Protein AF-F4PX56-F1 (afdb_monomer)

Mean predicted aligned error: 18.47 Å

Radius of gyration: 27.77 Å; Cα contacts (8 Å, |Δi|>4): 1561; chains: 1; bounding box: 70×79×74 Å

Foldseek 3Di:
DDDDDDDDPPPPPDDDDDDDPWPKDKAAAPDHQWTWIWTQDPVQQKIKIWIAGQVPRDIQIDIERVDDQQKHWDAWAYADPLRWTWTWIAHPQRWIWIWTADSVPRDTPDDTQTADDPPDPWDFDPLAWHQQPPQRKIWGWTDDPDAIWIWICRRVVSYIDIHGDPDPDADDDKGWEDLSPFKIKIKHQHDPFQAWMWIKIAGNVVRDIDDIDIAPADHTQWDWGWYHALSWIKIWTARNVQQQKIWIWTAPPVVSYTHTLDIDGGQVDGPDPQWYGYHQWIWHWGQDPVPRWIWIWIAGNVVSGTPDTDTSDPPVPPDGPNRNDDDDPPQFPFDKAWDEAAPAQWTKTWTQGPNQRKIWIWIAGQFALEIDIAIQRLPVQPPFKHWDAWAHADPVRWTWTWIAGPQRWIKTFTAHSNNHTDDIFDTAHDPDNDDPQPFQAWHAQPVQRKIWGWDDDLVQAIWIWICRSVVSYIDIHHDDDDHQWDGWGWEDLSPFKIKTWTARPPFLAWIKIKIQGNVVRDIDDIDTAPDDGRADDWGWYHAQSWIKIWGHRDQAKIWIWTADPVVSYTDTLDIDGGLVHGPLPQWDGHHQKIWGWGQDPVPRWIWIWIAGNVNSDTPDIHTNDDDDPPNDRHYYDD

Structure (mmCIF, N/CA/C/O backbone):
data_AF-F4PX56-F1
#
_entry.id   AF-F4PX56-F1
#
loop_
_atom_site.group_PDB
_atom_site.id
_atom_site.type_symbol
_atom_site.label_atom_id
_atom_site.label_alt_id
_atom_site.label_comp_id
_atom_site.label_asym_id
_atom_site.label_entity_id
_atom_site.label_seq_id
_atom_site.pdbx_PDB_ins_code
_atom_site.Cartn_x
_atom_site.Cartn_y
_atom_site.Cartn_z
_atom_site.occupancy
_atom_site.B_iso_or_equiv
_atom_site.auth_seq_id
_atom_site.auth_comp_id
_atom_site.auth_asym_id
_atom_site.auth_atom_id
_atom_site.pdbx_PDB_model_num
ATOM 1 N N . MET A 1 1 ? -40.987 -1.396 46.496 1.00 33.75 1 MET A N 1
ATOM 2 C CA . MET A 1 1 ? -39.538 -1.549 46.729 1.00 33.75 1 MET A CA 1
ATOM 3 C C . MET A 1 1 ? -38.883 -1.548 45.350 1.00 33.75 1 MET A C 1
ATOM 5 O O . MET A 1 1 ? -39.029 -2.518 44.626 1.00 33.75 1 MET A O 1
ATOM 9 N N . LYS A 1 2 ? -38.368 -0.391 44.907 1.00 24.73 2 LYS A N 1
ATOM 10 C CA . LYS A 1 2 ? -37.783 -0.190 43.569 1.00 24.73 2 LYS A CA 1
ATOM 11 C C . LYS A 1 2 ? -36.278 -0.430 43.679 1.00 24.73 2 LYS A C 1
ATOM 13 O O . LYS A 1 2 ? -35.623 0.295 44.420 1.00 24.73 2 LYS A O 1
ATOM 18 N N . MET A 1 3 ? -35.756 -1.436 42.985 1.00 21.64 3 MET A N 1
ATOM 19 C CA . MET A 1 3 ? -34.318 -1.685 42.895 1.00 21.64 3 MET A CA 1
ATOM 20 C C . MET A 1 3 ? -33.812 -1.155 41.552 1.00 21.64 3 MET A C 1
ATOM 22 O O . MET A 1 3 ? -34.193 -1.648 40.496 1.00 21.64 3 MET A O 1
ATOM 26 N N . ASN A 1 4 ? -32.997 -0.102 41.631 1.00 21.39 4 ASN A N 1
ATOM 27 C CA . ASN A 1 4 ? -32.210 0.449 40.536 1.00 21.39 4 ASN A CA 1
ATOM 28 C C . ASN A 1 4 ? -31.014 -0.473 40.277 1.00 21.39 4 ASN A C 1
ATOM 30 O O . ASN A 1 4 ? -30.170 -0.615 41.160 1.00 21.39 4 ASN A O 1
ATOM 34 N N . PHE A 1 5 ? -30.888 -1.009 39.066 1.00 23.48 5 PHE A N 1
ATOM 35 C CA . PHE A 1 5 ? -29.590 -1.422 38.539 1.00 23.48 5 PHE A CA 1
ATOM 36 C C . PHE A 1 5 ? -29.094 -0.321 37.602 1.00 23.48 5 PHE A C 1
ATOM 38 O O . PHE A 1 5 ? -29.618 -0.134 36.508 1.00 23.48 5 PHE A O 1
ATOM 45 N N . LYS A 1 6 ? -28.096 0.442 38.063 1.00 23.42 6 LYS A N 1
ATOM 46 C CA . LYS A 1 6 ? -27.238 1.242 37.187 1.00 23.42 6 LYS A CA 1
ATOM 47 C C . LYS A 1 6 ? -26.296 0.268 36.481 1.00 23.42 6 LYS A C 1
ATOM 49 O O . LYS A 1 6 ? -25.348 -0.209 37.099 1.00 23.42 6 LYS A O 1
ATOM 54 N N . LEU A 1 7 ? -26.577 -0.041 35.220 1.00 24.05 7 LEU A N 1
ATOM 55 C CA . LEU A 1 7 ? -25.584 -0.606 34.310 1.00 24.05 7 LEU A CA 1
ATOM 56 C C . LEU A 1 7 ? -24.625 0.518 33.897 1.00 24.05 7 LEU A C 1
ATOM 58 O O . LEU A 1 7 ? -25.050 1.616 33.544 1.00 24.05 7 LEU A O 1
ATOM 62 N N . SER A 1 8 ? -23.332 0.245 34.048 1.00 23.58 8 SER A N 1
ATOM 63 C CA . SER A 1 8 ? -22.226 1.140 33.705 1.00 23.58 8 SER A CA 1
ATOM 64 C C . SER A 1 8 ? -22.193 1.398 32.188 1.00 23.58 8 SER A C 1
ATOM 66 O O . SER A 1 8 ? -22.284 0.431 31.432 1.00 23.58 8 SER A O 1
ATOM 68 N N . PRO A 1 9 ? -22.017 2.647 31.718 1.00 24.69 9 PRO A N 1
ATOM 69 C CA . PRO A 1 9 ? -21.961 2.981 30.290 1.00 24.69 9 PRO A CA 1
ATOM 70 C C . PRO A 1 9 ? -20.674 2.521 29.572 1.00 24.69 9 PRO A C 1
ATOM 72 O O . PRO A 1 9 ? -20.513 2.782 28.389 1.00 24.69 9 PRO A O 1
ATOM 75 N N . TYR A 1 10 ? -19.777 1.796 30.246 1.00 24.84 10 TYR A N 1
ATOM 76 C CA . TYR A 1 10 ? -18.500 1.334 29.682 1.00 24.84 10 TYR A CA 1
ATOM 77 C C . TYR A 1 10 ? -18.553 -0.045 28.995 1.00 24.84 10 TYR A C 1
ATOM 79 O O . TYR A 1 10 ? -17.519 -0.553 28.579 1.00 24.84 10 TYR A O 1
ATOM 87 N N . LEU A 1 11 ? -19.731 -0.670 28.870 1.00 23.48 11 LEU A N 1
ATOM 88 C CA . LEU A 1 11 ? -19.865 -2.051 28.373 1.00 23.48 11 LEU A CA 1
ATOM 89 C C . LEU A 1 11 ? -20.521 -2.176 26.982 1.00 23.48 11 LEU A C 1
ATOM 91 O O . LEU A 1 11 ? -20.965 -3.259 26.617 1.00 23.48 11 LEU A O 1
ATOM 95 N N . LEU A 1 12 ? -20.589 -1.089 26.204 1.00 22.88 12 LEU A N 1
ATOM 96 C CA . LEU A 1 12 ? -21.160 -1.098 24.845 1.00 22.88 12 LEU A CA 1
ATOM 97 C C . LEU A 1 12 ? -20.230 -0.510 23.765 1.00 22.88 12 LEU A C 1
ATOM 99 O O . LEU A 1 12 ? -20.689 -0.133 22.692 1.00 22.88 12 LEU A O 1
ATOM 103 N N . PHE A 1 13 ? -18.930 -0.433 24.047 1.00 22.17 13 PHE A N 1
ATOM 104 C CA . PHE A 1 13 ? -17.905 0.100 23.144 1.00 22.17 13 PHE A CA 1
ATOM 105 C C . PHE A 1 13 ? -16.798 -0.934 22.942 1.00 22.17 13 PHE A C 1
ATOM 107 O O . PHE A 1 13 ? -15.685 -0.746 23.415 1.00 22.17 13 PHE A O 1
ATOM 114 N N . LEU A 1 14 ? -17.109 -2.076 22.320 1.00 22.27 14 LEU A N 1
ATOM 115 C CA . LEU A 1 14 ? -16.059 -3.006 21.889 1.00 22.27 14 LEU A CA 1
ATOM 116 C C . LEU A 1 14 ? -16.540 -4.042 20.860 1.00 22.27 14 LEU A C 1
ATOM 118 O O . LEU A 1 14 ? -16.348 -5.233 21.057 1.00 22.27 14 LEU A O 1
ATOM 122 N N . VAL A 1 15 ? -17.190 -3.612 19.775 1.00 21.23 15 VAL A N 1
ATOM 123 C CA . VAL A 1 15 ? -17.375 -4.425 18.555 1.00 21.23 15 VAL A CA 1
ATOM 124 C C . VAL A 1 15 ? -17.485 -3.469 17.356 1.00 21.23 15 VAL A C 1
ATOM 126 O O . VAL A 1 15 ? -18.233 -2.500 17.453 1.00 21.23 15 VAL A O 1
ATOM 129 N N . ALA A 1 16 ? -16.788 -3.795 16.259 1.00 21.03 16 ALA A N 1
ATOM 130 C CA . ALA A 1 16 ? -16.672 -3.104 14.957 1.00 21.03 16 ALA A CA 1
ATOM 131 C C . ALA A 1 16 ? -15.399 -2.249 14.779 1.00 21.03 16 ALA A C 1
ATOM 133 O O . ALA A 1 16 ? -15.387 -1.048 15.030 1.00 21.03 16 ALA A O 1
ATOM 134 N N . ALA A 1 17 ? -14.332 -2.928 14.358 1.00 20.11 17 ALA A N 1
ATOM 135 C CA . ALA A 1 17 ? -13.223 -2.369 13.593 1.00 20.11 17 ALA A CA 1
ATOM 136 C C . ALA A 1 17 ? -12.824 -3.457 12.584 1.00 20.11 17 ALA A C 1
ATOM 138 O O . ALA A 1 17 ? -11.996 -4.319 12.881 1.00 20.11 17 ALA A O 1
ATOM 139 N N . VAL A 1 18 ? -13.509 -3.499 11.442 1.00 21.05 18 VAL A N 1
ATOM 140 C CA . VAL A 1 18 ? -13.198 -4.398 10.324 1.00 21.05 18 VAL A CA 1
ATOM 141 C C . VAL A 1 18 ? -12.832 -3.554 9.116 1.00 21.05 18 VAL A C 1
ATOM 143 O O . VAL A 1 18 ? -13.557 -2.651 8.722 1.00 21.05 18 VAL A O 1
ATOM 146 N N . CYS A 1 19 ? -11.681 -3.887 8.539 1.00 21.66 19 CYS A N 1
ATOM 147 C CA . CYS A 1 19 ? -11.170 -3.463 7.243 1.00 21.66 19 CYS A CA 1
ATOM 148 C C . CYS A 1 19 ? -12.250 -2.991 6.272 1.00 21.66 19 CYS A C 1
ATOM 150 O O . CYS A 1 19 ? -13.162 -3.741 5.920 1.00 21.66 19 CYS A O 1
ATOM 152 N N . SER A 1 20 ? -12.070 -1.793 5.741 1.00 24.11 20 SER A N 1
ATOM 153 C CA . SER A 1 20 ? -12.895 -1.318 4.658 1.00 24.11 20 SER A CA 1
ATOM 154 C C . SER A 1 20 ? -11.961 -0.878 3.523 1.00 24.11 20 SER A C 1
ATOM 156 O O . SER A 1 20 ? -11.189 0.068 3.627 1.00 24.11 20 SER A O 1
ATOM 158 N N . ILE A 1 21 ? -11.995 -1.648 2.428 1.00 28.72 21 ILE A N 1
ATOM 159 C CA . ILE A 1 21 ? -11.292 -1.421 1.148 1.00 28.72 21 ILE A CA 1
ATOM 160 C C . ILE A 1 21 ? -12.017 -0.305 0.366 1.00 28.72 21 ILE A C 1
ATOM 162 O O . ILE A 1 21 ? -12.100 -0.315 -0.860 1.00 28.72 21 ILE A O 1
ATOM 166 N N . TYR A 1 22 ? -12.604 0.644 1.092 1.00 31.56 22 TYR A N 1
ATOM 167 C CA . TYR A 1 22 ? -13.436 1.695 0.546 1.00 31.56 22 TYR A CA 1
ATOM 168 C C . TYR A 1 22 ? -12.598 2.958 0.479 1.00 31.56 22 TYR A C 1
ATOM 170 O O . TYR A 1 22 ? -12.306 3.588 1.495 1.00 31.56 22 TYR A O 1
ATOM 178 N N . SER A 1 23 ? -12.243 3.368 -0.735 1.00 33.47 23 SER A N 1
ATOM 179 C CA . SER A 1 23 ? -11.870 4.760 -0.969 1.00 33.47 23 SER A CA 1
ATOM 180 C C . SER A 1 23 ? -13.141 5.581 -0.757 1.00 33.47 23 SER A C 1
ATOM 182 O O . SER A 1 23 ? -14.001 5.633 -1.634 1.00 33.47 23 SER A O 1
ATOM 184 N N . SER A 1 24 ? -13.313 6.114 0.449 1.00 34.06 24 SER A N 1
ATOM 185 C CA . SER A 1 24 ? -14.488 6.893 0.834 1.00 34.06 24 SER A CA 1
ATOM 186 C C . SER A 1 24 ? -14.110 8.352 0.731 1.00 34.06 24 SER A C 1
ATOM 188 O O . SER A 1 24 ? -13.527 8.881 1.664 1.00 34.06 24 SER A O 1
ATOM 190 N N . MET A 1 25 ? -14.372 9.003 -0.398 1.00 41.38 25 MET A N 1
ATOM 191 C CA . MET A 1 25 ? -14.089 10.428 -0.538 1.00 41.38 25 MET A CA 1
ATOM 192 C C . MET A 1 25 ? -15.371 11.241 -0.433 1.00 41.38 25 MET A C 1
ATOM 194 O O . MET A 1 25 ? -16.383 11.001 -1.088 1.00 41.38 25 MET A O 1
ATOM 198 N N . VAL A 1 26 ? -15.321 12.201 0.476 1.00 40.31 26 VAL A N 1
ATOM 199 C CA . VAL A 1 26 ? -16.431 13.057 0.872 1.00 40.31 26 VAL A CA 1
ATOM 200 C C . VAL A 1 26 ? -16.239 14.396 0.177 1.00 40.31 26 VAL A C 1
ATOM 202 O O . VAL A 1 26 ? -15.107 14.865 0.136 1.00 40.31 26 VAL A O 1
ATOM 205 N N . VAL A 1 27 ? -17.296 15.005 -0.368 1.00 41.50 27 VAL A N 1
ATOM 206 C CA . VAL A 1 27 ? -17.290 16.379 -0.899 1.00 41.50 27 VAL A CA 1
ATOM 207 C C . VAL A 1 27 ? -18.649 17.050 -0.693 1.00 41.50 27 VAL A C 1
ATOM 209 O O . VAL A 1 27 ? -19.688 16.517 -1.056 1.00 41.50 27 VAL A O 1
ATOM 212 N N . THR A 1 28 ? -18.685 18.243 -0.108 1.00 39.41 28 THR A N 1
ATOM 213 C CA . THR A 1 28 ? -19.922 19.035 0.014 1.00 39.41 28 THR A CA 1
ATOM 214 C C . THR A 1 28 ? -20.326 19.670 -1.334 1.00 39.41 28 THR A C 1
ATOM 216 O O . THR A 1 28 ? -19.533 19.720 -2.269 1.00 39.41 28 THR A O 1
ATOM 219 N N . ALA A 1 29 ? -21.554 20.182 -1.473 1.00 37.97 29 ALA A N 1
ATOM 220 C CA . ALA A 1 29 ? -21.889 21.100 -2.571 1.00 37.97 29 ALA A CA 1
ATOM 221 C C . ALA A 1 29 ? -22.669 22.333 -2.087 1.00 37.97 29 ALA A C 1
ATOM 223 O O . ALA A 1 29 ? -23.052 22.424 -0.922 1.00 37.97 29 ALA A O 1
ATOM 224 N N . THR A 1 30 ? -22.850 23.281 -3.010 1.00 40.03 30 THR A N 1
ATOM 225 C CA . THR A 1 30 ? -23.343 24.670 -2.888 1.00 40.03 30 THR A CA 1
ATOM 226 C C . THR A 1 30 ? -24.613 24.866 -2.026 1.00 40.03 30 THR A C 1
ATOM 228 O O . THR A 1 30 ? -25.429 23.953 -1.921 1.00 40.03 30 THR A O 1
ATOM 231 N N . PRO A 1 31 ? -24.862 26.098 -1.522 1.00 50.78 31 PRO A N 1
ATOM 232 C CA . PRO A 1 31 ? -24.922 26.478 -0.094 1.00 50.78 31 PRO A CA 1
ATOM 233 C C . PRO A 1 31 ? -25.873 25.623 0.766 1.00 50.78 31 PRO A C 1
ATOM 235 O O . PRO A 1 31 ? -26.941 25.210 0.308 1.00 50.78 31 PRO A O 1
ATOM 238 N N . PRO A 1 32 ? -25.530 25.426 2.053 1.00 53.91 32 PRO A N 1
ATOM 239 C CA . PRO A 1 32 ? -25.259 24.134 2.668 1.00 53.91 32 PRO A CA 1
ATOM 240 C C . PRO A 1 32 ? -26.551 23.354 2.902 1.00 53.91 32 PRO A C 1
ATOM 242 O O . PRO A 1 32 ? -26.995 23.156 4.028 1.00 53.91 32 PRO A O 1
ATOM 245 N N . SER A 1 33 ? -27.175 22.913 1.817 1.00 56.38 33 SER A N 1
ATOM 246 C CA . SER A 1 33 ? -28.335 22.043 1.911 1.00 56.38 33 SER A CA 1
ATOM 247 C C . SER A 1 33 ? -27.888 20.593 1.992 1.00 56.38 33 SER A C 1
ATOM 249 O O . SER A 1 33 ? -28.569 19.816 2.645 1.00 56.38 33 SER A O 1
ATOM 251 N N . ASN A 1 34 ? -26.763 20.207 1.360 1.00 62.72 34 ASN A N 1
ATOM 252 C CA . ASN A 1 34 ? -26.342 18.806 1.292 1.00 62.72 34 ASN A CA 1
ATOM 253 C C . ASN A 1 34 ? -24.807 18.578 1.294 1.00 62.72 34 ASN A C 1
ATOM 255 O O . ASN A 1 34 ? -24.043 19.345 0.712 1.00 62.72 34 ASN A O 1
ATOM 259 N N . LEU A 1 35 ? -24.379 17.474 1.909 1.00 63.00 35 LEU A N 1
ATOM 260 C CA . LEU A 1 35 ? -23.070 16.826 1.818 1.00 63.00 35 LEU A CA 1
ATOM 261 C C . LEU A 1 35 ? -23.156 15.676 0.813 1.00 63.00 35 LEU A C 1
ATOM 263 O O . LEU A 1 35 ? -24.107 14.902 0.867 1.00 63.00 35 LEU A O 1
ATOM 267 N N . TYR A 1 36 ? -22.170 15.527 -0.063 1.00 65.94 36 TYR A N 1
ATOM 268 C CA . TYR A 1 36 ? -22.080 14.401 -0.985 1.00 65.94 36 TYR A CA 1
ATOM 269 C C . TYR A 1 36 ? -20.883 13.531 -0.606 1.00 65.94 36 TYR A C 1
ATOM 271 O O . TYR A 1 36 ? -19.886 13.980 -0.047 1.00 65.94 36 TYR A O 1
ATOM 279 N N . MET A 1 37 ? -20.993 12.239 -0.842 1.00 63.91 37 MET A N 1
ATOM 280 C CA . MET A 1 37 ? -19.951 11.272 -0.548 1.00 63.91 37 MET A CA 1
ATOM 281 C C . MET A 1 37 ? -19.959 10.234 -1.646 1.00 63.91 37 MET A C 1
ATOM 283 O O . MET A 1 37 ? -21.020 9.908 -2.180 1.00 63.91 37 MET A O 1
ATOM 287 N N . TYR A 1 38 ? -18.799 9.671 -1.937 1.00 62.34 38 TYR A N 1
ATOM 288 C CA . TYR A 1 38 ? -18.737 8.420 -2.660 1.00 62.34 38 TYR A CA 1
ATOM 289 C C . TYR A 1 38 ? -17.829 7.427 -1.948 1.00 62.34 38 TYR A C 1
ATOM 291 O O . TYR A 1 38 ? -16.874 7.808 -1.275 1.00 62.34 38 TYR A O 1
ATOM 299 N N . SER A 1 39 ? -18.152 6.151 -2.095 1.00 60.75 39 SER A N 1
ATOM 300 C CA . SER A 1 39 ? -17.350 5.021 -1.665 1.00 60.75 39 SER A CA 1
ATOM 301 C C . SER A 1 39 ? -17.115 4.107 -2.857 1.00 60.75 39 SER A C 1
ATOM 303 O O . SER A 1 39 ? -17.986 3.926 -3.703 1.00 60.75 39 SER A O 1
ATOM 305 N N . VAL A 1 40 ? -15.918 3.546 -2.951 1.00 56.22 40 VAL A N 1
ATOM 306 C CA . VAL A 1 40 ? -15.533 2.630 -4.027 1.00 56.22 40 VAL A CA 1
ATOM 307 C C . VAL A 1 40 ? -15.345 1.249 -3.418 1.00 56.22 40 VAL A C 1
ATOM 309 O O . VAL A 1 40 ? -14.375 1.029 -2.704 1.00 56.22 40 VAL A O 1
ATOM 312 N N . ASP A 1 41 ? -16.262 0.326 -3.688 1.00 59.09 41 ASP A N 1
ATOM 313 C CA . ASP A 1 41 ? -16.134 -1.085 -3.334 1.00 59.09 41 ASP A CA 1
ATOM 314 C C . ASP A 1 41 ? -15.437 -1.831 -4.474 1.00 59.09 41 ASP A C 1
ATOM 316 O O . ASP A 1 41 ? -16.051 -2.210 -5.476 1.00 59.09 41 ASP A O 1
ATOM 320 N N . ARG A 1 42 ? -14.127 -2.033 -4.323 1.00 52.28 42 ARG A N 1
ATOM 321 C CA . ARG A 1 42 ? -13.304 -2.730 -5.320 1.00 52.28 42 ARG A CA 1
ATOM 322 C C . ARG A 1 42 ? -13.596 -4.230 -5.414 1.00 52.28 42 ARG A C 1
ATOM 324 O O . ARG A 1 42 ? -13.250 -4.828 -6.426 1.00 52.28 42 ARG A O 1
ATOM 331 N N . LEU A 1 43 ? -14.215 -4.838 -4.398 1.00 49.50 43 LEU A N 1
ATOM 332 C CA . LEU A 1 43 ? -14.556 -6.264 -4.404 1.00 49.50 43 LEU A CA 1
ATOM 333 C C . LEU A 1 43 ? -15.839 -6.521 -5.188 1.00 49.50 43 LEU A C 1
ATOM 335 O O . LEU A 1 43 ? -15.915 -7.476 -5.956 1.00 49.50 43 LEU A O 1
ATOM 339 N N . LEU A 1 44 ? -16.841 -5.666 -4.989 1.00 51.94 44 LEU A N 1
ATOM 340 C CA . LEU A 1 44 ? -18.121 -5.767 -5.687 1.00 51.94 44 LEU A CA 1
ATOM 341 C C . LEU A 1 44 ? -18.156 -4.989 -6.992 1.00 51.94 44 LEU A C 1
ATOM 343 O O . LEU A 1 44 ? -19.139 -5.102 -7.722 1.00 51.94 44 LEU A O 1
ATOM 347 N N . ILE A 1 45 ? -17.102 -4.223 -7.293 1.00 61.34 45 ILE A N 1
ATOM 348 C CA . ILE A 1 45 ? -17.055 -3.360 -8.467 1.00 61.34 45 ILE A CA 1
ATOM 349 C C . ILE A 1 45 ? -18.245 -2.395 -8.369 1.00 61.34 45 ILE A C 1
ATOM 351 O O . ILE A 1 45 ? -19.057 -2.269 -9.279 1.00 61.34 45 ILE A O 1
ATOM 355 N N . LEU A 1 46 ? -18.415 -1.748 -7.216 1.00 63.34 46 LEU A N 1
ATOM 356 C CA . LEU A 1 46 ? -19.504 -0.803 -6.990 1.00 63.34 46 LEU A CA 1
ATOM 357 C C . LEU A 1 46 ? -18.969 0.550 -6.533 1.00 63.34 46 LEU A C 1
ATOM 359 O O . LEU A 1 46 ? -17.993 0.638 -5.798 1.00 63.34 46 LEU A O 1
ATOM 363 N N . VAL A 1 47 ? -19.634 1.618 -6.947 1.00 64.31 47 VAL A N 1
ATOM 364 C CA . VAL A 1 47 ? -19.433 2.971 -6.440 1.00 64.31 47 VAL A CA 1
ATOM 365 C C . VAL A 1 47 ? -20.695 3.355 -5.682 1.00 64.31 47 VAL A C 1
ATOM 367 O O . VAL A 1 47 ? -21.743 3.578 -6.287 1.00 64.31 47 VAL A O 1
ATOM 370 N N . GLY A 1 48 ? -20.622 3.399 -4.356 1.00 67.94 48 GLY A N 1
ATOM 371 C CA . GLY A 1 48 ? -21.678 3.957 -3.525 1.00 67.94 48 GLY A CA 1
ATOM 372 C C . GLY A 1 48 ? -21.635 5.475 -3.607 1.00 67.94 48 GLY A C 1
ATOM 373 O O . GLY A 1 48 ? -20.589 6.067 -3.396 1.00 67.94 48 GLY A O 1
ATOM 374 N N . LEU A 1 49 ? -22.751 6.123 -3.903 1.00 68.25 49 LEU A N 1
ATOM 375 C CA . LEU A 1 49 ? -22.900 7.574 -3.883 1.00 68.25 49 LEU A CA 1
ATOM 376 C C . LEU A 1 49 ? -23.902 7.930 -2.792 1.00 68.25 49 LEU A C 1
ATOM 378 O O . LEU A 1 49 ? -24.980 7.351 -2.736 1.00 68.25 49 LEU A O 1
ATOM 382 N N . THR A 1 50 ? -23.574 8.876 -1.923 1.00 64.38 50 THR A N 1
ATOM 383 C CA . THR A 1 50 ? -24.438 9.300 -0.820 1.00 64.38 50 THR A CA 1
ATOM 384 C C . THR A 1 50 ? -24.596 10.811 -0.818 1.00 64.38 50 THR A C 1
ATOM 386 O O . THR A 1 50 ? -23.634 11.545 -0.993 1.00 64.38 50 THR A O 1
ATOM 389 N N . LYS A 1 51 ? -25.821 11.276 -0.607 1.00 67.25 51 LYS A N 1
ATOM 390 C CA . LYS A 1 51 ? -26.209 12.668 -0.409 1.00 67.25 51 LYS A CA 1
ATOM 391 C C . LYS A 1 51 ? -26.849 12.782 0.970 1.00 67.25 51 LYS A C 1
ATOM 393 O O . LYS A 1 51 ? -27.871 12.151 1.215 1.00 67.25 51 LYS A O 1
ATOM 398 N N . ILE A 1 52 ? -26.290 13.595 1.852 1.00 60.94 52 ILE A N 1
ATOM 399 C CA . ILE A 1 52 ? -26.833 13.891 3.179 1.00 60.94 52 ILE A CA 1
ATOM 400 C C . ILE A 1 52 ? -27.334 15.322 3.181 1.00 60.94 52 ILE A C 1
ATOM 402 O O . ILE A 1 52 ? -26.555 16.238 2.965 1.00 60.94 52 ILE A O 1
ATOM 406 N N . ASN A 1 53 ? -28.605 15.549 3.464 1.00 64.25 53 ASN A N 1
ATOM 407 C CA . ASN A 1 53 ? -29.125 16.886 3.662 1.00 64.25 53 ASN A CA 1
ATOM 408 C C . ASN A 1 53 ? -28.659 17.438 5.020 1.00 64.25 53 ASN A C 1
ATOM 410 O O . ASN A 1 53 ? -28.952 16.851 6.055 1.00 64.25 53 ASN A O 1
ATOM 414 N N . LEU A 1 54 ? -27.933 18.554 5.027 1.00 56.47 54 LEU A N 1
ATOM 415 C CA . LEU A 1 54 ? -27.317 19.127 6.229 1.00 56.47 54 LEU A CA 1
ATOM 416 C C . LEU A 1 54 ? -28.332 19.795 7.168 1.00 56.47 54 LEU A C 1
ATOM 418 O O . LEU A 1 54 ? -28.087 19.863 8.369 1.00 56.47 54 LEU A O 1
ATOM 422 N N . GLU A 1 55 ? -29.469 20.265 6.645 1.00 58.91 55 GLU A N 1
ATOM 423 C CA . GLU A 1 55 ? -30.533 20.886 7.448 1.00 58.91 55 GLU A CA 1
ATOM 424 C C . GLU A 1 55 ? -31.391 19.836 8.169 1.00 58.91 55 GLU A C 1
ATOM 426 O O . GLU A 1 55 ? -31.741 19.994 9.337 1.00 58.91 55 GLU A O 1
ATOM 431 N N . THR A 1 56 ? -31.730 18.749 7.475 1.00 57.94 56 THR A N 1
ATOM 432 C CA . THR A 1 56 ? -32.674 17.724 7.956 1.00 57.94 56 THR A CA 1
ATOM 433 C C . THR A 1 56 ? -32.003 16.434 8.422 1.00 57.94 56 THR A C 1
ATOM 435 O O . THR A 1 56 ? -32.660 15.598 9.038 1.00 57.94 56 THR A O 1
ATOM 438 N N . GLY A 1 57 ? -30.724 16.234 8.100 1.00 50.81 57 GLY A N 1
ATOM 439 C CA . GLY A 1 57 ? -30.006 14.974 8.302 1.00 50.81 57 GLY A CA 1
ATOM 440 C C . GLY A 1 57 ? -30.429 13.845 7.352 1.00 50.81 57 GLY A C 1
ATOM 441 O O . GLY A 1 57 ? -29.967 12.719 7.516 1.00 50.81 57 GLY A O 1
ATOM 442 N N . ALA A 1 58 ? -31.317 14.098 6.380 1.00 57.09 58 ALA A N 1
ATOM 443 C CA . ALA A 1 58 ? -31.837 13.063 5.487 1.00 57.09 58 ALA A CA 1
ATOM 444 C C . ALA A 1 58 ? -30.746 12.499 4.564 1.00 57.09 58 ALA A C 1
ATOM 446 O O . ALA A 1 58 ? -30.075 13.255 3.866 1.00 57.09 58 ALA A O 1
ATOM 447 N N . VAL A 1 59 ? -30.605 11.174 4.514 1.00 58.31 59 VAL A N 1
ATOM 448 C CA . VAL A 1 59 ? -29.585 10.478 3.718 1.00 58.31 59 VAL A CA 1
ATOM 449 C C . VAL A 1 59 ? -30.240 9.799 2.518 1.00 58.31 59 VAL A C 1
ATOM 451 O O . VAL A 1 59 ? -31.154 8.996 2.683 1.00 58.31 59 VAL A O 1
ATOM 454 N N . ASN A 1 60 ? -29.753 10.095 1.317 1.00 63.97 60 ASN A N 1
ATOM 455 C CA . ASN A 1 60 ? -30.094 9.400 0.081 1.00 63.97 60 ASN A CA 1
ATOM 456 C C . ASN A 1 60 ? -28.832 8.742 -0.471 1.00 63.97 60 ASN A C 1
ATOM 458 O O . ASN A 1 60 ? -27.861 9.441 -0.752 1.00 63.97 60 ASN A O 1
ATOM 462 N N . SER A 1 61 ? -28.855 7.428 -0.669 1.00 64.12 61 SER A N 1
ATOM 463 C CA . SER A 1 61 ? -27.725 6.687 -1.231 1.00 64.12 61 SER A CA 1
ATOM 464 C C . SER A 1 61 ? -28.144 5.926 -2.485 1.00 64.12 61 SER A C 1
ATOM 466 O O . SER A 1 61 ? -29.262 5.423 -2.570 1.00 64.12 61 SER A O 1
ATOM 468 N N . THR A 1 62 ? -27.238 5.831 -3.451 1.00 63.72 62 THR A N 1
ATOM 469 C CA . THR A 1 62 ? -27.356 4.983 -4.640 1.00 63.72 62 THR A CA 1
ATOM 470 C C . THR A 1 62 ? -26.045 4.230 -4.863 1.00 63.72 62 THR A C 1
ATOM 472 O O . THR A 1 62 ? -25.026 4.563 -4.261 1.00 63.72 62 THR A O 1
ATOM 475 N N . THR A 1 63 ? -26.057 3.199 -5.699 1.00 66.69 63 THR A N 1
ATOM 476 C CA . THR A 1 63 ? -24.863 2.413 -6.044 1.00 66.69 63 THR A CA 1
ATOM 477 C C . THR A 1 63 ? -24.768 2.275 -7.553 1.00 66.69 63 THR A C 1
ATOM 479 O O . THR A 1 63 ? -25.785 2.068 -8.212 1.00 66.69 63 THR A O 1
ATOM 482 N N . LEU A 1 64 ? -23.556 2.381 -8.087 1.00 62.47 64 LEU A N 1
ATOM 483 C CA . LEU A 1 64 ? -23.253 2.207 -9.504 1.00 62.47 64 LEU A CA 1
ATOM 484 C C . LEU A 1 64 ? -22.329 1.011 -9.688 1.00 62.47 64 LEU A C 1
ATOM 486 O O . LEU A 1 64 ? -21.417 0.866 -8.883 1.00 62.47 64 LEU A O 1
ATOM 490 N N . PRO A 1 65 ? -22.457 0.214 -10.753 1.00 58.19 65 PRO A N 1
ATOM 491 C CA . PRO A 1 65 ? -21.364 -0.647 -11.178 1.00 58.19 65 PRO A CA 1
ATOM 492 C C . PRO A 1 65 ? -20.142 0.204 -11.555 1.00 58.19 65 PRO A C 1
ATOM 494 O O . PRO A 1 65 ? -20.234 1.130 -12.355 1.00 58.19 65 PRO A O 1
ATOM 497 N N . MET A 1 66 ? -18.992 -0.113 -10.965 1.00 54.38 66 MET A N 1
ATOM 498 C CA . MET A 1 66 ? -17.688 0.490 -11.251 1.00 54.38 66 MET A CA 1
ATOM 499 C C . MET A 1 66 ? -17.185 0.105 -12.651 1.00 54.38 66 MET A C 1
ATOM 501 O O . MET A 1 66 ? -16.395 0.851 -13.216 1.00 54.38 66 MET A O 1
ATOM 505 N N . PHE A 1 67 ? -17.687 -0.995 -13.234 1.00 52.25 67 PHE A N 1
ATOM 506 C CA . PHE A 1 67 ? -17.387 -1.420 -14.603 1.00 52.25 67 PHE A CA 1
ATOM 507 C C . PHE A 1 67 ? -18.640 -1.412 -15.482 1.00 52.25 67 PHE A C 1
ATOM 509 O O . PHE A 1 67 ? -19.497 -2.293 -15.410 1.00 52.25 67 PHE A O 1
ATOM 516 N N . GLN A 1 68 ? -18.690 -0.434 -16.377 1.00 52.53 68 GLN A N 1
ATOM 517 C CA . GLN A 1 68 ? -19.178 -0.640 -17.734 1.00 52.53 68 GLN A CA 1
ATOM 518 C C . GLN A 1 68 ? -18.004 -0.274 -18.657 1.00 52.53 68 GLN A C 1
ATOM 520 O O . GLN A 1 68 ? -17.407 0.785 -18.485 1.00 52.53 68 GLN A O 1
ATOM 525 N N . ASP A 1 69 ? -17.635 -1.171 -19.573 1.00 53.94 69 ASP A N 1
ATOM 526 C CA . ASP A 1 69 ? -16.755 -0.884 -20.720 1.00 53.94 69 ASP A CA 1
ATOM 527 C C . ASP A 1 69 ? -15.289 -0.457 -20.433 1.00 53.94 69 ASP A C 1
ATOM 529 O O . ASP A 1 69 ? -14.787 0.483 -21.047 1.00 53.94 69 ASP A O 1
ATOM 533 N N . ASP A 1 70 ? -14.564 -1.148 -19.540 1.00 61.41 70 ASP A N 1
ATOM 534 C CA . ASP A 1 70 ? -13.128 -0.896 -19.259 1.00 61.41 70 ASP A CA 1
ATOM 535 C C . ASP A 1 70 ? -12.800 0.533 -18.768 1.00 61.41 70 ASP A C 1
ATOM 537 O O . ASP A 1 70 ? -11.760 1.119 -19.090 1.00 61.41 70 ASP A O 1
ATOM 541 N N . ILE A 1 71 ? -13.711 1.108 -17.980 1.00 67.25 71 ILE A N 1
ATOM 542 C CA . ILE A 1 71 ? -13.586 2.436 -17.374 1.00 67.25 71 ILE A CA 1
ATOM 543 C C . ILE A 1 71 ? -13.224 2.286 -15.890 1.00 67.25 71 ILE A C 1
ATOM 545 O O . ILE A 1 71 ? -13.913 1.601 -15.141 1.00 67.25 71 ILE A O 1
ATOM 549 N N . TRP A 1 72 ? -12.140 2.922 -15.450 1.00 70.19 72 TRP A N 1
ATOM 550 C CA . TRP A 1 72 ? -11.644 2.889 -14.072 1.00 70.19 72 TRP A CA 1
ATOM 551 C C . TRP A 1 72 ? -11.915 4.225 -13.393 1.00 70.19 72 TRP A C 1
ATOM 553 O O . TRP A 1 72 ? -11.382 5.252 -13.811 1.00 70.19 72 TRP A O 1
ATOM 563 N N . LEU A 1 73 ? -12.728 4.232 -12.336 1.00 71.56 73 LEU A N 1
ATOM 564 C CA . LEU A 1 73 ? -12.976 5.444 -11.560 1.00 71.56 73 LEU A CA 1
ATOM 565 C C . LEU A 1 73 ? -11.689 5.906 -10.861 1.00 71.56 73 LEU A C 1
ATOM 567 O O . LEU A 1 73 ? -11.046 5.131 -10.160 1.00 71.56 73 LEU A O 1
ATOM 571 N N . GLN A 1 74 ? -11.350 7.181 -11.030 1.00 71.50 74 GLN A N 1
ATOM 572 C CA . GLN A 1 74 ? -10.135 7.782 -10.484 1.00 71.50 74 GLN A CA 1
ATOM 573 C C . GLN A 1 74 ? -10.453 8.691 -9.302 1.00 71.50 74 GLN A C 1
ATOM 575 O O . GLN A 1 74 ? -9.854 8.560 -8.239 1.00 71.50 74 GLN A O 1
ATOM 580 N N . ARG A 1 75 ? -11.404 9.619 -9.472 1.00 71.25 75 ARG A N 1
ATOM 581 C CA . ARG A 1 75 ? -11.656 10.663 -8.471 1.00 71.25 75 ARG A CA 1
ATOM 582 C C . ARG A 1 75 ? -13.041 11.278 -8.603 1.00 71.25 75 ARG A C 1
ATOM 584 O O . ARG A 1 75 ? -13.544 11.429 -9.706 1.00 71.25 75 ARG A O 1
ATOM 591 N N . PHE A 1 76 ? -13.641 11.722 -7.507 1.00 72.06 76 PHE A N 1
ATOM 592 C CA . PHE A 1 76 ? -14.806 12.610 -7.562 1.00 72.06 76 PHE A CA 1
ATOM 593 C C . PHE A 1 76 ? -14.395 14.072 -7.724 1.00 72.06 76 PHE A C 1
ATOM 595 O O . PHE A 1 76 ? -13.456 14.545 -7.089 1.00 72.06 76 PHE A O 1
ATOM 602 N N . LEU A 1 77 ? -15.128 14.790 -8.567 1.00 71.19 77 LEU A N 1
ATOM 603 C CA . LEU A 1 77 ? -14.788 16.140 -9.013 1.00 71.19 77 LEU A CA 1
ATOM 604 C C . LEU A 1 77 ? -15.715 17.222 -8.479 1.00 71.19 77 LEU A C 1
ATOM 606 O O . LEU A 1 77 ? -15.368 18.396 -8.530 1.00 71.19 77 LEU A O 1
ATOM 610 N N . GLY A 1 78 ? -16.898 16.846 -8.005 1.00 71.50 78 GLY A N 1
ATOM 611 C CA . GLY A 1 78 ? -17.935 17.783 -7.597 1.00 71.50 78 GLY A CA 1
ATOM 612 C C . GLY A 1 78 ? -19.317 17.295 -7.998 1.00 71.50 78 GLY A C 1
ATOM 613 O O . GLY A 1 78 ? -19.487 16.190 -8.517 1.00 71.50 78 GLY A O 1
ATOM 614 N N . VAL A 1 79 ? -20.313 18.146 -7.790 1.00 73.44 79 VAL A N 1
ATOM 615 C CA . VAL A 1 79 ? -21.638 17.977 -8.391 1.00 73.44 79 VAL A CA 1
ATOM 616 C C . VAL A 1 79 ? -21.947 19.155 -9.303 1.00 73.44 79 VAL A C 1
ATOM 618 O O . VAL A 1 79 ? -21.381 20.235 -9.140 1.00 73.44 79 VAL A O 1
ATOM 621 N N . ASP A 1 80 ? -22.830 18.955 -10.275 1.00 74.44 80 ASP A N 1
ATOM 622 C CA . ASP A 1 80 ? -23.364 20.069 -11.057 1.00 74.44 80 ASP A CA 1
ATOM 623 C C . ASP A 1 80 ? -24.553 20.757 -10.367 1.00 74.44 80 ASP A C 1
ATOM 625 O O . ASP A 1 80 ? -25.006 20.363 -9.294 1.00 74.44 80 ASP A O 1
ATOM 629 N N . ALA A 1 81 ? -25.086 21.794 -11.016 1.00 75.44 81 ALA A N 1
ATOM 630 C CA . ALA A 1 81 ? -26.227 22.565 -10.524 1.00 75.44 81 ALA A CA 1
ATOM 631 C C . ALA A 1 81 ? -27.525 21.747 -10.335 1.00 75.44 81 ALA A C 1
ATOM 633 O O . ALA A 1 81 ? -28.473 22.256 -9.743 1.00 75.44 81 ALA A O 1
ATOM 634 N N . ASN A 1 82 ? -27.588 20.510 -10.841 1.00 79.75 82 ASN A N 1
ATOM 635 C CA . ASN A 1 82 ? -28.721 19.597 -10.680 1.00 79.75 82 ASN A CA 1
ATOM 636 C C . ASN A 1 82 ? -28.435 18.487 -9.650 1.00 79.75 82 ASN A C 1
ATOM 638 O O . ASN A 1 82 ? -29.165 17.497 -9.606 1.00 79.75 82 ASN A O 1
ATOM 642 N N . ASP A 1 83 ? -27.385 18.636 -8.836 1.00 74.00 83 ASP A N 1
ATOM 643 C CA . ASP A 1 83 ? -26.892 17.641 -7.879 1.00 74.00 83 ASP A CA 1
ATOM 644 C C . ASP A 1 83 ? -26.371 16.340 -8.521 1.00 74.00 83 ASP A C 1
ATOM 646 O O . ASP A 1 83 ? -26.270 15.318 -7.839 1.00 74.00 83 ASP A O 1
ATOM 650 N N . ASN A 1 84 ? -26.025 16.336 -9.814 1.00 79.25 84 ASN A N 1
ATOM 651 C CA . ASN A 1 84 ? -25.435 15.147 -10.432 1.00 79.25 84 ASN A CA 1
ATOM 652 C C . ASN A 1 84 ? -23.956 15.025 -10.075 1.00 79.25 84 ASN A C 1
ATOM 654 O O . ASN A 1 84 ? -23.216 16.001 -10.173 1.00 79.25 84 ASN A O 1
ATOM 658 N N . PHE A 1 85 ? -23.510 13.816 -9.747 1.00 77.25 85 PHE A N 1
ATOM 659 C CA . PHE A 1 85 ? -22.120 13.515 -9.420 1.00 77.25 85 PHE A CA 1
ATOM 660 C C . PHE A 1 85 ? -21.236 13.657 -10.661 1.00 77.25 85 PHE A C 1
ATOM 662 O O . PHE A 1 85 ? -21.551 13.101 -11.713 1.00 77.25 85 PHE A O 1
ATOM 669 N N . LYS A 1 86 ? -20.117 14.372 -10.533 1.00 78.94 86 LYS A N 1
ATOM 670 C CA . LYS A 1 86 ? -19.050 14.456 -11.535 1.00 78.94 86 LYS A CA 1
ATOM 671 C C . LYS A 1 86 ? -17.881 13.605 -11.070 1.00 78.94 86 LYS A C 1
ATOM 673 O O . LYS A 1 86 ? -17.342 13.812 -9.986 1.00 78.94 86 LYS A O 1
ATOM 678 N N . LEU A 1 87 ? -17.496 12.645 -11.894 1.00 79.56 87 LEU A N 1
ATOM 679 C CA . LEU A 1 87 ? -16.500 11.635 -11.571 1.00 79.56 87 LEU A CA 1
ATOM 680 C C . LEU A 1 87 ? -15.441 11.598 -12.674 1.00 79.56 87 LEU A C 1
ATOM 682 O O . LEU A 1 87 ? -15.777 11.437 -13.841 1.00 79.56 87 LEU A O 1
ATOM 686 N N . LEU A 1 88 ? -14.170 11.726 -12.319 1.00 78.44 88 LEU A N 1
ATOM 687 C CA . LEU A 1 88 ? -13.053 11.427 -13.201 1.00 78.44 88 LEU A CA 1
ATOM 688 C C . LEU A 1 88 ? -12.925 9.920 -13.351 1.00 78.44 88 LEU A C 1
ATOM 690 O O . LEU A 1 88 ? -12.819 9.203 -12.354 1.00 78.44 88 LEU A O 1
ATOM 694 N N . ALA A 1 89 ? -12.839 9.456 -14.585 1.00 80.56 89 ALA A N 1
ATOM 695 C CA . ALA A 1 89 ? -12.540 8.077 -14.893 1.00 80.56 89 ALA A CA 1
ATOM 696 C C . ALA A 1 89 ? -11.469 7.973 -15.976 1.00 80.56 89 ALA A C 1
ATOM 698 O O . ALA A 1 89 ? -11.312 8.869 -16.801 1.00 80.56 89 ALA A O 1
ATOM 699 N N . MET A 1 90 ? -10.740 6.869 -15.968 1.00 80.31 90 MET A N 1
ATOM 700 C CA . MET A 1 90 ? -9.707 6.534 -16.934 1.00 80.31 90 MET A CA 1
ATOM 701 C C . MET A 1 90 ? -10.199 5.387 -17.815 1.00 80.31 90 MET A C 1
ATOM 703 O O . MET A 1 90 ? -10.815 4.460 -17.306 1.00 80.31 90 MET A O 1
ATOM 707 N N . ASN A 1 91 ? -9.963 5.432 -19.122 1.00 80.38 91 ASN A N 1
ATOM 708 C CA . ASN A 1 91 ? -10.254 4.299 -20.006 1.00 80.38 91 ASN A CA 1
ATOM 709 C C . ASN A 1 91 ? -9.067 3.316 -20.080 1.00 80.38 91 ASN A C 1
ATOM 711 O O . ASN A 1 91 ? -7.968 3.622 -19.619 1.00 80.38 91 ASN A O 1
ATOM 715 N N . HIS A 1 92 ? -9.254 2.165 -20.732 1.00 77.25 92 HIS A N 1
ATOM 716 C CA . HIS A 1 92 ? -8.189 1.174 -20.969 1.00 77.25 92 HIS A CA 1
ATOM 717 C C . HIS A 1 92 ? -6.939 1.729 -21.679 1.00 77.25 92 HIS A C 1
ATOM 719 O O . HIS A 1 92 ? -5.860 1.156 -21.574 1.00 77.25 92 HIS A O 1
ATOM 725 N N . SER A 1 93 ? -7.075 2.831 -22.424 1.00 76.19 93 SER A N 1
ATOM 726 C CA . SER A 1 93 ? -5.962 3.494 -23.111 1.00 76.19 93 SER A CA 1
ATOM 727 C C . SER A 1 93 ? -5.211 4.483 -22.207 1.00 76.19 93 SER A C 1
ATOM 729 O O . SER A 1 93 ? -4.286 5.139 -22.673 1.00 76.19 93 SER A O 1
ATOM 731 N N . GLY A 1 94 ? -5.602 4.631 -20.935 1.00 74.50 94 GLY A N 1
ATOM 732 C CA . GLY A 1 94 ? -4.998 5.571 -19.986 1.00 74.50 94 GLY A CA 1
ATOM 733 C C . GLY A 1 94 ? -5.426 7.034 -20.171 1.00 74.50 94 GLY A C 1
ATOM 734 O O . GLY A 1 94 ? -4.806 7.934 -19.607 1.00 74.50 94 GLY A O 1
ATOM 735 N N . GLY A 1 95 ? -6.453 7.303 -20.982 1.00 81.44 95 GLY A N 1
ATOM 736 C CA . GLY A 1 95 ? -7.042 8.635 -21.130 1.00 81.44 95 GLY A CA 1
ATOM 737 C C . GLY A 1 95 ? -8.057 8.925 -20.026 1.00 81.44 95 GLY A C 1
ATOM 738 O O . GLY A 1 95 ? -8.814 8.036 -19.644 1.00 81.44 95 GLY A O 1
ATOM 739 N N . PHE A 1 96 ? -8.110 10.166 -19.544 1.00 84.56 96 PHE A N 1
ATOM 740 C CA . PHE A 1 96 ? -9.046 10.627 -18.518 1.00 84.56 96 PHE A CA 1
ATOM 741 C C . PHE A 1 96 ? -10.279 11.288 -19.126 1.00 84.56 96 PHE A C 1
ATOM 743 O O . PHE A 1 96 ? -10.171 12.027 -20.097 1.00 84.56 96 PHE A O 1
ATOM 750 N N . GLY A 1 97 ? -11.444 11.061 -18.526 1.00 85.44 97 GLY A N 1
ATOM 751 C CA . GLY A 1 97 ? -12.721 11.658 -18.905 1.00 85.44 97 GLY A CA 1
ATOM 752 C C . GLY A 1 97 ? -13.623 11.881 -17.696 1.00 85.44 97 GLY A C 1
ATOM 753 O O . GLY A 1 97 ? -13.380 11.335 -16.621 1.00 85.44 97 GLY A O 1
ATOM 754 N N . VAL A 1 98 ? -14.669 12.695 -17.859 1.00 86.19 98 VAL A N 1
ATOM 755 C CA . VAL A 1 98 ? -15.615 13.022 -16.777 1.00 86.19 98 VAL A CA 1
ATOM 756 C C . VAL A 1 98 ? -16.970 12.374 -17.020 1.00 86.19 98 VAL A C 1
ATOM 758 O O . VAL A 1 98 ? -17.673 12.705 -17.974 1.00 86.19 98 VAL A O 1
ATOM 761 N N . LEU A 1 99 ? -17.346 11.474 -16.116 1.00 83.50 99 LEU A N 1
ATOM 762 C CA . LEU A 1 99 ? -18.663 10.857 -16.025 1.00 83.50 99 LEU A CA 1
ATOM 763 C C . LEU A 1 99 ? -19.603 11.776 -15.237 1.00 83.50 99 LEU A C 1
ATOM 765 O O . LEU A 1 99 ? -19.231 12.291 -14.179 1.00 83.50 99 LEU A O 1
ATOM 769 N N . THR A 1 100 ? -20.835 11.948 -15.720 1.00 84.38 100 THR A N 1
ATOM 770 C CA . THR A 1 100 ? -21.908 12.600 -14.954 1.00 84.38 100 THR A CA 1
ATOM 771 C C . THR A 1 100 ? -22.964 11.582 -14.580 1.00 84.38 100 THR A C 1
ATOM 773 O O . THR A 1 100 ? -23.547 10.957 -15.462 1.00 84.38 100 THR A O 1
ATOM 776 N N . VAL A 1 101 ? -23.260 11.454 -13.292 1.00 78.06 101 VAL A N 1
ATOM 777 C CA . VAL A 1 101 ? -24.200 10.451 -12.790 1.00 78.06 101 VAL A CA 1
ATOM 778 C C . VAL A 1 101 ? -25.326 11.111 -12.010 1.00 78.06 101 VAL A C 1
ATOM 780 O O . VAL A 1 101 ? -25.078 11.895 -11.093 1.00 78.06 101 VAL A O 1
ATOM 783 N N . SER A 1 102 ? -26.571 10.763 -12.335 1.00 77.75 102 SER A N 1
ATOM 784 C CA . SER A 1 102 ? -27.721 11.193 -11.538 1.00 77.75 102 SER A CA 1
ATOM 785 C C . SER A 1 102 ? -27.805 10.379 -10.244 1.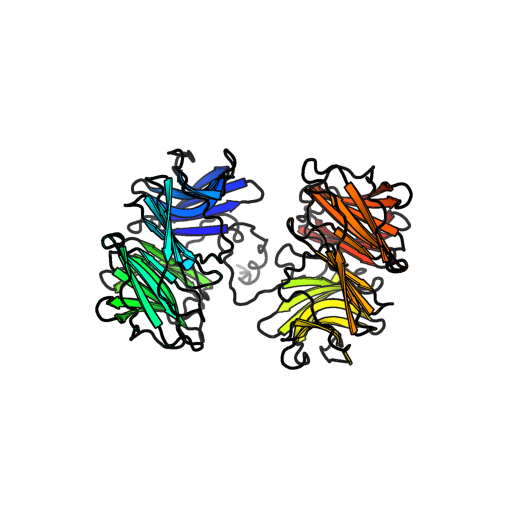00 77.75 102 SER A C 1
ATOM 787 O O . SER A 1 102 ? -27.915 9.153 -10.302 1.00 77.75 102 SER A O 1
ATOM 789 N N . PRO A 1 103 ? -27.832 11.015 -9.061 1.00 66.88 103 PRO A N 1
ATOM 790 C CA . PRO A 1 103 ? -27.973 10.280 -7.809 1.00 66.88 103 PRO A CA 1
ATOM 791 C C . PRO A 1 103 ? -29.363 9.671 -7.607 1.00 66.88 103 PRO A C 1
ATOM 793 O O . PRO A 1 103 ? -29.506 8.750 -6.812 1.00 66.88 103 PRO A O 1
ATOM 796 N N . GLN A 1 104 ? -30.395 10.179 -8.291 1.00 68.38 104 GLN A N 1
ATOM 797 C CA . GLN A 1 104 ? -31.768 9.683 -8.163 1.00 68.38 104 GLN A CA 1
ATOM 798 C C . GLN A 1 104 ? -32.001 8.402 -8.967 1.00 68.38 104 GLN A C 1
ATOM 800 O O . GLN A 1 104 ? -32.745 7.533 -8.525 1.00 68.38 104 GLN A O 1
ATOM 805 N N . SER A 1 105 ? -31.400 8.308 -10.155 1.00 68.69 105 SER A N 1
ATOM 806 C CA . SER A 1 105 ? -31.563 7.160 -11.057 1.00 68.69 105 SER A CA 1
ATOM 807 C C . SER A 1 105 ? -30.389 6.183 -10.999 1.00 68.69 105 SER A C 1
ATOM 809 O O . SER A 1 105 ? -30.561 5.014 -11.320 1.00 68.69 105 SER A O 1
ATOM 811 N N . GLY A 1 106 ? -29.203 6.646 -10.588 1.00 67.69 106 GLY A N 1
ATOM 812 C CA . GLY A 1 106 ? -27.961 5.891 -10.738 1.00 67.69 106 GLY A CA 1
ATOM 813 C C . GLY A 1 106 ? -27.517 5.749 -12.199 1.00 67.69 106 GLY A C 1
ATOM 814 O O . GLY A 1 106 ? -26.641 4.945 -12.493 1.00 67.69 106 GLY A O 1
ATOM 815 N N . GLU A 1 107 ? -28.115 6.492 -13.134 1.00 74.81 107 GLU A N 1
ATOM 816 C CA . GLU A 1 107 ? -27.779 6.395 -14.554 1.00 74.81 107 GLU A CA 1
ATOM 817 C C . GLU A 1 107 ? -26.686 7.395 -14.946 1.00 74.81 107 GLU A C 1
ATOM 819 O O . GLU A 1 107 ? -26.637 8.537 -14.467 1.00 74.81 107 GLU A O 1
ATOM 824 N N . LEU A 1 108 ? -25.818 6.956 -15.862 1.00 76.75 108 LEU A N 1
ATOM 825 C CA . LEU A 1 108 ? -24.867 7.817 -16.550 1.00 76.75 108 LEU A CA 1
ATOM 826 C C . LEU A 1 108 ? -25.638 8.755 -17.488 1.00 76.75 108 LEU A C 1
ATOM 828 O O . LEU A 1 108 ? -26.312 8.311 -18.415 1.00 76.75 108 LEU A O 1
ATOM 832 N N . LEU A 1 109 ? -25.524 10.061 -17.261 1.00 80.75 109 LEU A N 1
ATOM 833 C CA . LEU A 1 109 ? -26.245 11.073 -18.035 1.00 80.75 109 LEU A CA 1
ATOM 834 C C . LEU A 1 109 ? -25.568 11.397 -19.369 1.00 80.75 109 LEU A C 1
ATOM 836 O O . LEU A 1 109 ? -26.215 11.913 -20.281 1.00 80.75 109 LEU A O 1
ATOM 840 N N . ASN A 1 110 ? -24.266 11.135 -19.482 1.00 73.31 110 ASN A N 1
ATOM 841 C CA . ASN A 1 110 ? -23.487 11.403 -20.682 1.00 73.31 110 ASN A CA 1
ATOM 842 C C . ASN A 1 110 ? -22.331 10.413 -20.855 1.00 73.31 110 ASN A C 1
ATOM 844 O O . ASN A 1 110 ? -21.638 10.071 -19.901 1.00 73.31 110 ASN A O 1
ATOM 848 N N . THR A 1 111 ? -22.066 10.019 -22.100 1.00 76.00 111 THR A N 1
ATOM 849 C CA . THR A 1 111 ? -20.812 9.342 -22.445 1.00 76.00 111 THR A CA 1
ATOM 850 C C . THR A 1 111 ? -19.649 10.327 -22.254 1.00 76.00 111 THR A C 1
ATOM 852 O O . THR A 1 111 ? -19.732 11.450 -22.763 1.00 76.00 111 THR A O 1
ATOM 855 N N . PRO A 1 112 ? -18.586 9.959 -21.522 1.00 79.12 112 PRO A N 1
ATOM 856 C CA . PRO A 1 112 ? -17.435 10.832 -21.311 1.00 79.12 112 PRO A CA 1
ATOM 857 C C . PRO A 1 112 ? -16.624 11.018 -22.601 1.00 79.12 112 PRO A C 1
ATOM 859 O O . PRO A 1 112 ? -16.392 10.068 -23.349 1.00 79.12 112 PRO A O 1
ATOM 862 N N . SER A 1 113 ? -16.132 12.237 -22.824 1.00 84.19 113 SER A N 1
ATOM 863 C CA . SER A 1 113 ? -14.997 12.481 -23.721 1.00 84.19 113 SER A CA 1
ATOM 864 C C . SER A 1 113 ? -13.702 12.232 -22.954 1.00 84.19 113 SER A C 1
ATOM 866 O O . SER A 1 113 ? -13.591 12.648 -21.798 1.00 84.19 113 SER A O 1
ATOM 868 N N . TYR A 1 114 ? -12.729 11.580 -23.591 1.00 85.69 114 TYR A N 1
ATOM 869 C CA . TYR A 1 114 ? -11.441 11.260 -22.979 1.00 85.69 114 TYR A CA 1
ATOM 870 C C . TYR A 1 114 ? -10.312 12.100 -23.581 1.00 85.69 114 TYR A C 1
ATOM 872 O O . TYR A 1 114 ? -10.227 12.240 -24.798 1.00 85.69 114 TYR A O 1
ATOM 880 N N . ALA A 1 115 ? -9.411 12.595 -22.736 1.00 84.81 115 ALA A N 1
ATOM 881 C CA . ALA A 1 115 ? -8.134 13.185 -23.122 1.00 84.81 115 ALA A CA 1
ATOM 882 C C . ALA A 1 115 ? -6.984 12.378 -22.501 1.00 84.81 115 ALA A C 1
ATOM 884 O O . ALA A 1 115 ? -7.036 12.009 -21.330 1.00 84.81 115 ALA A O 1
ATOM 885 N N . GLY A 1 116 ? -5.931 12.104 -23.266 1.00 73.94 116 GLY A N 1
ATOM 886 C CA . GLY A 1 116 ? -4.778 11.304 -22.832 1.00 73.94 116 GLY A CA 1
ATOM 887 C C . GLY A 1 116 ? -4.572 10.045 -23.685 1.00 73.94 116 GLY A C 1
ATOM 888 O O . GLY A 1 116 ? -5.252 9.896 -24.702 1.00 73.94 116 GLY A O 1
ATOM 889 N N . PRO A 1 117 ? -3.636 9.154 -23.303 1.00 71.12 117 PRO A N 1
ATOM 890 C CA . PRO A 1 117 ? -2.791 9.220 -22.106 1.00 71.12 117 PRO A CA 1
ATOM 891 C C . PRO A 1 117 ? -1.639 10.224 -22.241 1.00 71.12 117 PRO A C 1
ATOM 893 O O . PRO A 1 117 ? -1.129 10.473 -23.333 1.00 71.12 117 PRO A O 1
ATOM 896 N N . ILE A 1 118 ? -1.158 10.740 -21.108 1.00 66.19 118 ILE A N 1
ATOM 897 C CA . ILE A 1 118 ? 0.163 11.374 -21.032 1.00 66.19 118 ILE A CA 1
ATOM 898 C C . ILE A 1 118 ? 1.153 10.281 -20.607 1.00 66.19 118 ILE A C 1
ATOM 900 O O . ILE A 1 118 ? 1.274 9.955 -19.431 1.00 66.19 118 ILE A O 1
ATOM 904 N N . SER A 1 119 ? 1.820 9.664 -21.587 1.00 50.19 119 SER A N 1
ATOM 905 C CA . SER A 1 119 ? 2.773 8.555 -21.393 1.00 50.19 119 SER A CA 1
ATOM 906 C C . SER A 1 119 ? 3.973 8.982 -20.548 1.00 50.19 119 SER A C 1
ATOM 908 O O . SER A 1 119 ? 4.956 9.456 -21.118 1.00 50.19 119 SER A O 1
ATOM 910 N N . THR A 1 120 ? 3.933 8.837 -19.220 1.00 51.25 120 THR A N 1
ATOM 911 C CA . THR A 1 120 ? 5.017 9.347 -18.364 1.00 51.25 120 THR A CA 1
ATOM 912 C C . THR A 1 120 ? 5.139 8.649 -17.006 1.00 51.25 120 THR A C 1
ATOM 914 O O . THR A 1 120 ? 4.150 8.260 -16.395 1.00 51.25 120 THR A O 1
ATOM 917 N N . THR A 1 121 ? 6.384 8.526 -16.535 1.00 50.53 121 THR A N 1
ATOM 918 C CA . THR A 1 121 ? 6.810 8.049 -15.207 1.00 50.53 121 THR A CA 1
ATOM 919 C C . THR A 1 121 ? 6.814 9.201 -14.193 1.00 50.53 121 THR A C 1
ATOM 921 O O . THR A 1 121 ? 7.861 9.547 -13.641 1.00 50.53 121 THR A O 1
ATOM 924 N N . TYR A 1 122 ? 5.685 9.889 -14.040 1.00 54.06 122 TYR A N 1
ATOM 925 C CA . TYR A 1 122 ? 5.574 10.997 -13.093 1.00 54.06 122 TYR A CA 1
ATOM 926 C C . TYR A 1 122 ? 5.056 10.539 -11.734 1.00 54.06 122 TYR A C 1
ATOM 928 O O . TYR A 1 122 ? 4.229 9.631 -11.659 1.00 54.06 122 TYR A O 1
ATOM 936 N N . GLU A 1 123 ? 5.500 11.214 -10.676 1.00 48.75 123 GLU A N 1
ATOM 937 C CA . GLU A 1 123 ? 4.819 11.164 -9.386 1.00 48.75 123 GLU A CA 1
ATOM 938 C C . GLU A 1 123 ? 3.586 12.073 -9.439 1.00 48.75 123 GLU A C 1
ATOM 940 O O . GLU A 1 123 ? 3.646 13.225 -9.884 1.00 48.75 123 GLU A O 1
ATOM 945 N N . TRP A 1 124 ? 2.446 11.514 -9.035 1.00 51.66 124 TRP A N 1
ATOM 946 C CA . TRP A 1 124 ? 1.147 12.179 -9.053 1.00 51.66 124 TRP A CA 1
ATOM 947 C C . TRP A 1 124 ? 0.869 12.750 -7.671 1.00 51.66 124 TRP A C 1
ATOM 949 O O . TRP A 1 124 ? 1.000 12.040 -6.675 1.00 51.66 124 TRP A O 1
ATOM 959 N N . TYR A 1 125 ? 0.432 14.007 -7.611 1.00 61.03 125 TYR A N 1
ATOM 960 C CA . TYR A 1 125 ? 0.107 14.653 -6.343 1.00 61.03 125 TYR A CA 1
ATOM 961 C C . TYR A 1 125 ? -1.358 15.055 -6.295 1.00 61.03 125 TYR A C 1
ATOM 963 O O . TYR A 1 125 ? -1.783 16.023 -6.937 1.00 61.03 125 TYR A O 1
ATOM 971 N N . ASP A 1 126 ? -2.122 14.327 -5.481 1.00 57.72 126 ASP A N 1
ATOM 972 C CA . ASP A 1 126 ? -3.571 14.483 -5.337 1.00 57.72 126 ASP A CA 1
ATOM 973 C C . ASP A 1 126 ? -4.005 15.893 -4.909 1.00 57.72 126 ASP A C 1
ATOM 975 O O . ASP A 1 126 ? -5.143 16.300 -5.157 1.00 57.72 126 ASP A O 1
ATOM 979 N N . THR A 1 127 ? -3.112 16.663 -4.300 1.00 61.19 127 THR A N 1
ATOM 980 C CA . THR A 1 127 ? -3.364 18.020 -3.796 1.00 61.19 127 THR A CA 1
ATOM 981 C C . THR A 1 127 ? -3.306 19.092 -4.884 1.00 61.19 127 THR A C 1
ATOM 983 O O . THR A 1 127 ? -3.791 20.199 -4.674 1.00 61.19 127 THR A O 1
ATOM 986 N N . SER A 1 128 ? -2.741 18.779 -6.053 1.00 66.00 128 SER A N 1
ATOM 987 C CA . SER A 1 128 ? -2.649 19.700 -7.196 1.00 66.00 128 SER A CA 1
ATOM 988 C C . SER A 1 128 ? -3.757 19.491 -8.235 1.00 66.00 128 SER A C 1
ATOM 990 O O . SER A 1 128 ? -3.919 20.284 -9.165 1.00 66.00 128 SER A O 1
ATOM 992 N N . TYR A 1 129 ? -4.540 18.426 -8.078 1.00 73.50 129 TYR A N 1
ATOM 993 C CA . TYR A 1 129 ? -5.600 18.072 -9.003 1.00 73.50 129 TYR A CA 1
ATOM 994 C C . TYR A 1 129 ? -6.759 19.075 -8.920 1.00 73.50 129 TYR A C 1
ATOM 996 O O . TYR A 1 129 ? -7.347 19.268 -7.854 1.00 73.50 129 TYR A O 1
ATOM 1004 N N . GLN A 1 130 ? -7.146 19.661 -10.051 1.00 77.56 130 GLN A N 1
ATOM 1005 C CA . GLN A 1 130 ? -8.278 20.586 -10.138 1.00 77.56 130 GLN A CA 1
ATOM 1006 C C . GLN A 1 130 ? -9.117 20.311 -11.381 1.00 77.56 130 GLN A C 1
ATOM 1008 O O . GLN A 1 130 ? -8.577 20.111 -12.467 1.00 77.56 130 GLN A O 1
ATOM 1013 N N . TYR A 1 131 ? -10.440 20.341 -11.230 1.00 79.56 131 TYR A N 1
ATOM 1014 C CA . TYR A 1 131 ? -11.373 20.286 -12.351 1.00 79.56 131 TYR A CA 1
ATOM 1015 C C . TYR A 1 131 ? -11.974 21.668 -12.599 1.00 79.56 131 TYR A C 1
ATOM 1017 O O . TYR A 1 131 ? -12.678 22.216 -11.751 1.00 79.56 131 TYR A O 1
ATOM 1025 N N . ASP A 1 132 ? -11.720 22.216 -13.781 1.00 80.81 132 ASP A N 1
ATOM 1026 C CA . ASP A 1 132 ? -12.375 23.419 -14.265 1.00 80.81 132 ASP A CA 1
ATOM 1027 C C . ASP A 1 132 ? -13.605 23.038 -15.086 1.00 80.81 132 ASP A C 1
ATOM 1029 O O . ASP A 1 132 ? -13.525 22.678 -16.264 1.00 80.81 132 ASP A O 1
ATOM 1033 N N . SER A 1 133 ? -14.767 23.150 -14.448 1.00 75.19 133 SER A N 1
ATOM 1034 C CA . SER A 1 133 ? -16.054 22.912 -15.103 1.00 75.19 133 SER A CA 1
ATOM 1035 C C . SER A 1 133 ? -16.367 23.901 -16.233 1.00 75.19 133 SER A C 1
ATOM 1037 O O . SER A 1 133 ? -17.122 23.548 -17.137 1.00 75.19 133 SER A O 1
ATOM 1039 N N . GLY A 1 134 ? -15.793 25.110 -16.215 1.00 78.31 134 GLY A N 1
ATOM 1040 C CA . GLY A 1 134 ? -16.007 26.134 -17.236 1.00 78.31 134 GLY A CA 1
ATOM 1041 C C . GLY A 1 134 ? -15.311 25.802 -18.554 1.00 78.31 134 GLY A C 1
ATOM 1042 O O . GLY A 1 134 ? -15.893 25.998 -19.621 1.00 78.31 134 GLY A O 1
ATOM 1043 N N . ARG A 1 135 ? -14.095 25.249 -18.489 1.00 79.56 135 ARG A N 1
ATOM 1044 C CA . ARG A 1 135 ? -13.351 24.763 -19.666 1.00 79.56 135 ARG A CA 1
ATOM 1045 C C . ARG A 1 135 ? -13.532 23.276 -19.943 1.00 79.56 135 ARG A C 1
ATOM 1047 O O . ARG A 1 135 ? -13.080 22.801 -20.980 1.00 79.56 135 ARG A O 1
ATOM 1054 N N . ASN A 1 136 ? -14.190 22.553 -19.037 1.00 85.06 136 ASN A N 1
ATOM 1055 C CA . ASN A 1 136 ? -14.235 21.094 -19.032 1.00 85.06 136 ASN A CA 1
ATOM 1056 C C . ASN A 1 136 ? -12.814 20.509 -19.132 1.00 85.06 136 ASN A C 1
ATOM 1058 O O . ASN A 1 136 ? -12.503 19.716 -20.021 1.00 85.06 136 ASN A O 1
ATOM 1062 N N . ALA A 1 137 ? -11.934 20.972 -18.245 1.00 86.56 137 ALA A N 1
ATOM 1063 C CA . ALA A 1 137 ? -10.524 20.614 -18.239 1.00 86.56 137 ALA A CA 1
ATOM 1064 C C . ALA A 1 137 ? -10.078 20.159 -16.851 1.00 86.56 137 ALA A C 1
ATOM 1066 O O . ALA A 1 137 ? -10.587 20.616 -15.827 1.00 86.56 137 ALA A O 1
ATOM 1067 N N . VAL A 1 138 ? -9.114 19.247 -16.828 1.00 85.31 138 VAL A N 1
ATOM 1068 C CA . VAL A 1 138 ? -8.472 18.765 -15.608 1.00 85.31 138 VAL A CA 1
ATOM 1069 C C . VAL A 1 138 ? -7.020 19.211 -15.597 1.00 85.31 138 VAL A C 1
ATOM 1071 O O . VAL A 1 138 ? -6.305 19.039 -16.582 1.00 85.31 138 VAL A O 1
ATOM 1074 N N . TYR A 1 139 ? -6.587 19.748 -14.465 1.00 85.31 139 TYR A N 1
ATOM 1075 C CA . TYR A 1 139 ? -5.249 20.275 -14.245 1.00 85.31 139 TYR A CA 1
ATOM 1076 C C . TYR A 1 139 ? -4.540 19.485 -13.152 1.00 85.31 139 TYR A C 1
ATOM 1078 O O . TYR A 1 139 ? -5.145 19.181 -12.125 1.00 85.31 139 TYR A O 1
ATOM 1086 N N . LEU A 1 140 ? -3.263 19.177 -13.362 1.00 79.94 140 LEU A N 1
ATOM 1087 C CA . LEU A 1 140 ? -2.443 18.444 -12.401 1.00 79.94 140 LEU A CA 1
ATOM 1088 C C . LEU A 1 140 ? -0.993 18.922 -12.458 1.00 79.94 140 LEU A C 1
ATOM 1090 O O . LEU A 1 140 ? -0.424 19.005 -13.545 1.00 79.94 140 LEU A O 1
ATOM 1094 N N . ILE A 1 141 ? -0.373 19.178 -11.306 1.00 79.12 141 ILE A N 1
ATOM 1095 C CA . ILE A 1 141 ? 1.079 19.364 -11.246 1.00 79.12 141 ILE A CA 1
ATOM 1096 C C . ILE A 1 141 ? 1.734 18.004 -11.053 1.00 79.12 141 ILE A C 1
ATOM 1098 O O . ILE A 1 141 ? 1.356 17.229 -10.176 1.00 79.12 141 ILE A O 1
ATOM 1102 N N . VAL A 1 142 ? 2.750 17.742 -11.860 1.00 74.69 142 VAL A N 1
ATOM 1103 C CA . VAL A 1 142 ? 3.555 16.530 -11.786 1.00 74.69 142 VAL A CA 1
ATOM 1104 C C . VAL A 1 142 ? 5.032 16.863 -11.689 1.00 74.69 142 VAL A C 1
ATOM 1106 O O . VAL A 1 142 ? 5.500 17.896 -12.188 1.00 74.69 142 VAL A O 1
ATOM 1109 N N . THR A 1 143 ? 5.778 15.953 -11.079 1.00 68.56 143 THR A N 1
ATOM 1110 C CA . THR A 1 143 ? 7.237 16.002 -11.012 1.00 68.56 143 THR A CA 1
ATOM 1111 C C . THR A 1 143 ? 7.796 14.718 -11.621 1.00 68.56 143 THR A C 1
ATOM 1113 O O . THR A 1 143 ? 7.186 13.649 -11.589 1.00 68.56 143 THR A O 1
ATOM 1116 N N . GLY A 1 144 ? 8.941 14.843 -12.281 1.00 63.94 144 GLY A N 1
ATOM 1117 C CA . GLY A 1 144 ? 9.666 13.733 -12.893 1.00 63.94 144 GLY A CA 1
ATOM 1118 C C . GLY A 1 144 ? 11.145 14.074 -12.954 1.00 63.94 144 GLY A C 1
ATOM 1119 O O . GLY A 1 144 ? 11.582 15.003 -12.283 1.00 63.94 144 GLY A O 1
ATOM 1120 N N . ALA A 1 145 ? 11.917 13.379 -13.792 1.00 54.31 145 ALA A N 1
ATOM 1121 C CA . ALA A 1 145 ? 13.312 13.736 -14.053 1.00 54.31 145 ALA A CA 1
ATOM 1122 C C . ALA A 1 145 ? 13.405 15.135 -14.712 1.00 54.31 145 ALA A C 1
ATOM 1124 O O . ALA A 1 145 ? 13.382 15.264 -15.938 1.00 54.31 145 ALA A O 1
ATOM 1125 N N . GLY A 1 146 ? 13.439 16.191 -13.894 1.00 66.06 146 GLY A N 1
ATOM 1126 C CA . GLY A 1 146 ? 13.491 17.597 -14.297 1.00 66.06 146 GLY A CA 1
ATOM 1127 C C . GLY A 1 146 ? 12.531 18.503 -13.513 1.00 66.06 146 GLY A C 1
ATOM 1128 O O . GLY A 1 146 ? 11.989 18.133 -12.476 1.00 66.06 146 GLY A O 1
ATOM 1129 N N . ALA A 1 147 ? 12.317 19.719 -14.020 1.00 70.94 147 ALA A N 1
ATOM 1130 C CA . ALA A 1 147 ? 11.482 20.725 -13.363 1.00 70.94 147 ALA A CA 1
ATOM 1131 C C . ALA A 1 147 ? 9.970 20.389 -13.408 1.00 70.94 147 ALA A C 1
ATOM 1133 O O . ALA A 1 147 ? 9.525 19.766 -14.383 1.00 70.94 147 ALA A O 1
ATOM 1134 N N . PRO A 1 148 ? 9.175 20.853 -12.414 1.00 78.81 148 PRO A N 1
ATOM 1135 C CA . PRO A 1 148 ? 7.728 20.636 -12.342 1.00 78.81 148 PRO A CA 1
ATOM 1136 C C . PRO A 1 148 ? 6.987 20.990 -13.632 1.00 78.81 148 PRO A C 1
ATOM 1138 O O . PRO A 1 148 ? 7.359 21.920 -14.357 1.00 78.81 148 PRO A O 1
ATOM 1141 N N . ARG A 1 149 ? 5.910 20.257 -13.911 1.00 84.50 149 ARG A N 1
ATOM 1142 C CA . ARG A 1 149 ? 5.060 20.469 -15.087 1.00 84.50 149 ARG A CA 1
ATOM 1143 C C . ARG A 1 149 ? 3.604 20.552 -14.674 1.00 84.50 149 ARG A C 1
ATOM 1145 O O . ARG A 1 149 ? 3.176 19.819 -13.793 1.00 84.50 149 ARG A O 1
ATOM 1152 N N . LEU A 1 150 ? 2.848 21.405 -15.352 1.00 87.31 150 LEU A N 1
ATOM 1153 C CA . LEU A 1 150 ? 1.393 21.410 -15.297 1.00 87.31 150 LEU A CA 1
ATOM 1154 C C . LEU A 1 150 ? 0.870 20.603 -16.489 1.00 87.31 150 LEU A C 1
ATOM 1156 O O . LEU A 1 150 ? 1.119 20.953 -17.645 1.00 87.31 150 LEU A O 1
ATOM 1160 N N . LEU A 1 151 ? 0.178 19.508 -16.200 1.00 87.44 151 LEU A N 1
ATOM 1161 C CA . LEU A 1 151 ? -0.576 18.729 -17.170 1.00 87.44 151 LEU A CA 1
ATOM 1162 C C . LEU A 1 151 ? -1.990 19.296 -17.255 1.00 87.44 151 LEU A C 1
ATOM 1164 O O . LEU A 1 151 ? -2.653 19.484 -16.236 1.00 87.44 151 LEU A O 1
ATOM 1168 N N . GLU A 1 152 ? -2.448 19.545 -18.473 1.00 89.00 152 GLU A N 1
ATOM 1169 C CA . GLU A 1 152 ? -3.825 19.915 -18.772 1.00 89.00 152 GLU A CA 1
ATOM 1170 C C . GLU A 1 152 ? -4.447 18.819 -19.635 1.00 89.00 152 GLU A C 1
ATOM 1172 O O . GLU A 1 152 ? -3.974 18.539 -20.734 1.00 89.00 152 GLU A O 1
ATOM 1177 N N . TYR A 1 153 ? -5.532 18.230 -19.148 1.00 88.31 153 TYR A N 1
ATOM 1178 C CA . TYR A 1 153 ? -6.412 17.342 -19.895 1.00 88.31 153 TYR A CA 1
ATOM 1179 C C . TYR A 1 153 ? -7.655 18.142 -20.283 1.00 88.31 153 TYR A C 1
ATOM 1181 O O . TYR A 1 153 ? -8.605 18.247 -19.507 1.00 88.31 153 TYR A O 1
ATOM 1189 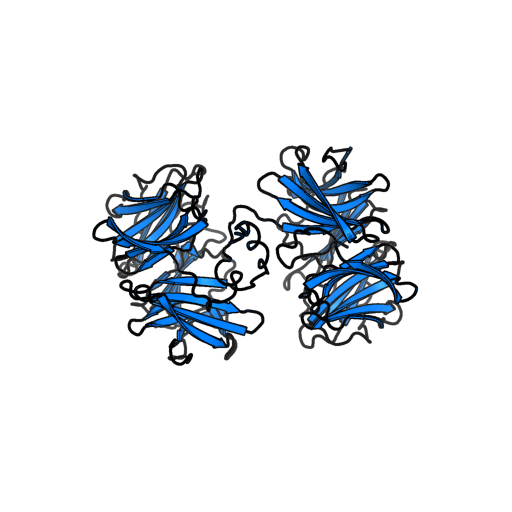N N . ASN A 1 154 ? -7.642 18.745 -21.469 1.00 88.81 154 ASN A N 1
ATOM 1190 C CA . ASN A 1 154 ? -8.793 19.457 -22.009 1.00 88.81 154 ASN A CA 1
ATOM 1191 C C . ASN A 1 154 ? -9.756 18.436 -22.631 1.00 88.81 154 ASN A C 1
ATOM 1193 O O . ASN A 1 154 ? -9.511 17.893 -23.711 1.00 88.81 154 ASN A O 1
ATOM 1197 N N . LEU A 1 155 ? -10.860 18.179 -21.931 1.00 87.25 155 LEU A N 1
ATOM 1198 C CA . LEU A 1 155 ? -11.843 17.162 -22.299 1.00 87.25 155 LEU A CA 1
ATOM 1199 C C . LEU A 1 155 ? -12.841 17.672 -23.340 1.00 87.25 155 LEU A C 1
ATOM 1201 O O . LEU A 1 155 ? -13.442 16.862 -24.045 1.00 87.25 155 LEU A O 1
ATOM 1205 N N . ALA A 1 156 ? -13.021 18.993 -23.454 1.00 85.75 156 ALA A N 1
ATOM 1206 C CA . ALA A 1 156 ? -13.840 19.591 -24.505 1.00 85.75 156 ALA A CA 1
ATOM 1207 C C . ALA A 1 156 ? -13.249 19.302 -25.893 1.00 85.75 156 ALA A C 1
ATOM 1209 O O . ALA A 1 156 ? -13.980 18.903 -26.799 1.00 85.75 156 ALA A O 1
ATOM 1210 N N . ASP A 1 157 ? -11.925 19.409 -26.016 1.00 86.81 157 ASP A N 1
ATOM 1211 C CA . ASP A 1 157 ? -11.201 19.194 -27.274 1.00 86.81 157 ASP A CA 1
ATOM 1212 C C . ASP A 1 157 ? -10.518 17.818 -27.357 1.00 86.81 157 ASP A C 1
ATOM 1214 O O . ASP A 1 157 ? -9.866 17.506 -28.353 1.00 86.81 157 ASP A O 1
ATOM 1218 N N . SER A 1 158 ? -10.663 16.979 -26.321 1.00 86.94 158 SER A N 1
ATOM 1219 C CA . SER A 1 158 ? -9.993 15.670 -26.200 1.00 86.94 158 SER A CA 1
ATOM 1220 C C . SER A 1 158 ? -8.470 15.761 -26.392 1.00 86.94 158 SER A C 1
ATOM 1222 O O . SER A 1 158 ? -7.847 14.910 -27.027 1.00 86.94 158 SER A O 1
ATOM 1224 N N . SER A 1 159 ? -7.861 16.823 -25.860 1.00 88.06 159 SER A N 1
ATOM 1225 C CA . SER A 1 159 ? -6.445 17.149 -26.046 1.00 88.06 159 SER A CA 1
ATOM 1226 C C . SER A 1 159 ? -5.707 17.232 -24.717 1.00 88.06 159 SER A C 1
ATOM 1228 O O . SER A 1 159 ? -6.291 17.578 -23.689 1.00 88.06 159 SER A O 1
ATOM 1230 N N . THR A 1 160 ? -4.409 16.948 -24.745 1.00 87.25 160 THR A N 1
ATOM 1231 C CA . THR A 1 160 ? -3.537 17.072 -23.577 1.00 87.25 160 THR A CA 1
ATOM 1232 C C . THR A 1 160 ? -2.407 18.048 -23.837 1.00 87.25 160 THR A C 1
ATOM 1234 O O . THR A 1 160 ? -1.695 17.900 -24.832 1.00 87.25 160 THR A O 1
ATOM 1237 N N . ASN A 1 161 ? -2.193 18.980 -22.913 1.00 87.25 161 ASN A N 1
ATOM 1238 C CA . ASN A 1 161 ? -1.086 19.925 -22.954 1.00 87.25 161 ASN A CA 1
ATOM 1239 C C . ASN A 1 161 ? -0.135 19.697 -21.779 1.00 87.25 161 ASN A C 1
ATOM 1241 O O . ASN A 1 161 ? -0.544 19.341 -20.674 1.00 87.25 161 ASN A O 1
ATOM 1245 N N . ILE A 1 162 ? 1.152 19.930 -22.032 1.00 88.00 162 ILE A N 1
ATOM 1246 C CA . ILE A 1 162 ? 2.205 19.893 -21.020 1.00 88.00 162 ILE A CA 1
ATOM 1247 C C . ILE A 1 162 ? 2.822 21.283 -20.959 1.00 88.00 162 ILE A C 1
ATOM 1249 O O . ILE A 1 162 ? 3.444 21.739 -21.920 1.00 88.00 162 ILE A O 1
ATOM 1253 N N . VAL A 1 163 ? 2.672 21.942 -19.818 1.00 87.75 163 VAL A N 1
ATOM 1254 C CA . VAL A 1 163 ? 3.253 23.255 -19.554 1.00 87.75 163 VAL A CA 1
ATOM 1255 C C . VAL A 1 163 ? 4.456 23.073 -18.638 1.00 87.75 163 VAL A C 1
ATOM 1257 O O . VAL A 1 163 ? 4.334 22.600 -17.509 1.00 87.75 163 VAL A O 1
ATOM 1260 N N . GLN A 1 164 ? 5.640 23.447 -19.123 1.00 86.44 164 GLN A N 1
ATOM 1261 C CA . GLN A 1 164 ? 6.849 23.447 -18.304 1.00 86.44 164 GLN A CA 1
ATOM 1262 C C . GLN A 1 164 ? 6.805 24.631 -17.334 1.00 86.44 164 GLN A C 1
ATOM 1264 O O . GLN A 1 164 ? 6.694 25.777 -17.771 1.00 86.44 164 GLN A O 1
ATOM 1269 N N . LEU A 1 165 ? 6.923 24.359 -16.034 1.00 84.75 165 LEU A N 1
ATOM 1270 C CA . LEU A 1 165 ? 6.981 25.397 -15.011 1.00 84.75 165 LEU A CA 1
ATOM 1271 C C . LEU A 1 165 ? 8.444 25.729 -14.701 1.00 84.75 165 LEU A C 1
ATOM 1273 O O . LEU A 1 165 ? 9.311 24.854 -14.642 1.00 84.75 165 LEU A O 1
ATOM 1277 N N . SER A 1 166 ? 8.721 27.013 -14.508 1.00 82.38 166 SER A N 1
ATOM 1278 C CA . SER A 1 166 ? 10.003 27.533 -14.041 1.00 82.38 166 SER A CA 1
ATOM 1279 C C . SER A 1 166 ? 9.972 27.652 -12.518 1.00 82.38 166 SER A C 1
ATOM 1281 O O . SER A 1 166 ? 9.568 28.666 -11.953 1.00 82.38 166 SER A O 1
ATOM 1283 N N . MET A 1 167 ? 10.368 26.574 -11.848 1.00 73.75 167 MET A N 1
ATOM 1284 C CA . MET A 1 167 ? 10.499 26.462 -10.391 1.00 73.75 167 MET A CA 1
ATOM 1285 C C . MET A 1 167 ? 11.831 25.792 -10.053 1.00 73.75 167 MET A C 1
ATOM 1287 O O . MET A 1 167 ? 12.354 25.030 -10.867 1.00 73.75 167 MET A O 1
ATOM 1291 N N . SER A 1 168 ? 12.396 26.082 -8.878 1.00 66.69 168 SER A N 1
ATOM 1292 C CA . SER A 1 168 ? 13.605 25.398 -8.407 1.00 66.69 168 SER A CA 1
ATOM 1293 C C . SER A 1 168 ? 13.347 23.901 -8.216 1.00 66.69 168 SER A C 1
ATOM 1295 O O . SER A 1 168 ? 12.270 23.523 -7.753 1.00 66.69 168 SER A O 1
ATOM 1297 N N . GLU A 1 169 ? 14.339 23.069 -8.549 1.00 59.59 169 GLU A N 1
ATOM 1298 C CA . GLU A 1 169 ? 14.326 21.635 -8.233 1.00 59.59 169 GLU A CA 1
ATOM 1299 C C . GLU A 1 169 ? 14.123 21.436 -6.718 1.00 59.59 169 GLU A C 1
ATOM 1301 O O . GLU A 1 169 ? 14.583 22.237 -5.902 1.00 59.59 169 GLU A O 1
ATOM 1306 N N . LEU A 1 170 ? 13.293 20.452 -6.381 1.00 58.97 170 LEU A N 1
ATOM 1307 C CA . LEU A 1 170 ? 12.362 20.474 -5.250 1.00 58.97 170 LEU A CA 1
ATOM 1308 C C . LEU A 1 170 ? 12.962 19.963 -3.932 1.00 58.97 170 LEU A C 1
ATOM 1310 O O . LEU A 1 170 ? 13.802 19.069 -3.944 1.00 58.97 170 LEU A O 1
ATOM 1314 N N . TYR A 1 171 ? 12.424 20.463 -2.813 1.00 55.69 171 TYR A N 1
ATOM 1315 C CA . TYR A 1 171 ? 12.509 19.832 -1.484 1.00 55.69 171 TYR A CA 1
ATOM 1316 C C . TYR A 1 171 ? 11.155 19.253 -1.029 1.00 55.69 171 TYR A C 1
ATOM 1318 O O . TYR A 1 171 ? 11.136 18.228 -0.359 1.00 55.69 171 TYR A O 1
ATOM 1326 N N . ASN A 1 172 ? 10.030 19.864 -1.431 1.00 64.19 172 ASN A N 1
ATOM 1327 C CA . ASN A 1 172 ? 8.667 19.455 -1.077 1.00 64.19 172 ASN A CA 1
ATOM 1328 C C . ASN A 1 172 ? 7.727 19.488 -2.297 1.00 64.19 172 ASN A C 1
ATOM 1330 O O . ASN A 1 172 ? 8.027 20.102 -3.323 1.00 64.19 172 ASN A O 1
ATOM 1334 N N . ILE A 1 173 ? 6.585 18.810 -2.177 1.00 64.50 173 ILE A N 1
ATOM 1335 C CA . ILE A 1 173 ? 5.588 18.641 -3.241 1.00 64.50 173 ILE A CA 1
ATOM 1336 C C . ILE A 1 173 ? 4.834 19.965 -3.489 1.00 64.50 173 ILE A C 1
ATOM 1338 O O . ILE A 1 173 ? 4.241 20.502 -2.550 1.00 64.50 173 ILE A O 1
ATOM 1342 N N . PRO A 1 174 ? 4.794 20.505 -4.725 1.00 69.38 174 PRO A N 1
ATOM 1343 C CA . PRO A 1 174 ? 4.041 21.722 -5.012 1.00 69.38 174 PRO A CA 1
ATOM 1344 C C . PRO A 1 174 ? 2.525 21.466 -4.989 1.00 69.38 174 PRO A C 1
ATOM 1346 O O . PRO A 1 174 ? 2.035 20.524 -5.612 1.00 69.38 174 PRO A O 1
ATOM 1349 N N . SER A 1 175 ? 1.770 22.346 -4.326 1.00 78.88 175 SER A N 1
ATOM 1350 C CA . SER A 1 175 ? 0.299 22.361 -4.378 1.00 78.88 175 SER A CA 1
ATOM 1351 C C . SER A 1 175 ? -0.196 23.423 -5.361 1.00 78.88 175 SER A C 1
ATOM 1353 O O . SER A 1 175 ? 0.503 24.404 -5.630 1.00 78.88 175 SER A O 1
ATOM 1355 N N . GLY A 1 176 ? -1.392 23.238 -5.926 1.00 84.81 176 GLY A N 1
ATOM 1356 C CA . GLY A 1 176 ? -1.916 24.147 -6.944 1.00 84.81 176 GLY A CA 1
ATOM 1357 C C . GLY A 1 176 ? -3.435 24.236 -6.994 1.00 84.81 176 GLY A C 1
ATOM 1358 O O . GLY A 1 176 ? -4.145 23.303 -6.622 1.00 84.81 176 GLY A O 1
ATOM 1359 N N . CYS A 1 177 ? -3.932 25.385 -7.455 1.00 86.06 177 CYS A N 1
ATOM 1360 C CA . CYS A 1 177 ? -5.358 25.652 -7.592 1.00 86.06 177 CYS A CA 1
ATOM 1361 C C . CYS A 1 177 ? -5.677 26.515 -8.819 1.00 86.06 177 CYS A C 1
ATOM 1363 O O . CYS A 1 177 ? -4.891 27.376 -9.211 1.00 86.06 177 CYS A O 1
ATOM 1365 N N . PHE A 1 178 ? -6.849 26.301 -9.419 1.00 85.88 178 PHE A N 1
ATOM 1366 C CA . PHE A 1 178 ? -7.349 27.104 -10.536 1.00 85.88 178 PHE A CA 1
ATOM 1367 C C . PHE A 1 178 ? -8.347 28.153 -10.041 1.00 85.88 178 PHE A C 1
ATOM 1369 O O . PHE A 1 178 ? -9.287 27.815 -9.326 1.00 85.88 178 PHE A O 1
ATOM 1376 N N . ASP A 1 179 ? -8.178 29.419 -10.429 1.00 83.69 179 ASP A N 1
ATOM 1377 C CA . ASP A 1 179 ? -8.998 30.535 -9.924 1.00 83.69 179 ASP A CA 1
ATOM 1378 C C . ASP A 1 179 ? -10.443 30.576 -10.447 1.00 83.69 179 ASP A C 1
ATOM 1380 O O . ASP A 1 179 ? -11.231 31.434 -10.035 1.00 83.69 179 ASP A O 1
ATOM 1384 N N . GLY A 1 180 ? -10.804 29.651 -11.339 1.00 76.69 180 GLY A N 1
ATOM 1385 C CA . GLY A 1 180 ? -12.104 29.626 -12.005 1.00 76.69 180 GLY A CA 1
ATOM 1386 C C . GLY A 1 180 ? -12.214 30.632 -13.153 1.00 76.69 180 GLY A C 1
ATOM 1387 O O . GLY A 1 180 ? -13.321 30.885 -13.629 1.00 76.69 180 GLY A O 1
ATOM 1388 N N . VAL A 1 181 ? -11.102 31.252 -13.564 1.00 82.19 181 VAL A N 1
ATOM 1389 C CA . VAL A 1 181 ? -11.047 32.245 -14.639 1.00 82.19 181 VAL A CA 1
ATOM 1390 C C . VAL A 1 181 ? -9.976 31.856 -15.653 1.00 82.19 181 VAL A C 1
ATOM 1392 O O . VAL A 1 181 ? -10.287 31.218 -16.655 1.00 82.19 181 VAL A O 1
ATOM 1395 N N . ASP A 1 182 ? -8.723 32.239 -15.409 1.00 87.00 182 ASP A N 1
ATOM 1396 C CA . ASP A 1 182 ? -7.647 32.151 -16.397 1.00 87.00 182 ASP A CA 1
ATOM 1397 C C . ASP A 1 182 ? -6.285 31.805 -15.804 1.00 87.00 182 ASP A C 1
ATOM 1399 O O . ASP A 1 182 ? -5.330 31.669 -16.573 1.00 87.00 182 ASP A O 1
ATOM 1403 N N . ASN A 1 183 ? -6.168 31.644 -14.484 1.00 89.94 183 ASN A N 1
ATOM 1404 C CA . ASN A 1 183 ? -4.879 31.421 -13.845 1.00 89.94 183 ASN A CA 1
ATOM 1405 C C . ASN A 1 183 ? -4.890 30.151 -13.003 1.00 89.94 183 ASN A C 1
ATOM 1407 O O . ASN A 1 183 ? -5.764 29.926 -12.165 1.00 89.94 183 ASN A O 1
ATOM 1411 N N . TYR A 1 184 ? -3.860 29.339 -13.210 1.00 90.50 184 TYR A N 1
ATOM 1412 C CA . TYR A 1 184 ? -3.516 28.242 -12.325 1.00 90.50 184 TYR A CA 1
ATOM 1413 C C . TYR A 1 184 ? -2.382 28.695 -11.409 1.00 90.50 184 TYR A C 1
ATOM 1415 O O . TYR A 1 184 ? -1.273 28.968 -11.869 1.00 90.50 184 TYR A O 1
ATOM 1423 N N . TYR A 1 185 ? -2.667 28.811 -10.120 1.00 91.44 185 TYR A N 1
ATOM 1424 C CA . TYR A 1 185 ? -1.694 29.164 -9.097 1.00 91.44 185 TYR A CA 1
ATOM 1425 C C . TYR A 1 185 ? -1.026 27.908 -8.565 1.00 91.44 185 TYR A C 1
ATOM 1427 O O . TYR A 1 185 ? -1.664 26.868 -8.425 1.00 91.44 185 TYR A O 1
ATOM 1435 N N . PHE A 1 186 ? 0.251 28.017 -8.231 1.00 89.50 186 PHE A N 1
ATOM 1436 C CA . PHE A 1 186 ? 0.992 26.938 -7.604 1.00 89.50 186 PHE A CA 1
ATOM 1437 C C . PHE A 1 186 ? 2.000 27.492 -6.611 1.00 89.50 186 PHE A C 1
ATOM 1439 O O . PHE A 1 186 ? 2.583 28.562 -6.807 1.00 89.50 186 PHE A O 1
ATOM 1446 N N . MET A 1 187 ? 2.177 26.761 -5.520 1.00 88.56 187 MET A N 1
ATOM 1447 C CA . MET A 1 187 ? 2.999 27.176 -4.399 1.00 88.56 187 MET A CA 1
ATOM 1448 C C . MET A 1 187 ? 3.928 26.045 -3.974 1.00 88.56 187 MET A C 1
ATOM 1450 O O . MET A 1 187 ? 3.539 24.879 -3.967 1.00 88.56 187 MET A O 1
ATOM 1454 N N . ASN A 1 188 ? 5.157 26.409 -3.617 1.00 86.62 188 ASN A N 1
ATOM 1455 C CA . ASN A 1 188 ? 6.176 25.493 -3.127 1.00 86.62 188 ASN A CA 1
ATOM 1456 C C . ASN A 1 188 ? 6.708 25.931 -1.766 1.00 86.62 188 ASN A C 1
ATOM 1458 O O . ASN A 1 188 ? 6.806 27.127 -1.488 1.00 86.62 188 ASN A O 1
ATOM 1462 N N . ILE A 1 189 ? 7.118 24.952 -0.971 1.00 87.31 189 ILE A N 1
ATOM 1463 C CA . ILE A 1 189 ? 7.896 25.140 0.248 1.00 87.31 189 ILE A CA 1
ATOM 1464 C C . ILE A 1 189 ? 9.368 25.005 -0.150 1.00 87.31 189 ILE A C 1
ATOM 1466 O O . ILE A 1 189 ? 9.780 23.979 -0.688 1.00 87.31 189 ILE A O 1
ATOM 1470 N N . ILE A 1 190 ? 10.154 26.061 0.053 1.00 87.19 190 ILE A N 1
ATOM 1471 C CA . ILE A 1 190 ? 11.519 26.174 -0.492 1.00 87.19 190 ILE A CA 1
ATOM 1472 C C . ILE A 1 190 ? 12.617 25.945 0.556 1.00 87.19 190 ILE A C 1
ATOM 1474 O O . ILE A 1 190 ? 13.782 26.248 0.298 1.00 87.19 190 ILE A O 1
ATOM 1478 N N . ASP A 1 191 ? 12.258 25.443 1.735 1.00 85.38 191 ASP A N 1
ATOM 1479 C CA . ASP A 1 191 ? 13.181 25.124 2.821 1.00 85.38 191 ASP A CA 1
ATOM 1480 C C . ASP A 1 191 ? 12.743 23.889 3.630 1.00 85.38 191 ASP A C 1
ATOM 1482 O O . ASP A 1 191 ? 11.559 23.570 3.721 1.00 85.38 191 ASP A O 1
ATOM 1486 N N . ASP A 1 192 ? 13.706 23.237 4.285 1.00 82.31 192 ASP A N 1
ATOM 1487 C CA . ASP A 1 192 ? 13.478 22.019 5.086 1.00 82.31 192 ASP A CA 1
ATOM 1488 C C . ASP A 1 192 ? 12.682 22.273 6.378 1.00 82.31 192 ASP A C 1
ATOM 1490 O O . ASP A 1 192 ? 12.158 21.346 6.991 1.00 82.31 192 ASP A O 1
ATOM 1494 N N . ASN A 1 193 ? 12.590 23.533 6.815 1.00 84.00 193 ASN A N 1
ATOM 1495 C CA . ASN A 1 193 ? 11.906 23.911 8.054 1.00 84.00 193 ASN A CA 1
ATOM 1496 C C . ASN A 1 193 ? 10.459 24.369 7.826 1.00 84.00 193 ASN A C 1
ATOM 1498 O O . ASN A 1 193 ? 9.839 24.899 8.752 1.00 84.00 193 ASN A O 1
ATOM 1502 N N . PHE A 1 194 ? 9.915 24.200 6.613 1.00 87.62 194 PHE A N 1
ATOM 1503 C CA . PHE A 1 194 ? 8.531 24.561 6.297 1.00 87.62 194 PHE A CA 1
ATOM 1504 C C . PHE A 1 194 ? 8.218 26.023 6.667 1.00 87.62 194 PHE A C 1
ATOM 1506 O O . PHE A 1 194 ? 7.224 26.323 7.335 1.00 87.62 194 PHE A O 1
ATOM 1513 N N . SER A 1 195 ? 9.124 26.944 6.327 1.00 90.69 195 SER A N 1
ATOM 1514 C CA . SER A 1 195 ? 9.082 28.342 6.772 1.00 90.69 195 SER A CA 1
ATOM 1515 C C . SER A 1 195 ? 9.199 29.373 5.650 1.00 90.69 195 SER A C 1
ATOM 1517 O O . SER A 1 195 ? 8.863 30.542 5.855 1.00 90.69 195 SER A O 1
ATOM 1519 N N . ALA A 1 196 ? 9.623 28.953 4.460 1.00 91.25 196 ALA A N 1
ATOM 1520 C CA . ALA A 1 196 ? 9.735 29.785 3.278 1.00 91.25 196 ALA A CA 1
ATOM 1521 C C . ALA A 1 196 ? 8.863 29.222 2.151 1.00 91.25 196 ALA A C 1
ATOM 1523 O O . ALA A 1 196 ? 8.979 28.061 1.764 1.00 91.25 196 ALA A O 1
ATOM 1524 N N . PHE A 1 197 ? 8.010 30.080 1.592 1.00 92.19 197 PHE A N 1
ATOM 1525 C CA . PHE A 1 197 ? 7.012 29.699 0.596 1.00 92.19 197 PHE A CA 1
ATOM 1526 C C . PHE A 1 197 ? 7.190 30.539 -0.664 1.00 92.19 197 PHE A C 1
ATOM 1528 O O . PHE A 1 197 ? 7.394 31.753 -0.585 1.00 92.19 197 PHE A O 1
ATOM 1535 N N . GLN A 1 198 ? 7.089 29.913 -1.830 1.00 92.12 198 GLN A N 1
ATOM 1536 C CA . GLN A 1 198 ? 7.203 30.568 -3.126 1.00 9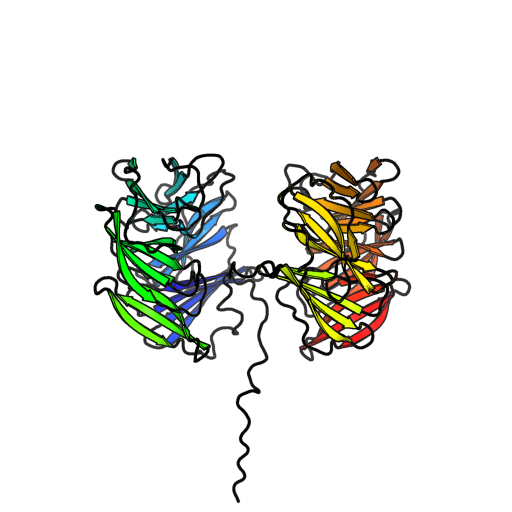2.12 198 GLN A CA 1
ATOM 1537 C C . GLN A 1 198 ? 5.938 30.322 -3.944 1.00 92.12 198 GLN A C 1
ATOM 1539 O O . GLN A 1 198 ? 5.581 29.175 -4.190 1.00 92.12 198 GLN A O 1
ATOM 1544 N N . LEU A 1 199 ? 5.278 31.395 -4.375 1.00 92.81 199 LEU A N 1
ATOM 1545 C CA . LEU A 1 199 ? 4.092 31.364 -5.227 1.00 92.81 199 LEU A CA 1
ATOM 1546 C C . LEU A 1 199 ? 4.466 31.745 -6.658 1.00 92.81 199 LEU A C 1
ATOM 1548 O O . LEU A 1 199 ? 5.271 32.652 -6.891 1.00 92.81 199 LEU A O 1
ATOM 1552 N N . SER A 1 200 ? 3.815 31.103 -7.617 1.00 92.62 200 SER A N 1
ATOM 1553 C CA . SER A 1 200 ? 3.731 31.575 -8.992 1.00 92.62 200 SER A CA 1
ATOM 1554 C C . SER A 1 200 ? 2.374 31.191 -9.588 1.00 92.62 200 SER A C 1
ATOM 1556 O O . SER A 1 200 ? 1.530 30.573 -8.936 1.00 92.62 200 SER A O 1
ATOM 1558 N N . SER A 1 201 ? 2.117 31.648 -10.805 1.00 93.12 201 SER A N 1
ATOM 1559 C CA . SER A 1 201 ? 0.873 31.409 -11.523 1.00 93.12 201 SER A CA 1
ATOM 1560 C C . SER A 1 201 ? 1.155 31.222 -13.001 1.00 93.12 201 SER A C 1
ATOM 1562 O O . SER A 1 201 ? 2.052 31.858 -13.552 1.00 93.12 201 SER A O 1
ATOM 1564 N N . TYR A 1 202 ? 0.390 30.356 -13.649 1.00 92.75 202 TYR A N 1
ATOM 1565 C CA . TYR A 1 202 ? 0.362 30.219 -15.093 1.00 92.75 202 TYR A CA 1
ATOM 1566 C C . TYR A 1 202 ? -0.958 30.771 -15.619 1.00 92.75 202 TYR A C 1
ATOM 1568 O O . TYR A 1 202 ? -2.025 30.293 -15.234 1.00 92.75 202 TYR A O 1
ATOM 1576 N N . SER A 1 203 ? -0.886 31.776 -16.490 1.00 92.44 203 SER A N 1
ATOM 1577 C CA . SER A 1 203 ? -2.065 32.327 -17.148 1.00 92.44 203 SER A CA 1
ATOM 1578 C C . SER A 1 203 ? -2.301 31.605 -18.464 1.00 92.44 203 SER A C 1
ATOM 1580 O O . SER A 1 203 ? -1.473 31.660 -19.372 1.00 92.44 203 SER A O 1
ATOM 1582 N N . PHE A 1 204 ? -3.460 30.977 -18.605 1.00 87.00 204 PHE A N 1
ATOM 1583 C CA . PHE A 1 204 ? -3.856 30.327 -19.853 1.00 87.00 204 PHE A CA 1
ATOM 1584 C C . PHE A 1 204 ? -4.222 31.338 -20.944 1.00 87.00 204 PHE A C 1
ATOM 1586 O O . PHE A 1 204 ? -4.071 31.045 -22.127 1.00 87.00 204 PHE A O 1
ATOM 1593 N N . ALA A 1 205 ? -4.660 32.541 -20.557 1.00 88.88 205 ALA A N 1
ATOM 1594 C CA . ALA A 1 205 ? -4.991 33.606 -21.499 1.00 88.88 205 ALA A CA 1
ATOM 1595 C C . ALA A 1 205 ? -3.743 34.171 -22.196 1.00 88.88 205 ALA A C 1
ATOM 1597 O O . ALA A 1 205 ? -3.757 34.397 -23.405 1.00 88.88 205 ALA A O 1
ATOM 1598 N N . SER A 1 206 ? -2.654 34.396 -21.450 1.00 92.38 206 SER A N 1
ATOM 1599 C CA . SER A 1 206 ? -1.387 34.886 -22.017 1.00 92.38 206 SER A CA 1
ATOM 1600 C C . SER A 1 206 ? -0.399 33.773 -22.369 1.00 92.38 206 SER A C 1
ATOM 1602 O O . SER A 1 206 ? 0.590 34.044 -23.050 1.00 92.38 206 SER A O 1
ATOM 1604 N N . GLN A 1 207 ? -0.656 32.544 -21.911 1.00 90.75 207 GLN A N 1
ATOM 1605 C CA . GLN A 1 207 ? 0.250 31.392 -21.971 1.00 90.75 207 GLN A CA 1
ATOM 1606 C C . GLN A 1 207 ? 1.614 31.665 -21.321 1.00 90.75 207 GLN A C 1
ATOM 1608 O O . GLN A 1 207 ? 2.641 31.130 -21.740 1.00 90.75 207 GLN A O 1
ATOM 1613 N N . GLN A 1 208 ? 1.636 32.519 -20.297 1.00 93.06 208 GLN A N 1
ATOM 1614 C CA . GLN A 1 208 ? 2.850 32.912 -19.590 1.00 93.06 208 GLN A CA 1
ATOM 1615 C C . GLN A 1 208 ? 2.749 32.591 -18.105 1.00 93.06 208 GLN A C 1
ATOM 1617 O O . GLN A 1 208 ? 1.710 32.779 -17.471 1.00 93.06 208 GLN A O 1
ATOM 1622 N N . GLN A 1 209 ? 3.876 32.151 -17.551 1.00 92.88 209 GLN A N 1
ATOM 1623 C CA . GLN A 1 209 ? 4.061 32.041 -16.115 1.00 92.88 209 GLN A CA 1
ATOM 1624 C C . GLN A 1 209 ? 4.478 33.399 -15.536 1.00 92.88 209 GLN A C 1
ATOM 1626 O O . GLN A 1 209 ? 5.309 34.104 -16.113 1.00 92.88 209 GLN A O 1
ATOM 1631 N N . SER A 1 210 ? 3.925 33.760 -14.382 1.00 92.88 210 SER A N 1
ATOM 1632 C CA . SER A 1 210 ? 4.387 34.900 -13.598 1.00 92.88 210 SER A CA 1
ATOM 1633 C C . SER A 1 210 ? 5.755 34.628 -12.967 1.00 92.88 210 SER A C 1
ATOM 1635 O O . SER A 1 210 ? 6.160 33.485 -12.759 1.00 92.88 210 SER A O 1
ATOM 1637 N N . ASN A 1 211 ? 6.456 35.689 -12.567 1.00 91.62 211 ASN A N 1
ATOM 1638 C CA . ASN A 1 211 ? 7.661 35.531 -11.756 1.00 91.62 211 ASN A CA 1
ATOM 1639 C C . ASN A 1 211 ? 7.347 34.780 -10.455 1.00 91.62 211 ASN A C 1
ATOM 1641 O O . ASN A 1 211 ? 6.255 34.910 -9.898 1.00 91.62 211 ASN A O 1
ATOM 1645 N N . ASN A 1 212 ? 8.334 34.040 -9.963 1.00 90.88 212 ASN A N 1
ATOM 1646 C CA . ASN A 1 212 ? 8.276 33.426 -8.646 1.00 90.88 212 ASN A CA 1
ATOM 1647 C C . ASN A 1 212 ? 8.425 34.507 -7.569 1.00 90.88 212 ASN A C 1
ATOM 1649 O O . ASN A 1 212 ? 9.367 35.302 -7.610 1.00 90.88 212 ASN A O 1
ATOM 1653 N N . VAL A 1 213 ? 7.503 34.533 -6.611 1.00 93.00 213 VAL A N 1
ATOM 1654 C CA . VAL A 1 213 ? 7.474 35.517 -5.522 1.00 93.00 213 VAL A CA 1
ATOM 1655 C C . VAL A 1 213 ? 7.440 34.813 -4.171 1.00 93.00 213 VAL A C 1
ATOM 1657 O O . VAL A 1 213 ? 6.760 33.803 -4.008 1.00 93.00 213 VAL A O 1
ATOM 1660 N N . ASN A 1 214 ? 8.181 35.335 -3.194 1.00 94.12 214 ASN A N 1
ATOM 1661 C CA . ASN A 1 214 ? 8.164 34.788 -1.839 1.00 94.12 214 ASN A CA 1
ATOM 1662 C C . ASN A 1 214 ? 6.888 35.231 -1.126 1.00 94.12 214 ASN A C 1
ATOM 1664 O O . ASN A 1 214 ? 6.614 36.430 -1.048 1.00 94.12 214 ASN A O 1
ATOM 1668 N N . VAL A 1 215 ? 6.138 34.275 -0.587 1.00 95.38 215 VAL A N 1
ATOM 1669 C CA . VAL A 1 215 ? 4.941 34.553 0.201 1.00 95.38 215 VAL A CA 1
ATOM 1670 C C . VAL A 1 215 ? 5.339 34.844 1.640 1.00 95.38 215 VAL A C 1
ATOM 1672 O O . VAL A 1 215 ? 6.094 34.101 2.263 1.00 95.38 215 VAL A O 1
ATOM 1675 N N . THR A 1 216 ? 4.810 35.935 2.182 1.00 96.00 216 THR A N 1
ATOM 1676 C CA . THR A 1 216 ? 4.993 36.327 3.584 1.00 96.00 216 THR A CA 1
ATOM 1677 C C . THR A 1 216 ? 3.679 36.208 4.352 1.00 96.00 216 THR A C 1
ATOM 1679 O O . THR A 1 216 ? 2.606 36.240 3.759 1.00 96.00 216 THR A O 1
ATOM 1682 N N . GLY A 1 217 ? 3.741 36.076 5.679 1.00 94.06 217 GLY A N 1
ATOM 1683 C CA . GLY A 1 217 ? 2.552 36.035 6.544 1.00 94.06 217 GLY A CA 1
ATOM 1684 C C . GLY A 1 217 ? 2.017 34.635 6.866 1.00 94.06 217 GLY A C 1
ATOM 1685 O O . GLY A 1 217 ? 1.229 34.505 7.800 1.00 94.06 217 GLY A O 1
ATOM 1686 N N . ILE A 1 218 ? 2.490 33.590 6.178 1.00 95.69 218 ILE A N 1
ATOM 1687 C CA . ILE A 1 218 ? 2.284 32.193 6.593 1.00 95.69 218 ILE A CA 1
ATOM 1688 C C . ILE A 1 218 ? 3.199 31.908 7.791 1.00 95.69 218 ILE A C 1
ATOM 1690 O O . ILE A 1 218 ? 4.354 32.339 7.819 1.00 95.69 218 ILE A O 1
ATOM 1694 N N . SER A 1 219 ? 2.678 31.222 8.807 1.00 93.19 219 SER A N 1
ATOM 1695 C CA . SER A 1 219 ? 3.460 30.858 9.990 1.00 93.19 219 SER A CA 1
ATOM 1696 C C . SER A 1 219 ? 4.567 29.846 9.646 1.00 93.19 219 SER A C 1
ATOM 1698 O O . SER A 1 219 ? 4.358 28.998 8.783 1.00 93.19 219 SER A O 1
ATOM 1700 N N . PRO A 1 220 ? 5.734 29.885 10.314 1.00 91.00 220 PRO A N 1
ATOM 1701 C CA . PRO A 1 220 ? 6.770 28.868 10.126 1.00 91.00 220 PRO A CA 1
ATOM 1702 C C . PRO A 1 220 ? 6.304 27.495 10.631 1.00 91.00 220 PRO A C 1
ATOM 1704 O O . PRO A 1 220 ? 5.386 27.428 11.455 1.00 91.00 220 PRO A O 1
ATOM 1707 N N . ASN A 1 221 ? 6.986 26.426 10.206 1.00 89.38 221 ASN A N 1
ATOM 1708 C CA . ASN A 1 221 ? 6.605 25.036 10.472 1.00 89.38 221 ASN A CA 1
ATOM 1709 C C . ASN A 1 221 ? 5.204 24.720 9.925 1.00 89.38 221 ASN A C 1
ATOM 1711 O O . ASN A 1 221 ? 4.376 24.155 10.638 1.00 89.38 221 ASN A O 1
ATOM 1715 N N . SER A 1 222 ? 4.912 25.162 8.700 1.00 88.75 222 SER A N 1
ATOM 1716 C CA . SER A 1 222 ? 3.611 24.964 8.059 1.00 88.75 222 SER A CA 1
ATOM 1717 C C . SER A 1 222 ? 3.726 24.086 6.822 1.00 88.75 222 SER A C 1
ATOM 1719 O O . SER A 1 222 ? 4.343 24.488 5.838 1.00 88.75 222 SER A O 1
ATOM 1721 N N . ASP A 1 223 ? 3.075 22.929 6.849 1.00 86.69 223 ASP A N 1
ATOM 1722 C CA . ASP A 1 223 ? 2.777 22.169 5.638 1.00 86.69 223 ASP A CA 1
ATOM 1723 C C . ASP A 1 223 ? 1.555 22.788 4.952 1.00 86.69 223 ASP A C 1
ATOM 1725 O O . ASP A 1 223 ? 0.535 23.038 5.601 1.00 86.69 223 ASP A O 1
ATOM 1729 N N . THR A 1 224 ? 1.672 23.118 3.666 1.00 87.06 224 THR A N 1
ATOM 1730 C CA . THR A 1 224 ? 0.747 24.048 3.006 1.00 87.06 224 THR A CA 1
ATOM 1731 C C . THR A 1 224 ? 0.095 23.497 1.751 1.00 87.06 224 THR A C 1
ATOM 1733 O O . THR A 1 224 ? 0.754 22.961 0.863 1.00 87.06 224 THR A O 1
ATOM 1736 N N . TYR A 1 225 ? -1.204 23.758 1.632 1.00 85.38 225 TYR A N 1
ATOM 1737 C CA . TYR A 1 225 ? -2.059 23.310 0.542 1.00 85.38 225 TYR A CA 1
ATOM 1738 C C . TYR A 1 225 ? -2.780 24.513 -0.065 1.00 85.38 225 TYR A C 1
ATOM 1740 O O . TYR A 1 225 ? -3.416 25.296 0.647 1.00 85.38 225 TYR A O 1
ATOM 1748 N N . LEU A 1 226 ? -2.667 24.675 -1.380 1.00 86.50 226 LEU A N 1
ATOM 1749 C CA . LEU A 1 226 ? -3.275 25.779 -2.110 1.00 86.50 226 LEU A CA 1
ATOM 1750 C C . LEU A 1 226 ? -4.694 25.427 -2.573 1.00 86.50 226 LEU A C 1
ATOM 1752 O O . LEU A 1 226 ? -4.910 24.390 -3.194 1.00 86.50 226 LEU A O 1
ATOM 1756 N N . TYR A 1 227 ? -5.648 26.321 -2.321 1.00 85.25 227 TYR A N 1
ATOM 1757 C CA . TYR A 1 227 ? -7.043 26.179 -2.737 1.00 85.25 227 TYR A CA 1
ATOM 1758 C C . TYR A 1 227 ? -7.552 27.465 -3.372 1.00 85.25 227 TYR A C 1
ATOM 1760 O O . TYR A 1 227 ? -7.168 28.562 -2.976 1.00 85.25 227 TYR A O 1
ATOM 1768 N N . CYS A 1 228 ? -8.449 27.338 -4.342 1.00 84.25 228 CYS A N 1
ATOM 1769 C CA . CYS A 1 228 ? -9.073 28.472 -5.005 1.00 84.25 228 CYS A CA 1
ATOM 1770 C C . CYS A 1 228 ? -10.587 28.368 -4.810 1.00 84.25 228 CYS A C 1
ATOM 1772 O O . CYS A 1 228 ? -11.182 27.329 -5.084 1.00 84.25 228 CYS A O 1
ATOM 1774 N N . ALA A 1 229 ? -11.208 29.436 -4.314 1.00 81.06 229 ALA A N 1
ATOM 1775 C CA . ALA A 1 229 ? -12.651 29.509 -4.088 1.00 81.06 229 ALA A CA 1
ATOM 1776 C C . ALA A 1 229 ? -13.112 30.960 -4.212 1.00 81.06 229 ALA A C 1
ATOM 1778 O O . ALA A 1 229 ? -12.336 31.872 -3.944 1.00 81.06 229 ALA A O 1
ATOM 1779 N N . ASN A 1 230 ? -14.346 31.205 -4.656 1.00 79.62 230 ASN A N 1
ATOM 1780 C CA . ASN A 1 230 ? -14.875 32.560 -4.865 1.00 79.62 230 ASN A CA 1
ATOM 1781 C C . ASN A 1 230 ? -13.904 33.515 -5.608 1.00 79.62 230 ASN A C 1
ATOM 1783 O O . ASN A 1 230 ? -13.796 34.696 -5.277 1.00 79.62 230 ASN A O 1
ATOM 1787 N N . LYS A 1 231 ? -13.153 33.004 -6.598 1.00 84.19 231 LYS A N 1
ATOM 1788 C CA . LYS A 1 231 ? -12.127 33.763 -7.350 1.00 84.19 231 LYS A CA 1
ATOM 1789 C C . LYS A 1 231 ? -10.998 34.342 -6.480 1.00 84.19 231 LYS A C 1
ATOM 1791 O O . LYS A 1 231 ? -10.363 35.327 -6.852 1.00 84.19 231 LYS A O 1
ATOM 1796 N N . GLN A 1 232 ? -10.769 33.762 -5.309 1.00 89.31 232 GLN A N 1
ATOM 1797 C CA . GLN A 1 232 ? -9.682 34.087 -4.395 1.00 89.31 232 GLN A CA 1
ATOM 1798 C C . GLN A 1 232 ? -8.790 32.865 -4.192 1.00 89.31 232 GLN A C 1
ATOM 1800 O O . GLN A 1 232 ? -9.228 31.726 -4.356 1.00 89.31 232 GLN A O 1
ATOM 1805 N N . VAL A 1 233 ? -7.538 33.122 -3.814 1.00 91.62 233 VAL A N 1
ATOM 1806 C CA . VAL A 1 233 ? -6.550 32.087 -3.512 1.00 91.62 233 VAL A CA 1
ATOM 1807 C C . VAL A 1 233 ? -6.391 31.986 -2.002 1.00 91.62 233 VAL A C 1
ATOM 1809 O O . VAL A 1 233 ? -6.201 32.989 -1.312 1.00 91.62 233 VAL A O 1
ATOM 1812 N N . TYR A 1 234 ? -6.458 30.767 -1.493 1.00 91.88 234 TYR A N 1
ATOM 1813 C CA . TYR A 1 234 ? -6.313 30.444 -0.088 1.00 91.88 234 TYR A CA 1
ATOM 1814 C C . TYR A 1 234 ? -5.157 29.480 0.114 1.00 91.88 234 TYR A C 1
ATOM 1816 O O . TYR A 1 234 ? -4.912 28.593 -0.701 1.00 91.88 234 TYR A O 1
ATOM 1824 N N . VAL A 1 235 ? -4.472 29.645 1.238 1.00 92.12 235 VAL A N 1
ATOM 1825 C CA . VAL A 1 235 ? -3.460 28.705 1.705 1.00 92.12 235 VAL A CA 1
ATOM 1826 C C . VAL A 1 235 ? -3.972 28.083 2.982 1.00 92.12 235 VAL A C 1
ATOM 1828 O O . VAL A 1 235 ? -4.197 28.777 3.971 1.00 92.12 235 VAL A O 1
ATOM 1831 N N . LEU A 1 236 ? -4.146 26.776 2.967 1.00 88.75 236 LEU A N 1
ATOM 1832 C CA . LEU A 1 236 ? -4.348 26.014 4.177 1.00 88.75 236 LEU A CA 1
ATOM 1833 C C . LEU A 1 236 ? -2.992 25.573 4.714 1.00 88.75 236 LEU A C 1
ATOM 1835 O O . LEU A 1 236 ? -2.193 25.034 3.959 1.00 88.75 236 LEU A O 1
ATOM 1839 N N . ALA A 1 237 ? -2.744 25.788 5.997 1.00 89.75 237 ALA A N 1
ATOM 1840 C CA . ALA A 1 237 ? -1.494 25.451 6.653 1.00 89.75 237 ALA A CA 1
ATOM 1841 C C . ALA A 1 237 ? -1.750 24.555 7.865 1.00 89.75 237 ALA A C 1
ATOM 1843 O O . ALA A 1 237 ? -2.475 24.956 8.782 1.00 89.75 237 ALA A O 1
ATOM 1844 N N . TYR A 1 238 ? -1.121 23.386 7.886 1.00 87.19 238 TYR A N 1
ATOM 1845 C CA . TYR A 1 238 ? -1.039 22.524 9.060 1.00 87.19 238 TYR A CA 1
ATOM 1846 C C . TYR A 1 238 ? 0.288 22.744 9.767 1.00 87.19 238 TYR A C 1
ATOM 1848 O O . TYR A 1 238 ? 1.339 22.817 9.133 1.00 87.19 238 TYR A O 1
ATOM 1856 N N . ASN A 1 239 ? 0.251 22.853 11.090 1.00 85.38 239 ASN A N 1
ATOM 1857 C CA . ASN A 1 239 ? 1.475 23.020 11.856 1.00 85.38 239 ASN A CA 1
ATOM 1858 C C . ASN A 1 239 ? 2.236 21.688 11.932 1.00 85.38 239 ASN A C 1
ATOM 1860 O O . ASN A 1 239 ? 1.733 20.723 12.495 1.00 85.38 239 ASN A O 1
ATOM 1864 N N . THR A 1 240 ? 3.468 21.633 11.433 1.00 82.88 240 THR A N 1
ATOM 1865 C CA . THR A 1 240 ? 4.260 20.394 11.400 1.00 82.88 240 THR A CA 1
ATOM 1866 C C . THR A 1 240 ? 4.723 19.926 12.785 1.00 82.88 240 THR A C 1
ATOM 1868 O O . THR A 1 240 ? 5.094 18.768 12.942 1.00 82.88 240 THR A O 1
ATOM 1871 N N . ILE A 1 241 ? 4.669 20.790 13.808 1.00 83.75 241 ILE A N 1
ATOM 1872 C CA . ILE A 1 241 ? 4.952 20.436 15.210 1.00 83.75 241 ILE A CA 1
ATOM 1873 C C . ILE A 1 241 ? 3.683 19.926 15.909 1.00 83.75 241 ILE A C 1
ATOM 1875 O O . ILE A 1 241 ? 3.746 18.973 16.681 1.00 83.75 241 ILE A O 1
ATOM 1879 N N . ASN A 1 242 ? 2.535 20.553 15.644 1.00 81.31 242 ASN A N 1
ATOM 1880 C CA . ASN A 1 242 ? 1.226 20.190 16.190 1.00 81.31 242 ASN A CA 1
ATOM 1881 C C . ASN A 1 242 ? 0.244 19.931 15.033 1.00 81.31 242 ASN A C 1
ATOM 1883 O O . ASN A 1 242 ? -0.514 20.831 14.669 1.00 81.31 242 ASN A O 1
ATOM 1887 N N . PRO A 1 243 ? 0.245 18.726 14.441 1.00 72.88 243 PRO A N 1
ATOM 1888 C CA . PRO A 1 243 ? -0.423 18.446 13.164 1.00 72.88 243 PRO A CA 1
ATOM 1889 C C . PRO A 1 243 ? -1.955 18.487 13.203 1.00 72.88 243 PRO A C 1
ATOM 1891 O O . PRO A 1 243 ? -2.593 18.391 12.157 1.00 72.88 243 PRO A O 1
ATOM 1894 N N . THR A 1 244 ? -2.569 18.653 14.378 1.00 79.19 244 THR A N 1
ATOM 1895 C CA . THR A 1 244 ? -4.007 18.939 14.499 1.00 79.19 244 THR A CA 1
ATOM 1896 C C . THR A 1 244 ? -4.323 20.437 14.438 1.00 79.19 244 THR A C 1
ATOM 1898 O O . THR A 1 244 ? -5.490 20.804 14.272 1.00 79.19 244 THR A O 1
ATOM 1901 N N . ASN A 1 245 ? -3.316 21.313 14.514 1.00 86.12 245 ASN A N 1
ATOM 1902 C CA . ASN A 1 245 ? -3.476 22.756 14.388 1.00 86.12 245 ASN A CA 1
ATOM 1903 C C . ASN A 1 245 ? -3.512 23.141 12.911 1.00 86.12 245 ASN A C 1
ATOM 1905 O O . ASN A 1 245 ? -2.594 22.836 12.148 1.00 86.12 245 ASN A O 1
ATOM 1909 N N . LEU A 1 246 ? -4.532 23.906 12.542 1.00 89.06 246 LEU A N 1
ATOM 1910 C CA . LEU A 1 246 ? -4.782 24.327 11.173 1.00 89.06 246 LEU A CA 1
ATOM 1911 C C . LEU A 1 246 ? -5.037 25.830 11.115 1.00 89.06 246 LEU A C 1
ATOM 1913 O O . LEU A 1 246 ? -5.737 26.395 11.955 1.00 89.06 246 LEU A O 1
ATOM 1917 N N . THR A 1 247 ? -4.491 26.491 10.100 1.00 92.38 247 THR A N 1
ATOM 1918 C CA . THR A 1 247 ? -4.816 27.881 9.770 1.00 92.38 247 THR A CA 1
ATOM 1919 C C . THR A 1 247 ? -5.106 28.018 8.285 1.00 92.38 247 THR A C 1
ATOM 1921 O O . THR A 1 247 ? -4.333 27.581 7.442 1.00 92.38 247 THR A O 1
ATOM 1924 N N . LEU A 1 248 ? -6.226 28.657 7.970 1.00 92.31 248 LEU A N 1
ATOM 1925 C CA . LEU A 1 248 ? -6.580 29.081 6.628 1.00 92.31 248 LEU A CA 1
ATOM 1926 C C . LEU A 1 248 ? -6.186 30.548 6.444 1.00 92.31 248 LEU A C 1
ATOM 1928 O O . LEU A 1 248 ? -6.637 31.428 7.186 1.00 92.31 248 LEU A O 1
ATOM 1932 N N . TYR A 1 249 ? -5.388 30.814 5.420 1.00 95.12 249 TYR A N 1
ATOM 1933 C CA . TYR A 1 249 ? -4.970 32.142 5.004 1.00 95.12 249 TYR A CA 1
ATOM 1934 C C . TYR A 1 249 ? -5.651 32.533 3.694 1.00 95.12 249 TYR A C 1
ATOM 1936 O O . TYR A 1 249 ? -5.782 31.719 2.786 1.00 95.12 249 TYR A O 1
ATOM 1944 N N . LEU A 1 250 ? -6.028 33.804 3.574 1.00 94.62 250 LEU A N 1
ATOM 1945 C CA . LEU A 1 250 ? -6.336 34.443 2.297 1.00 94.62 250 LEU A CA 1
ATOM 1946 C C . LEU A 1 250 ? -5.042 35.021 1.718 1.00 94.62 250 LEU A C 1
ATOM 1948 O O . LEU A 1 250 ? -4.368 35.803 2.394 1.00 94.62 250 LEU A O 1
ATOM 1952 N N . LEU A 1 251 ? -4.715 34.652 0.483 1.00 94.94 251 LEU A N 1
ATOM 1953 C CA . LEU A 1 251 ? -3.506 35.078 -0.207 1.00 94.94 251 LEU A CA 1
ATOM 1954 C C . LEU A 1 251 ? -3.799 36.271 -1.124 1.00 94.94 251 LEU A C 1
ATOM 1956 O O . LEU A 1 251 ? -4.561 36.163 -2.084 1.00 94.94 251 LEU A O 1
ATOM 1960 N N . ASP A 1 252 ? -3.162 37.411 -0.855 1.00 94.62 252 ASP A N 1
ATOM 1961 C CA . ASP A 1 252 ? -3.068 38.506 -1.818 1.00 94.62 252 ASP A CA 1
ATOM 1962 C C . ASP A 1 252 ? -1.982 38.153 -2.836 1.00 94.62 252 ASP A C 1
ATOM 1964 O O . ASP A 1 252 ? -0.783 38.313 -2.593 1.00 94.62 252 ASP A O 1
ATOM 1968 N N . THR A 1 253 ? -2.406 37.655 -3.994 1.00 91.75 253 THR A N 1
ATOM 1969 C CA . THR A 1 253 ? -1.506 37.210 -5.064 1.00 91.75 253 THR A CA 1
ATOM 1970 C C . THR A 1 253 ? -0.731 38.358 -5.713 1.00 91.75 253 THR A C 1
ATOM 1972 O O . THR A 1 253 ? 0.257 38.106 -6.396 1.00 91.75 253 THR A O 1
ATOM 1975 N N . SER A 1 254 ? -1.153 39.615 -5.525 1.00 89.44 254 SER A N 1
ATOM 1976 C CA . SER A 1 254 ? -0.459 40.791 -6.064 1.00 89.44 254 SER A CA 1
ATOM 1977 C C . SER A 1 254 ? 0.696 41.244 -5.171 1.00 89.44 254 SER A C 1
ATOM 1979 O O . SER A 1 254 ? 1.706 41.734 -5.673 1.00 89.44 254 SER A O 1
ATOM 1981 N N . GLN A 1 255 ? 0.547 41.072 -3.855 1.00 91.50 255 GLN A N 1
ATOM 1982 C CA . GLN A 1 255 ? 1.550 41.447 -2.855 1.00 91.50 255 GLN A CA 1
ATOM 1983 C C . GLN A 1 255 ? 2.346 40.251 -2.317 1.00 91.50 255 GLN A C 1
ATOM 1985 O O . GLN A 1 255 ? 3.319 40.456 -1.596 1.00 91.50 255 GLN A O 1
ATOM 1990 N N . ALA A 1 256 ? 1.941 39.019 -2.646 1.00 92.50 256 ALA A N 1
ATOM 1991 C CA . ALA A 1 256 ? 2.460 37.784 -2.058 1.00 92.50 256 ALA A CA 1
ATOM 1992 C C . ALA A 1 256 ? 2.388 37.801 -0.517 1.00 92.50 256 ALA A C 1
ATOM 1994 O O . ALA A 1 256 ? 3.335 37.442 0.187 1.00 92.50 256 ALA A O 1
ATOM 1995 N N . THR A 1 257 ? 1.256 38.252 0.026 1.00 96.69 257 THR A N 1
ATOM 1996 C CA . THR A 1 257 ? 1.010 38.310 1.473 1.00 96.69 257 THR A CA 1
ATOM 1997 C C . THR A 1 257 ? -0.183 37.438 1.847 1.00 96.69 257 THR A C 1
ATOM 1999 O O . THR A 1 257 ? -1.251 37.511 1.244 1.00 96.69 257 THR A O 1
ATOM 2002 N N . ALA A 1 258 ? -0.008 36.593 2.856 1.00 96.88 258 ALA A N 1
ATOM 2003 C CA . ALA A 1 258 ? -1.033 35.716 3.397 1.00 96.88 258 ALA A CA 1
ATOM 2004 C C . ALA A 1 258 ? -1.594 36.314 4.694 1.00 96.88 258 ALA A C 1
ATOM 2006 O O . ALA A 1 258 ? -0.846 36.639 5.617 1.00 96.88 258 ALA A O 1
ATOM 2007 N N . THR A 1 259 ? -2.916 36.463 4.777 1.00 96.44 259 THR A N 1
ATOM 2008 C CA . THR A 1 259 ? -3.610 36.951 5.979 1.00 96.44 259 THR A CA 1
ATOM 2009 C C . THR A 1 259 ? -4.434 35.820 6.587 1.00 96.44 259 THR A C 1
ATOM 2011 O O . THR A 1 259 ? -5.288 35.286 5.879 1.00 96.44 259 THR A O 1
ATOM 2014 N N . PRO A 1 260 ? -4.244 35.453 7.869 1.00 94.50 260 PRO A N 1
ATOM 2015 C CA . PRO A 1 260 ? -5.055 34.416 8.499 1.00 94.50 260 PRO A CA 1
ATOM 2016 C C . PRO A 1 260 ? -6.516 34.869 8.564 1.00 94.50 260 PRO A C 1
ATOM 2018 O O . PRO A 1 260 ? -6.814 35.977 9.015 1.00 94.50 260 PRO A O 1
ATOM 2021 N N . ILE A 1 261 ? -7.426 34.021 8.091 1.00 92.88 261 ILE A N 1
ATOM 2022 C CA . ILE A 1 261 ? -8.874 34.279 8.108 1.00 92.88 261 ILE A CA 1
ATOM 2023 C C . ILE A 1 261 ? -9.638 33.293 8.990 1.00 92.88 261 ILE A C 1
ATOM 2025 O O . ILE A 1 261 ? -10.737 33.606 9.436 1.00 92.88 261 ILE A O 1
ATOM 2029 N N . TYR A 1 262 ? -9.056 32.127 9.265 1.00 90.94 262 TYR A N 1
ATOM 2030 C CA . TYR A 1 262 ? -9.594 31.141 10.190 1.00 90.94 262 TYR A CA 1
ATOM 2031 C C . TYR A 1 262 ? -8.449 30.318 10.780 1.00 90.94 262 TYR A C 1
ATOM 2033 O O . TYR A 1 262 ? -7.524 29.950 10.062 1.00 90.94 262 TYR A O 1
ATOM 2041 N N . SER A 1 263 ? -8.525 30.005 12.070 1.00 89.81 263 SER A N 1
ATOM 2042 C CA . SER A 1 263 ? -7.578 29.114 12.741 1.00 89.81 263 SER A CA 1
ATOM 2043 C C . SER A 1 263 ? -8.336 28.178 13.667 1.00 89.81 263 SER A C 1
ATOM 2045 O O . SER A 1 263 ? -9.232 28.613 14.393 1.00 89.81 263 SER A O 1
ATOM 2047 N N . ASN A 1 264 ? -7.936 26.912 13.674 1.00 82.75 264 ASN A N 1
ATOM 2048 C CA . ASN A 1 264 ? -8.344 25.936 14.665 1.00 82.75 264 ASN A CA 1
ATOM 2049 C C . ASN A 1 264 ? -7.092 25.393 15.362 1.00 82.75 264 ASN A C 1
ATOM 2051 O O . ASN A 1 264 ? -6.172 24.898 14.714 1.00 82.75 264 ASN A O 1
ATOM 2055 N N . VAL A 1 265 ? -7.053 25.542 16.684 1.00 82.94 265 VAL A N 1
ATOM 2056 C CA . VAL A 1 265 ? -5.913 25.141 17.516 1.00 82.94 265 VAL A CA 1
ATOM 2057 C C . VAL A 1 265 ? -5.875 23.646 17.796 1.00 82.94 265 VAL A C 1
ATOM 2059 O O . VAL A 1 265 ? -4.861 23.187 18.289 1.00 82.94 265 VAL A O 1
ATOM 2062 N N . ASP A 1 266 ? -6.959 22.921 17.528 1.00 81.62 266 ASP A N 1
ATOM 2063 C CA . ASP A 1 266 ? -6.999 21.465 17.580 1.00 81.62 266 ASP A CA 1
ATOM 2064 C C . ASP A 1 266 ? -8.228 20.973 16.809 1.00 81.62 266 ASP A C 1
ATOM 2066 O O . ASP A 1 266 ? -9.369 21.054 17.267 1.00 81.62 266 ASP A O 1
ATOM 2070 N N . THR A 1 267 ? -8.006 20.483 15.597 1.00 73.06 267 THR A N 1
ATOM 2071 C CA . THR A 1 267 ? -9.061 19.848 14.801 1.00 73.06 267 THR A CA 1
ATOM 2072 C C . THR A 1 267 ? -9.393 18.437 15.293 1.00 73.06 267 THR A C 1
ATOM 2074 O O . THR A 1 267 ? -10.367 17.858 14.812 1.00 73.06 267 THR A O 1
ATOM 2077 N N . GLY A 1 268 ? -8.588 17.864 16.198 1.00 70.56 268 GLY A N 1
ATOM 2078 C CA . GLY A 1 268 ? -8.653 16.461 16.604 1.00 70.56 268 GLY A CA 1
ATOM 2079 C C . GLY A 1 268 ? -8.280 15.470 15.495 1.00 70.56 268 GLY A C 1
ATOM 2080 O O . GLY A 1 268 ? -8.375 14.264 15.707 1.00 70.56 268 GLY A O 1
ATOM 2081 N N . LEU A 1 269 ? -7.870 15.954 14.314 1.00 63.16 269 LEU A N 1
ATOM 2082 C CA . LEU A 1 269 ? -7.534 15.151 13.140 1.00 63.16 269 LEU A CA 1
ATOM 2083 C C . LEU A 1 269 ? -6.216 15.654 12.538 1.00 63.16 269 LEU A C 1
ATOM 2085 O O . LEU A 1 269 ? -6.101 16.820 12.172 1.00 63.16 269 LEU A O 1
ATOM 2089 N N . MET A 1 270 ? -5.211 14.788 12.417 1.00 58.78 270 MET A N 1
ATOM 2090 C CA . MET A 1 270 ? -3.955 15.166 11.757 1.00 58.78 270 MET A CA 1
ATOM 2091 C C . MET A 1 270 ? -4.166 15.227 10.242 1.00 58.78 270 MET A C 1
ATOM 2093 O O . MET A 1 270 ? -4.777 14.310 9.694 1.00 58.78 270 MET A O 1
ATOM 2097 N N . ASN A 1 271 ? -3.655 16.274 9.580 1.00 54.34 271 ASN A N 1
ATOM 2098 C CA . ASN A 1 271 ? -3.613 16.407 8.113 1.00 54.34 271 ASN A CA 1
ATOM 2099 C C . ASN A 1 271 ? -4.896 15.924 7.404 1.00 54.34 271 ASN A C 1
ATOM 2101 O O . ASN A 1 271 ? -4.862 15.106 6.483 1.00 54.34 271 ASN A O 1
ATOM 2105 N N . SER A 1 272 ? -6.064 16.380 7.866 1.00 49.69 272 SER A N 1
ATOM 2106 C CA . SER A 1 272 ? -7.339 15.875 7.360 1.00 49.69 272 SER A CA 1
ATOM 2107 C C . SER A 1 272 ? -7.680 16.455 5.983 1.00 49.69 272 SER A C 1
ATOM 2109 O O . SER A 1 272 ? -8.222 17.546 5.863 1.00 49.69 272 SER A O 1
ATOM 2111 N N . LEU A 1 273 ? -7.495 15.665 4.923 1.00 49.72 273 LEU A N 1
ATOM 2112 C CA . LEU A 1 273 ? -8.013 15.967 3.574 1.00 49.72 273 LEU A CA 1
ATOM 2113 C C . LEU A 1 273 ? -9.561 15.986 3.492 1.00 49.72 273 LEU A C 1
ATOM 2115 O O . LEU A 1 273 ? -10.130 16.155 2.417 1.00 49.72 273 LEU A O 1
ATOM 2119 N N . ASN A 1 274 ? -10.261 15.843 4.623 1.00 54.38 274 ASN A N 1
ATOM 2120 C CA . ASN A 1 274 ? -11.713 15.986 4.757 1.00 54.38 274 ASN A CA 1
ATOM 2121 C C . ASN A 1 274 ? -12.099 17.459 4.916 1.00 54.38 274 ASN A C 1
ATOM 2123 O O . ASN A 1 274 ? -12.657 17.879 5.938 1.00 54.38 274 ASN A O 1
ATOM 2127 N N . LEU A 1 275 ? -11.739 18.245 3.911 1.00 62.12 275 LEU A N 1
ATOM 2128 C CA . LEU A 1 275 ? -12.044 19.658 3.844 1.00 62.12 275 LEU A CA 1
ATOM 2129 C C . LEU A 1 275 ? -12.405 20.065 2.429 1.00 62.12 275 LEU A C 1
ATOM 2131 O O . LEU A 1 275 ? -11.987 19.454 1.446 1.00 62.12 275 LEU A O 1
ATOM 2135 N N . TRP A 1 276 ? -13.237 21.092 2.343 1.00 67.00 276 TRP A N 1
ATOM 2136 C CA . TRP A 1 276 ? -13.967 21.398 1.128 1.00 67.00 276 TRP A CA 1
ATOM 2137 C C . TRP A 1 276 ? -14.030 22.890 0.921 1.00 67.00 276 TRP A C 1
ATOM 2139 O O . TRP A 1 276 ? -14.382 23.642 1.828 1.00 67.00 276 TRP A O 1
ATOM 2149 N N . PHE A 1 277 ? -13.735 23.295 -0.304 1.00 67.38 277 PHE A N 1
ATOM 2150 C CA . PHE A 1 277 ? -13.946 24.646 -0.778 1.00 67.38 277 PHE A CA 1
ATOM 2151 C C . PHE A 1 277 ? -15.053 24.608 -1.812 1.00 67.38 277 PHE A C 1
ATOM 2153 O O . PHE A 1 277 ? -14.920 23.934 -2.831 1.00 67.38 277 PHE A O 1
ATOM 2160 N N . ILE A 1 278 ? -16.148 25.310 -1.544 1.00 62.22 278 ILE A N 1
ATOM 2161 C CA . ILE A 1 278 ? -17.272 25.409 -2.473 1.00 62.22 278 ILE A CA 1
ATOM 2162 C C . ILE A 1 278 ? -17.768 26.830 -2.464 1.00 62.22 278 ILE A C 1
ATOM 2164 O O . ILE A 1 278 ? -18.237 27.314 -1.433 1.00 62.22 278 ILE A O 1
ATOM 2168 N N . ASP A 1 279 ? -17.710 27.469 -3.626 1.00 68.75 279 ASP A N 1
ATOM 2169 C CA . ASP A 1 279 ? -18.077 28.865 -3.811 1.00 68.75 279 ASP A CA 1
ATOM 2170 C C . ASP A 1 279 ? -17.454 29.749 -2.722 1.00 68.75 279 ASP A C 1
ATOM 2172 O O . ASP A 1 279 ? -16.270 30.061 -2.769 1.00 68.75 279 ASP A O 1
ATOM 2176 N N . ASN A 1 280 ? -18.266 30.109 -1.728 1.00 77.94 280 ASN A N 1
ATOM 2177 C CA . ASN A 1 280 ? -17.984 31.030 -0.640 1.00 77.94 280 ASN A CA 1
ATOM 2178 C C . ASN A 1 280 ? -17.743 30.336 0.702 1.00 77.94 280 ASN A C 1
ATOM 2180 O O . ASN A 1 280 ? -17.709 31.019 1.719 1.00 77.94 280 ASN A O 1
ATOM 2184 N N . TYR A 1 281 ? -17.637 29.012 0.745 1.00 76.31 281 TYR A N 1
ATOM 2185 C CA . TYR A 1 281 ? -17.535 28.265 1.991 1.00 76.31 281 TYR A CA 1
ATOM 2186 C C . TYR A 1 281 ? -16.282 27.408 2.028 1.00 76.31 281 TYR A C 1
ATOM 2188 O O . TYR A 1 281 ? -15.920 26.754 1.051 1.00 76.31 281 TYR A O 1
ATOM 2196 N N . PHE A 1 282 ? -15.669 27.391 3.203 1.00 79.81 282 PHE A N 1
ATOM 2197 C CA . PHE A 1 282 ? -14.683 26.412 3.612 1.00 79.81 282 PHE A CA 1
ATOM 2198 C C . PHE A 1 282 ? -15.324 25.524 4.672 1.00 79.81 282 PHE A C 1
ATOM 2200 O O . PHE A 1 282 ? -15.741 26.005 5.724 1.00 79.81 282 PHE A O 1
ATOM 2207 N N . VAL A 1 283 ? -15.449 24.237 4.385 1.00 73.94 283 VAL A N 1
ATOM 2208 C CA . VAL A 1 283 ? -16.014 23.259 5.311 1.00 73.94 283 VAL A CA 1
ATOM 2209 C C . VAL A 1 283 ? -14.892 22.337 5.756 1.00 73.94 283 VAL A C 1
ATOM 2211 O O . VAL A 1 283 ? -14.101 21.895 4.929 1.00 73.94 283 VAL A O 1
ATOM 2214 N N . LEU A 1 284 ? -14.826 22.037 7.047 1.00 75.56 284 LEU A N 1
ATOM 2215 C CA . LEU A 1 284 ? -13.880 21.079 7.603 1.00 75.56 284 LEU A CA 1
ATOM 2216 C C . LEU A 1 284 ? -14.571 20.138 8.582 1.00 75.56 284 LEU A C 1
ATOM 2218 O O . LEU A 1 284 ? -15.488 20.530 9.311 1.00 75.56 284 LEU A O 1
ATOM 2222 N N . LEU A 1 285 ? -14.096 18.899 8.613 1.00 70.38 285 LEU A N 1
ATOM 2223 C CA . LEU A 1 285 ? -14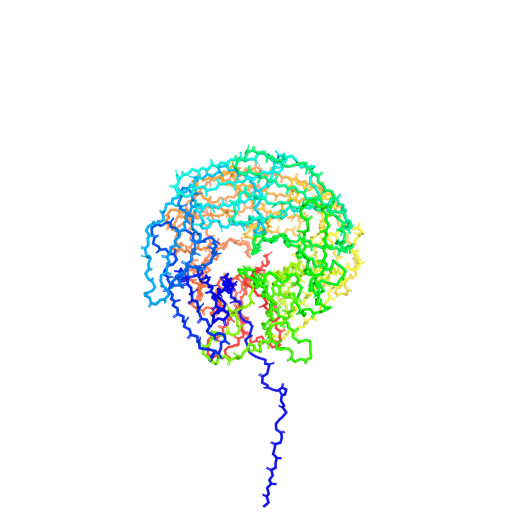.427 17.955 9.668 1.00 70.38 285 LEU A CA 1
ATOM 2224 C C . LEU A 1 285 ? -13.487 18.155 10.861 1.00 70.38 285 LEU A C 1
ATOM 2226 O O . LEU A 1 285 ? -12.274 18.268 10.692 1.00 70.38 285 LEU A O 1
ATOM 2230 N N . THR A 1 286 ? -14.045 18.158 12.067 1.00 73.38 286 THR A N 1
ATOM 2231 C CA . THR A 1 286 ? -13.291 18.215 13.326 1.00 73.38 286 THR A CA 1
ATOM 2232 C C . THR A 1 286 ? -13.772 17.132 14.281 1.00 73.38 286 THR A C 1
ATOM 2234 O O . THR A 1 286 ? -14.972 16.858 14.339 1.00 73.38 286 THR A O 1
ATOM 2237 N N . LEU A 1 287 ? -12.859 16.551 15.053 1.00 72.06 287 LEU A N 1
ATOM 2238 C CA . LEU A 1 287 ? -13.149 15.609 16.129 1.00 72.06 287 LEU A CA 1
ATOM 2239 C C . LEU A 1 287 ? -13.027 16.332 17.473 1.00 72.06 287 LEU A C 1
ATOM 2241 O O . LEU A 1 287 ? -11.980 16.893 17.789 1.00 72.06 287 LEU A O 1
ATOM 2245 N N . SER A 1 288 ? -14.094 16.328 18.272 1.00 72.75 288 SER A N 1
ATOM 2246 C CA . SER A 1 288 ? -14.020 16.858 19.634 1.00 72.75 288 SER A CA 1
ATOM 2247 C C . SER A 1 288 ? -13.179 15.926 20.501 1.00 72.75 288 SER A C 1
ATOM 2249 O O . SER A 1 288 ? -13.535 14.763 20.687 1.00 72.75 288 SER A O 1
ATOM 2251 N N . SER A 1 289 ? -12.097 16.443 21.079 1.00 68.00 289 SER A N 1
ATOM 2252 C CA . SER A 1 289 ? -11.273 15.693 22.031 1.00 68.00 289 SER A CA 1
ATOM 2253 C C . SER A 1 289 ? -12.053 15.294 23.292 1.00 68.00 289 SER A C 1
ATOM 2255 O O . SER A 1 289 ? -11.836 14.201 23.819 1.00 68.00 289 SER A O 1
ATOM 2257 N N . ASP A 1 290 ? -13.016 16.118 23.716 1.00 72.25 290 ASP A N 1
ATOM 2258 C CA . ASP A 1 290 ? -13.830 15.895 24.916 1.00 72.25 290 ASP A CA 1
ATOM 2259 C C . ASP A 1 290 ? -14.937 14.851 24.714 1.00 72.25 290 ASP A C 1
ATOM 2261 O O . ASP A 1 290 ? -15.145 13.994 25.577 1.00 72.25 290 ASP A O 1
ATOM 2265 N N . THR A 1 291 ? -15.680 14.926 23.602 1.00 69.31 291 THR A N 1
ATOM 2266 C CA . THR A 1 291 ? -16.852 14.058 23.373 1.00 69.31 291 THR A CA 1
ATOM 2267 C C . THR A 1 291 ? -16.584 12.894 22.429 1.00 69.31 291 THR A C 1
ATOM 2269 O O . THR A 1 291 ? -17.400 11.976 22.370 1.00 69.31 291 THR A O 1
ATOM 2272 N N . GLN A 1 292 ? -15.449 12.900 21.719 1.00 69.69 292 GLN A N 1
ATOM 2273 C CA . GLN A 1 292 ? -15.135 11.959 20.636 1.00 69.69 292 GLN A CA 1
ATOM 2274 C C . GLN A 1 292 ? -16.198 11.958 19.522 1.00 69.69 292 GLN A C 1
ATOM 2276 O O . GLN A 1 292 ? -16.390 10.968 18.818 1.00 69.69 292 GLN A O 1
ATOM 2281 N N . GLU A 1 293 ? -16.909 13.074 19.359 1.00 65.25 293 GLU A N 1
ATOM 2282 C CA . GLU A 1 293 ? -17.903 13.254 18.307 1.00 65.25 293 GLU A CA 1
ATOM 2283 C C . GLU A 1 293 ? -17.341 14.070 17.143 1.00 65.25 293 GLU A C 1
ATOM 2285 O O . GLU A 1 293 ? -16.525 14.981 17.321 1.00 65.25 293 GLU A O 1
ATOM 2290 N N . PHE A 1 294 ? -17.836 13.767 15.945 1.00 64.44 294 PHE A N 1
ATOM 2291 C CA . PHE A 1 294 ? -17.500 14.495 14.731 1.00 64.44 294 PHE A CA 1
ATOM 2292 C C . PHE A 1 294 ? -18.414 15.698 14.526 1.00 64.44 294 PHE A C 1
ATOM 2294 O O . PHE A 1 294 ? -19.640 15.609 14.627 1.00 64.44 294 PHE A O 1
ATOM 2301 N N . TYR A 1 295 ? -17.802 16.809 14.144 1.00 70.94 295 TYR A N 1
ATOM 2302 C CA . TYR A 1 295 ? -18.478 18.053 13.827 1.00 70.94 295 TYR A CA 1
ATOM 2303 C C . TYR A 1 295 ? -18.080 18.513 12.429 1.00 70.94 295 TYR A C 1
ATOM 2305 O O . TYR A 1 295 ? -16.899 18.541 12.088 1.00 70.94 295 TYR A O 1
ATOM 2313 N N . LEU A 1 296 ? -19.069 18.913 11.634 1.00 72.06 296 LEU A N 1
ATOM 2314 C CA . LEU A 1 296 ? -18.850 19.642 10.390 1.00 72.06 296 LEU A CA 1
ATOM 2315 C C . LEU A 1 296 ? -18.879 21.134 10.694 1.00 72.06 296 LEU A C 1
ATOM 2317 O O . LEU A 1 296 ? -19.925 21.688 11.036 1.00 72.06 296 LEU A O 1
ATOM 2321 N N . THR A 1 297 ? -17.728 21.783 10.564 1.00 76.12 297 THR A N 1
ATOM 2322 C CA . THR A 1 297 ? -17.588 23.228 10.730 1.00 76.12 297 THR A CA 1
ATOM 2323 C C . THR A 1 297 ? -17.593 23.889 9.360 1.00 76.12 297 THR A C 1
ATOM 2325 O O . THR A 1 297 ? -16.811 23.528 8.491 1.00 76.12 297 THR A O 1
ATOM 2328 N N . THR A 1 298 ? -18.481 24.859 9.156 1.00 78.88 298 THR A N 1
ATOM 2329 C CA . THR A 1 298 ? -18.600 25.647 7.924 1.00 78.88 298 THR A CA 1
ATOM 2330 C C . THR A 1 298 ? -18.186 27.083 8.200 1.00 78.88 298 THR A C 1
ATOM 2332 O O . THR A 1 298 ? -18.783 27.760 9.038 1.00 78.88 298 THR A O 1
ATOM 2335 N N . VAL A 1 299 ? -17.184 27.552 7.471 1.00 83.00 299 VAL A N 1
ATOM 2336 C CA . VAL A 1 299 ? -16.667 28.917 7.477 1.00 83.00 299 VAL A CA 1
ATOM 2337 C C . VAL A 1 299 ? -17.133 29.608 6.205 1.00 83.00 299 VAL A C 1
ATOM 2339 O O . VAL A 1 299 ? -16.866 29.136 5.105 1.00 83.00 299 VAL A O 1
ATOM 2342 N N . ASP A 1 300 ? -17.819 30.735 6.342 1.00 83.44 300 ASP A N 1
ATOM 2343 C CA . ASP A 1 300 ? -18.130 31.612 5.218 1.00 83.44 300 ASP A CA 1
ATOM 2344 C C . ASP A 1 300 ? -16.903 32.480 4.914 1.00 83.44 300 ASP A C 1
ATOM 2346 O O . ASP A 1 300 ? -16.427 33.237 5.763 1.00 83.44 300 ASP A O 1
ATOM 2350 N N . LEU A 1 301 ? -16.373 32.343 3.704 1.00 84.75 301 LEU A N 1
ATOM 2351 C CA . LEU A 1 301 ? -15.166 32.996 3.210 1.00 84.75 301 LEU A CA 1
ATOM 2352 C C . LEU A 1 301 ? -15.373 34.487 2.910 1.00 84.75 301 LEU A C 1
ATOM 2354 O O . LEU A 1 301 ? -14.406 35.249 2.960 1.00 84.75 301 LEU A O 1
ATOM 2358 N N . ASN A 1 302 ? -16.608 34.935 2.653 1.00 84.44 302 ASN A N 1
ATOM 2359 C CA . ASN A 1 302 ? -16.903 36.351 2.419 1.00 84.44 302 ASN A CA 1
ATOM 2360 C C . ASN A 1 302 ? -16.833 37.149 3.718 1.00 84.44 302 ASN A C 1
ATOM 2362 O O . ASN A 1 302 ? -16.218 38.217 3.767 1.00 84.44 302 ASN A O 1
ATOM 2366 N N . ILE A 1 303 ? -17.465 36.630 4.773 1.00 85.31 303 ILE A N 1
ATOM 2367 C CA . ILE A 1 303 ? -17.490 37.289 6.088 1.00 85.31 303 ILE A CA 1
ATOM 2368 C C . ILE A 1 303 ? -16.383 36.800 7.027 1.00 85.31 303 ILE A C 1
ATOM 2370 O O . ILE A 1 303 ? -16.164 37.417 8.067 1.00 85.31 303 ILE A O 1
ATOM 2374 N N . LYS A 1 304 ? -15.661 35.739 6.643 1.00 85.56 304 LYS A N 1
ATOM 2375 C CA . LYS A 1 304 ? -14.523 35.143 7.363 1.00 85.56 304 LYS A CA 1
ATOM 2376 C C . LYS A 1 304 ? -14.905 34.672 8.767 1.00 85.56 304 LYS A C 1
ATOM 2378 O O . LYS A 1 304 ? -14.203 34.935 9.740 1.00 85.56 304 LYS A O 1
ATOM 2383 N N . GLN A 1 305 ? -16.063 34.026 8.881 1.00 84.44 305 GLN A N 1
ATOM 2384 C CA . GLN A 1 305 ? -16.617 33.569 10.157 1.00 84.44 305 GLN A CA 1
ATOM 2385 C C . GLN A 1 305 ? -17.194 32.164 10.033 1.00 84.44 305 GLN A C 1
ATOM 2387 O O . GLN A 1 305 ? -17.704 31.780 8.983 1.00 84.44 305 GLN A O 1
ATOM 2392 N N . VAL A 1 306 ? -17.145 31.411 11.133 1.00 83.94 306 VAL A N 1
ATOM 2393 C CA . VAL A 1 306 ? -17.892 30.157 11.262 1.00 83.94 306 VAL A CA 1
ATOM 2394 C C . VAL A 1 306 ? -19.382 30.487 11.242 1.00 83.94 306 VAL A C 1
ATOM 2396 O O . VAL A 1 306 ? -19.861 31.240 12.088 1.00 83.94 306 VAL A O 1
ATOM 2399 N N . VAL A 1 307 ? -20.107 29.926 10.279 1.00 80.38 307 VAL A N 1
ATOM 2400 C CA . VAL A 1 307 ? -21.559 30.101 10.130 1.00 80.38 307 VAL A CA 1
ATOM 2401 C C . VAL A 1 307 ? -22.347 28.879 10.587 1.00 80.38 307 VAL A C 1
ATOM 2403 O O . VAL A 1 307 ? -23.528 29.003 10.898 1.00 80.38 307 VAL A O 1
ATOM 2406 N N . SER A 1 308 ? -21.705 27.710 10.664 1.00 77.19 308 SER A N 1
ATOM 2407 C CA . SER A 1 308 ? -22.310 26.501 11.221 1.00 77.19 308 SER A CA 1
ATOM 2408 C C . SER A 1 308 ? -21.261 25.586 11.841 1.00 77.19 308 SER A C 1
ATOM 2410 O O . SER A 1 308 ? -20.165 25.440 11.303 1.00 77.19 308 SER A O 1
ATOM 2412 N N . THR A 1 309 ? -21.636 24.927 12.933 1.00 77.94 309 THR A N 1
ATOM 2413 C CA . THR A 1 309 ? -20.938 23.763 13.481 1.00 77.94 309 THR A CA 1
ATOM 2414 C C . THR A 1 309 ? -22.001 22.723 13.793 1.00 77.94 309 THR A C 1
ATOM 2416 O O . THR A 1 309 ? -22.768 22.870 14.744 1.00 77.94 309 THR A O 1
ATOM 2419 N N . THR A 1 310 ? -22.084 21.695 12.958 1.00 66.62 310 THR A N 1
ATOM 2420 C CA . THR A 1 310 ? -23.147 20.693 13.025 1.00 66.62 310 THR A CA 1
ATOM 2421 C C . THR A 1 310 ? -22.568 19.386 13.536 1.00 66.62 310 THR A C 1
ATOM 2423 O O . THR A 1 310 ? -21.647 18.840 12.930 1.00 66.62 310 THR A O 1
ATOM 2426 N N . LEU A 1 311 ? -23.115 18.877 14.645 1.00 64.69 311 LEU A N 1
ATOM 2427 C CA . LEU A 1 311 ? -22.841 17.515 15.095 1.00 64.69 311 LEU A CA 1
ATOM 2428 C C . LEU A 1 311 ? -23.279 16.548 13.993 1.00 64.69 311 LEU A C 1
ATOM 2430 O O . LEU A 1 311 ? -24.436 16.576 13.567 1.00 64.69 311 LEU A O 1
ATOM 2434 N N . VAL A 1 312 ? -22.373 15.681 13.556 1.00 58.78 312 VAL A N 1
ATOM 2435 C CA . VAL A 1 312 ? -22.706 14.618 12.611 1.00 58.78 312 VAL A CA 1
ATOM 2436 C C . VAL A 1 312 ? -23.529 13.576 13.370 1.00 58.78 312 VAL A C 1
ATOM 2438 O O . VAL A 1 312 ? -22.990 12.722 14.073 1.00 58.78 312 VAL A O 1
ATOM 2441 N N . GLN A 1 313 ? -24.858 13.693 13.298 1.00 49.94 313 GLN A N 1
ATOM 2442 C CA . GLN A 1 313 ? -25.760 12.771 13.982 1.00 49.94 313 GLN A CA 1
ATOM 2443 C C . GLN A 1 313 ? -25.634 11.375 13.370 1.00 49.94 313 GLN A C 1
ATOM 2445 O O . GLN A 1 313 ? -25.717 11.198 12.156 1.00 49.94 313 GLN A O 1
ATOM 2450 N N . ARG A 1 314 ? -25.456 10.377 14.240 1.00 45.03 314 ARG A N 1
ATOM 2451 C CA . ARG A 1 314 ? -25.461 8.954 13.896 1.00 45.03 314 ARG A CA 1
ATOM 2452 C C . ARG A 1 314 ? -26.826 8.604 13.290 1.00 45.03 314 ARG A C 1
ATOM 2454 O O . ARG A 1 314 ? -27.775 8.322 14.015 1.00 45.03 314 ARG A O 1
ATOM 2461 N N . ALA A 1 315 ? -26.959 8.641 11.968 1.00 34.56 315 ALA A N 1
ATOM 2462 C CA . ALA A 1 315 ? -28.089 8.004 11.314 1.00 34.56 315 ALA A CA 1
ATOM 2463 C C . ALA A 1 315 ? -27.877 6.493 11.458 1.00 34.56 315 ALA A C 1
ATOM 2465 O O . ALA A 1 315 ? -26.976 5.938 10.838 1.00 34.56 315 ALA A O 1
ATOM 2466 N N . GLU A 1 316 ? -28.695 5.822 12.271 1.00 30.75 316 GLU A N 1
ATOM 2467 C CA . GLU A 1 316 ? -28.657 4.366 12.524 1.00 30.75 316 GLU A CA 1
ATOM 2468 C C . GLU A 1 316 ? -28.803 3.493 11.252 1.00 30.75 316 GLU A C 1
ATOM 2470 O O . GLU A 1 316 ? -28.788 2.269 11.336 1.00 30.75 316 GLU A O 1
ATOM 2475 N N . SER A 1 317 ? -28.932 4.103 10.069 1.00 28.95 317 SER A N 1
ATOM 2476 C CA . SER A 1 317 ? -29.012 3.439 8.763 1.00 28.95 317 SER A CA 1
ATOM 2477 C C . SER A 1 317 ? -27.876 3.791 7.795 1.00 28.95 317 SER A C 1
ATOM 2479 O O . SER A 1 317 ? -27.863 3.282 6.676 1.00 28.95 317 SER A O 1
ATOM 2481 N N . MET A 1 318 ? -26.897 4.606 8.198 1.00 29.08 318 MET A N 1
ATOM 2482 C CA . MET A 1 318 ? -25.657 4.719 7.435 1.00 29.08 318 MET A CA 1
ATOM 2483 C C . MET A 1 318 ? -24.730 3.576 7.836 1.00 29.08 318 MET A C 1
ATOM 2485 O O . MET A 1 318 ? -24.516 3.347 9.023 1.00 29.08 318 MET A O 1
ATOM 2489 N N . MET A 1 319 ? -24.272 2.851 6.813 1.00 29.06 319 MET A N 1
ATOM 2490 C CA . MET A 1 319 ? -23.227 1.823 6.782 1.00 29.06 319 MET A CA 1
ATOM 2491 C C . MET A 1 319 ? -22.381 1.728 8.059 1.00 29.06 319 MET A C 1
ATOM 2493 O O . MET A 1 319 ? -21.908 2.743 8.569 1.00 29.06 319 MET A O 1
ATOM 2497 N N . SER A 1 320 ? -22.194 0.491 8.541 1.00 29.81 320 SER A N 1
ATOM 2498 C CA . SER A 1 320 ? -21.345 0.122 9.682 1.00 29.81 320 SER A CA 1
ATOM 2499 C C . SER A 1 320 ? -20.138 1.045 9.811 1.00 29.81 320 SER A C 1
ATOM 2501 O O . SER A 1 320 ? -19.504 1.348 8.804 1.00 29.81 320 SER A O 1
ATOM 2503 N N . ALA A 1 321 ? -19.826 1.453 11.044 1.00 29.08 321 ALA A N 1
ATOM 2504 C CA . ALA A 1 321 ? -18.797 2.433 11.413 1.00 29.08 321 ALA A CA 1
ATOM 2505 C C . ALA A 1 321 ? -17.431 2.279 10.701 1.00 29.08 321 ALA A C 1
ATOM 2507 O O . ALA A 1 321 ? -16.662 3.232 10.645 1.00 29.08 321 ALA A O 1
ATOM 2508 N N . ASP A 1 322 ? -17.177 1.119 10.108 1.00 31.12 322 ASP A N 1
ATOM 2509 C CA . ASP A 1 322 ? -16.040 0.774 9.268 1.00 31.12 322 ASP A CA 1
ATOM 2510 C C . ASP A 1 322 ? -15.994 1.472 7.886 1.00 31.12 322 ASP A C 1
ATOM 2512 O O . ASP A 1 322 ? -14.917 1.625 7.315 1.00 31.12 322 ASP A O 1
ATOM 2516 N N . THR A 1 323 ? -17.115 1.932 7.312 1.00 29.72 323 THR A N 1
ATOM 2517 C CA . THR A 1 323 ? -17.180 2.352 5.889 1.00 29.72 323 THR A CA 1
ATOM 2518 C C . THR A 1 323 ? -17.058 3.862 5.648 1.00 29.72 323 THR A C 1
ATOM 2520 O O . THR A 1 323 ? -17.016 4.283 4.500 1.00 29.72 323 THR A O 1
ATOM 2523 N N . ILE A 1 324 ? -17.024 4.710 6.684 1.00 28.25 324 ILE A N 1
ATOM 2524 C CA . ILE A 1 324 ? -17.088 6.176 6.482 1.00 28.25 324 ILE A CA 1
ATOM 2525 C C . ILE A 1 324 ? -15.741 6.888 6.673 1.00 28.25 324 ILE A C 1
ATOM 2527 O O . ILE A 1 324 ? -15.557 7.974 6.131 1.00 28.25 324 ILE A O 1
ATOM 2531 N N . PHE A 1 325 ? -14.753 6.287 7.337 1.00 29.42 325 PHE A N 1
ATOM 2532 C CA . PHE A 1 325 ? -13.471 6.960 7.562 1.00 29.42 325 PHE A CA 1
ATOM 2533 C C . PHE A 1 325 ? -12.297 5.985 7.490 1.00 29.42 325 PHE A C 1
ATOM 2535 O O . PHE A 1 325 ? -11.871 5.412 8.486 1.00 29.42 325 PHE A O 1
ATOM 2542 N N . SER A 1 326 ? -11.743 5.827 6.293 1.00 22.67 326 SER A N 1
ATOM 2543 C CA . SER A 1 326 ? -10.372 5.351 6.109 1.00 22.67 326 SER A CA 1
ATOM 2544 C C . SER A 1 326 ? -9.673 6.300 5.148 1.00 22.67 326 SER A C 1
ATOM 2546 O O . SER A 1 326 ? -9.715 6.136 3.934 1.00 22.67 326 SER A O 1
ATOM 2548 N N . PHE A 1 327 ? -9.062 7.333 5.721 1.00 24.78 327 PHE A N 1
ATOM 2549 C CA . PHE A 1 327 ? -8.022 8.107 5.065 1.00 24.78 327 PHE A CA 1
ATOM 2550 C C . PHE A 1 327 ? -6.744 7.936 5.859 1.00 24.78 327 PHE A C 1
ATOM 2552 O O . PHE A 1 327 ? -6.756 8.036 7.085 1.00 24.78 327 PHE A O 1
ATOM 2559 N N . CYS A 1 328 ? -5.666 7.650 5.137 1.00 21.97 328 CYS A N 1
ATOM 2560 C CA . CYS A 1 328 ? -4.323 7.511 5.661 1.00 21.97 328 CYS A CA 1
ATOM 2561 C C . CYS A 1 328 ? -3.963 8.698 6.560 1.00 21.97 328 CYS A C 1
ATOM 2563 O O . CYS A 1 328 ? -3.693 9.798 6.087 1.00 21.97 328 CYS A O 1
ATOM 2565 N N . LEU A 1 329 ? -3.889 8.438 7.863 1.00 22.75 329 LEU A N 1
ATOM 2566 C CA . LEU A 1 329 ? -2.888 9.076 8.695 1.00 22.75 329 LEU A CA 1
ATOM 2567 C C . LEU A 1 329 ? -1.535 8.555 8.197 1.00 22.75 329 LEU A C 1
ATOM 2569 O O . LEU A 1 329 ? -1.106 7.472 8.587 1.00 22.75 329 LEU A O 1
ATOM 2573 N N . GLU A 1 330 ? -0.831 9.326 7.370 1.00 27.03 330 GLU A N 1
ATOM 2574 C CA . GLU A 1 330 ? 0.612 9.140 7.125 1.00 27.03 330 GLU A CA 1
ATOM 2575 C C . GLU A 1 330 ? 1.468 9.452 8.380 1.00 27.03 330 GLU A C 1
ATOM 2577 O O . GLU A 1 330 ? 2.611 9.883 8.283 1.00 27.03 330 GLU A O 1
ATOM 2582 N N . GLY A 1 331 ? 0.932 9.229 9.585 1.00 24.47 331 GLY A N 1
ATOM 2583 C CA . GLY A 1 331 ? 1.640 9.372 10.861 1.00 24.47 331 GLY A CA 1
ATOM 2584 C C . GLY A 1 331 ? 2.051 8.043 11.494 1.00 24.47 331 GLY A C 1
ATOM 2585 O O . GLY A 1 331 ? 2.975 8.007 12.297 1.00 24.47 331 GLY A O 1
ATOM 2586 N N . GLU A 1 332 ? 1.426 6.934 11.103 1.00 29.41 332 GLU A N 1
ATOM 2587 C CA . GLU A 1 332 ? 1.824 5.599 11.537 1.00 29.41 332 GLU A CA 1
ATOM 2588 C C . GLU A 1 332 ? 1.650 4.651 10.353 1.00 29.41 332 GLU A C 1
ATOM 2590 O O . GLU A 1 332 ? 0.586 4.065 10.156 1.00 29.41 332 GLU A O 1
ATOM 2595 N N . ARG A 1 333 ? 2.699 4.466 9.540 1.00 29.19 333 ARG A N 1
ATOM 2596 C CA . ARG A 1 333 ? 2.786 3.261 8.706 1.00 29.19 333 ARG A CA 1
ATOM 2597 C C . ARG A 1 333 ? 2.869 2.060 9.658 1.00 29.19 333 ARG A C 1
ATOM 2599 O O . ARG A 1 333 ? 3.938 1.553 9.933 1.00 29.19 333 ARG A O 1
ATOM 2606 N N . LYS A 1 334 ? 1.769 1.595 10.236 1.00 30.75 334 LYS A N 1
ATOM 2607 C CA . LYS A 1 334 ? 1.775 0.310 10.938 1.00 30.75 334 LYS A CA 1
ATOM 2608 C C . LYS A 1 334 ? 1.774 -0.775 9.878 1.00 30.75 334 LYS A C 1
ATOM 2610 O O . LYS A 1 334 ? 0.731 -1.217 9.413 1.00 30.75 334 LYS A O 1
ATOM 2615 N N . SER A 1 335 ? 2.969 -1.153 9.443 1.00 32.28 335 SER A N 1
ATOM 2616 C CA . SER A 1 335 ? 3.139 -2.345 8.629 1.00 32.28 335 SER A CA 1
ATOM 2617 C C . SER A 1 335 ? 3.080 -3.539 9.577 1.00 32.28 335 SER A C 1
ATOM 2619 O O . SER A 1 335 ? 3.970 -3.722 10.413 1.00 32.28 335 SER A O 1
ATOM 2621 N N . ILE A 1 336 ? 1.995 -4.306 9.490 1.00 35.41 336 ILE A N 1
ATOM 2622 C CA . ILE A 1 336 ? 1.839 -5.569 10.212 1.00 35.41 336 ILE A CA 1
ATOM 2623 C C . ILE A 1 336 ? 2.453 -6.671 9.370 1.00 35.41 336 ILE A C 1
ATOM 2625 O O . ILE A 1 336 ? 2.242 -6.755 8.163 1.00 35.41 336 ILE A O 1
ATOM 2629 N N . TYR A 1 337 ? 3.224 -7.511 10.025 1.00 39.16 337 TYR A N 1
ATOM 2630 C CA . TYR A 1 337 ? 3.953 -8.615 9.445 1.00 39.16 337 TYR A CA 1
ATOM 2631 C C . TYR A 1 337 ? 3.945 -9.745 10.487 1.00 39.16 337 TYR A C 1
ATOM 2633 O O . TYR A 1 337 ? 3.973 -9.506 11.687 1.00 39.16 337 TYR A O 1
ATOM 2641 N N . TYR A 1 338 ? 3.865 -11.001 10.084 1.00 39.81 338 TYR A N 1
ATOM 2642 C CA . TYR A 1 338 ? 3.527 -12.071 11.029 1.00 39.81 338 TYR A CA 1
ATOM 2643 C C . TYR A 1 338 ? 4.653 -13.082 11.044 1.00 39.81 338 TYR A C 1
ATOM 2645 O O . TYR A 1 338 ? 4.885 -13.616 9.984 1.00 39.81 338 TYR A O 1
ATOM 2653 N N . VAL A 1 339 ? 5.322 -13.432 12.151 1.00 35.75 339 VAL A N 1
ATOM 2654 C CA . VAL A 1 339 ? 6.384 -14.466 12.093 1.00 35.75 339 VAL A CA 1
ATOM 2655 C C . VAL A 1 339 ? 6.187 -15.638 13.011 1.00 35.75 339 VAL A C 1
ATOM 2657 O O . VAL A 1 339 ? 6.086 -15.502 14.220 1.00 35.75 339 VAL A O 1
ATOM 2660 N N . ALA A 1 340 ? 6.261 -16.837 12.452 1.00 34.22 340 ALA A N 1
ATOM 2661 C CA . ALA A 1 340 ? 6.500 -18.019 13.247 1.00 34.22 340 ALA A CA 1
ATOM 2662 C C . ALA A 1 340 ? 7.991 -18.331 13.286 1.00 34.22 340 ALA A C 1
ATOM 2664 O O . ALA A 1 340 ? 8.729 -18.167 12.319 1.00 34.22 340 ALA A O 1
ATOM 2665 N N . ALA A 1 341 ? 8.415 -18.853 14.423 1.00 29.08 341 ALA A N 1
ATOM 2666 C CA . ALA A 1 341 ? 9.693 -19.495 14.528 1.00 29.08 341 ALA A CA 1
ATOM 2667 C C . ALA A 1 341 ? 9.619 -20.683 15.459 1.00 29.08 341 ALA A C 1
ATOM 2669 O O . ALA A 1 341 ? 9.185 -20.570 16.606 1.00 29.08 341 ALA A O 1
ATOM 2670 N N . THR A 1 342 ? 10.173 -21.779 14.957 1.00 40.34 342 THR A N 1
ATOM 2671 C CA . THR A 1 342 ? 10.431 -23.050 15.635 1.00 40.34 342 THR A CA 1
ATOM 2672 C C . THR A 1 342 ? 9.196 -23.849 16.106 1.00 40.34 342 THR A C 1
ATOM 2674 O O . THR A 1 342 ? 8.163 -23.292 16.473 1.00 40.34 342 THR A O 1
ATOM 2677 N N . PRO A 1 343 ? 9.259 -25.194 16.061 1.00 47.56 343 PRO A N 1
ATOM 2678 C CA . PRO A 1 343 ? 8.098 -26.097 16.035 1.00 47.56 343 PRO A CA 1
ATOM 2679 C C . PRO A 1 343 ? 7.584 -26.440 17.440 1.00 47.56 343 PRO A C 1
ATOM 2681 O O . PRO A 1 343 ? 8.378 -26.749 18.328 1.00 47.56 343 PRO A O 1
ATOM 2684 N N . PRO A 1 344 ? 6.258 -26.503 17.654 1.00 53.97 344 PRO A N 1
ATOM 2685 C CA . PRO A 1 344 ? 5.400 -25.329 17.668 1.00 53.97 344 PRO A CA 1
ATOM 2686 C C . PRO A 1 344 ? 4.845 -25.146 19.086 1.00 53.97 344 PRO A C 1
ATOM 2688 O O . PRO A 1 344 ? 3.922 -25.843 19.504 1.00 53.97 344 PRO A O 1
ATOM 2691 N N . SER A 1 345 ? 5.407 -24.207 19.848 1.00 65.31 345 SER A N 1
ATOM 2692 C CA . SER A 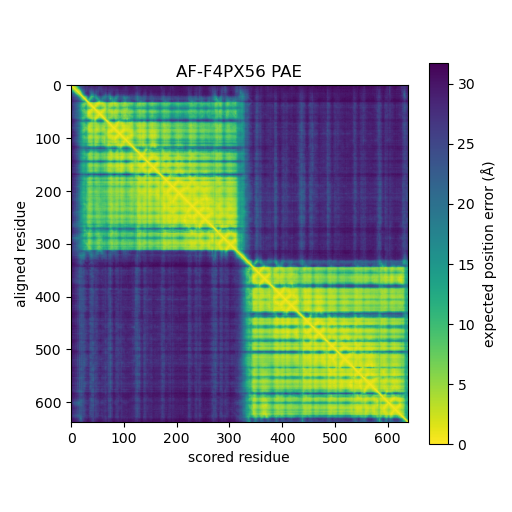1 345 ? 4.745 -23.743 21.077 1.00 65.31 345 SER A CA 1
ATOM 2693 C C . SER A 1 345 ? 3.982 -22.449 20.838 1.00 65.31 345 SER A C 1
ATOM 2695 O O . SER A 1 345 ? 2.877 -22.309 21.358 1.00 65.31 345 SER A O 1
ATOM 2697 N N . ASN A 1 346 ? 4.516 -21.536 20.019 1.00 72.81 346 ASN A N 1
ATOM 2698 C CA . ASN A 1 346 ? 3.923 -20.225 19.809 1.00 72.81 346 ASN A CA 1
ATOM 2699 C C . ASN A 1 346 ? 3.982 -19.767 18.344 1.00 72.81 346 ASN A C 1
ATOM 2701 O O . ASN A 1 346 ? 4.938 -20.049 17.629 1.00 72.81 346 ASN A O 1
ATOM 2705 N N . LEU A 1 347 ? 2.964 -19.013 17.948 1.00 73.44 347 LEU A N 1
ATOM 2706 C CA . LEU A 1 347 ? 2.899 -18.156 16.774 1.00 73.44 347 LEU A CA 1
ATOM 2707 C C . LEU A 1 347 ? 3.271 -16.731 17.200 1.00 73.44 347 LEU A C 1
ATOM 2709 O O . LEU A 1 347 ? 2.825 -16.301 18.259 1.00 73.44 347 LEU A O 1
ATOM 2713 N N . TYR A 1 348 ? 4.030 -15.984 16.399 1.00 73.25 348 TYR A N 1
ATOM 2714 C CA . TYR A 1 348 ? 4.253 -14.562 16.642 1.00 73.25 348 TYR A CA 1
ATOM 2715 C C . TYR A 1 348 ? 3.639 -13.719 15.519 1.00 73.25 348 TYR A C 1
ATOM 2717 O O . TYR A 1 348 ? 3.673 -14.066 14.343 1.00 73.25 348 TYR A O 1
ATOM 2725 N N . ILE A 1 349 ? 3.037 -12.603 15.891 1.00 72.12 349 ILE A N 1
ATOM 2726 C CA . ILE A 1 349 ? 2.427 -11.621 14.998 1.00 72.12 349 ILE A CA 1
ATOM 2727 C C . ILE A 1 349 ? 3.021 -10.287 15.396 1.00 72.12 349 ILE A C 1
ATOM 2729 O O . ILE A 1 349 ? 3.111 -10.031 16.593 1.00 72.12 349 ILE A O 1
ATOM 2733 N N . TYR A 1 350 ? 3.478 -9.471 14.452 1.00 70.94 350 TYR A N 1
ATOM 2734 C CA . TYR A 1 350 ? 4.133 -8.225 14.803 1.00 70.94 350 TYR A CA 1
ATOM 2735 C C . TYR A 1 350 ? 3.689 -7.027 13.972 1.00 70.94 350 TYR A C 1
ATOM 2737 O O . TYR A 1 350 ? 3.321 -7.136 12.810 1.00 70.94 350 TYR A O 1
ATOM 2745 N N . THR A 1 351 ? 3.773 -5.850 14.570 1.00 68.50 351 THR A N 1
ATOM 2746 C CA . THR A 1 351 ? 3.495 -4.572 13.929 1.00 68.50 351 THR A CA 1
ATOM 2747 C C . THR A 1 351 ? 4.717 -3.697 14.091 1.00 68.50 351 THR A C 1
ATOM 2749 O O . THR A 1 351 ? 5.193 -3.496 15.205 1.00 68.50 351 THR A O 1
ATOM 2752 N N . ASN A 1 352 ? 5.251 -3.195 12.982 1.00 67.25 352 ASN A N 1
ATOM 2753 C CA . ASN A 1 352 ? 6.334 -2.225 13.022 1.00 67.25 352 ASN A CA 1
ATOM 2754 C C . ASN A 1 352 ? 5.750 -0.820 13.185 1.00 67.25 352 ASN A C 1
ATOM 2756 O O . ASN A 1 352 ? 4.925 -0.394 12.376 1.00 67.25 352 ASN A O 1
ATOM 2760 N N . ASN A 1 353 ? 6.201 -0.100 14.205 1.00 68.56 353 ASN A N 1
ATOM 2761 C CA . ASN A 1 353 ? 5.898 1.303 14.396 1.00 68.56 353 ASN A CA 1
ATOM 2762 C C . ASN A 1 353 ? 7.100 2.143 13.935 1.00 68.56 353 ASN A C 1
ATOM 2764 O O . ASN A 1 353 ? 8.086 2.307 14.653 1.00 68.56 353 ASN A O 1
ATOM 2768 N N . TYR A 1 354 ? 7.034 2.694 12.717 1.00 63.25 354 TYR A N 1
ATOM 2769 C CA . TYR A 1 354 ? 8.148 3.499 12.192 1.00 63.25 354 TYR A CA 1
ATOM 2770 C C . TYR A 1 354 ? 8.358 4.813 12.952 1.00 63.25 354 TYR A C 1
ATOM 2772 O O . TYR A 1 354 ? 9.448 5.369 12.854 1.00 63.25 354 TYR A O 1
ATOM 2780 N N . SER A 1 355 ? 7.352 5.314 13.680 1.00 62.69 355 SER A N 1
ATOM 2781 C CA . SER A 1 355 ? 7.437 6.613 14.362 1.00 62.69 355 SER A CA 1
ATOM 2782 C C . SER A 1 355 ? 8.374 6.584 15.573 1.00 62.69 355 SER A C 1
ATOM 2784 O O . SER A 1 355 ? 9.094 7.549 15.822 1.00 62.69 355 SER A O 1
ATOM 2786 N N . ASP A 1 356 ? 8.407 5.464 16.295 1.00 65.88 356 ASP A N 1
ATOM 2787 C CA . ASP A 1 356 ? 9.233 5.266 17.488 1.00 65.88 356 ASP A CA 1
ATOM 2788 C C . ASP A 1 356 ? 10.232 4.104 17.346 1.00 65.88 356 ASP A C 1
ATOM 2790 O O . ASP A 1 356 ? 10.922 3.752 18.305 1.00 65.88 356 ASP A O 1
ATOM 2794 N N . HIS A 1 357 ? 10.325 3.523 16.145 1.00 67.00 357 HIS A N 1
ATOM 2795 C CA . HIS A 1 357 ? 11.144 2.352 15.825 1.00 67.00 357 HIS A CA 1
ATOM 2796 C C . HIS A 1 357 ? 10.894 1.156 16.761 1.00 67.00 357 HIS A C 1
ATOM 2798 O O . HIS A 1 357 ? 11.809 0.371 17.043 1.00 67.00 357 HIS A O 1
ATOM 2804 N N . SER A 1 358 ? 9.669 1.013 17.269 1.00 72.75 358 SER A N 1
ATOM 2805 C CA . SER A 1 358 ? 9.263 -0.134 18.074 1.00 72.75 358 SER A CA 1
ATOM 2806 C C . SER A 1 358 ? 8.569 -1.207 17.238 1.00 72.75 358 SER A C 1
ATOM 2808 O O . SER A 1 358 ? 8.072 -0.968 16.139 1.00 72.75 358 SER A O 1
ATOM 2810 N N . ILE A 1 359 ? 8.568 -2.431 17.761 1.00 74.81 359 ILE A N 1
ATOM 2811 C CA . ILE A 1 359 ? 7.855 -3.564 17.180 1.00 74.81 359 ILE A CA 1
ATOM 2812 C C . ILE A 1 359 ? 6.889 -4.093 18.232 1.00 74.81 359 ILE A C 1
ATOM 2814 O O . ILE A 1 359 ? 7.322 -4.654 19.239 1.00 74.81 359 ILE A O 1
ATOM 2818 N N . ASP A 1 360 ? 5.591 -3.958 18.005 1.00 76.38 360 ASP A N 1
ATOM 2819 C CA . ASP A 1 360 ? 4.585 -4.631 18.822 1.00 76.38 360 ASP A CA 1
ATOM 2820 C C . ASP A 1 360 ? 4.495 -6.091 18.393 1.00 76.38 360 ASP A C 1
ATOM 2822 O O . ASP A 1 360 ? 4.364 -6.374 17.215 1.00 76.38 360 ASP A O 1
ATOM 2826 N N . LEU A 1 361 ? 4.596 -7.028 19.330 1.00 76.00 361 LEU A N 1
ATOM 2827 C CA . LEU A 1 361 ? 4.650 -8.466 19.081 1.00 76.00 361 LEU A CA 1
ATOM 2828 C C . LEU A 1 361 ? 3.566 -9.183 19.895 1.00 76.00 361 LEU A C 1
ATOM 2830 O O . LEU A 1 361 ? 3.640 -9.254 21.122 1.00 76.00 361 LEU A O 1
ATOM 2834 N N . SER A 1 362 ? 2.591 -9.785 19.227 1.00 76.25 362 SER A N 1
ATOM 2835 C CA . SER A 1 362 ? 1.624 -10.722 19.795 1.00 76.25 362 SER A CA 1
ATOM 2836 C C . SER A 1 362 ? 2.120 -12.156 19.639 1.00 76.25 362 SER A C 1
ATOM 2838 O O . SER A 1 362 ? 2.241 -12.679 18.540 1.00 76.25 362 SER A O 1
ATOM 2840 N N . THR A 1 363 ? 2.389 -12.824 20.753 1.00 78.06 363 THR A N 1
ATOM 2841 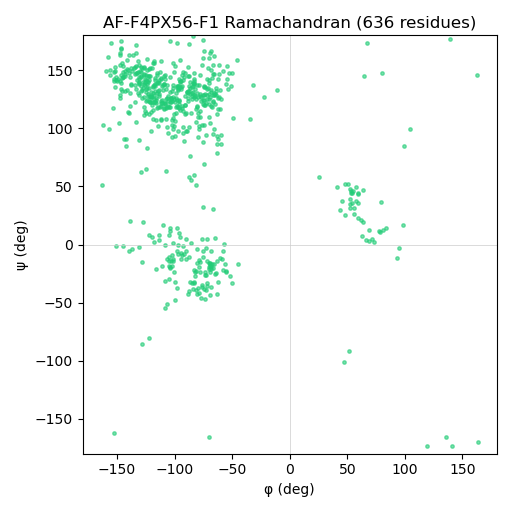C CA . THR A 1 363 ? 2.738 -14.247 20.808 1.00 78.06 363 THR A CA 1
ATOM 2842 C C . THR A 1 363 ? 1.493 -15.060 21.153 1.00 78.06 363 THR A C 1
ATOM 2844 O O . THR A 1 363 ? 0.939 -14.877 22.234 1.00 78.06 363 THR A O 1
ATOM 2847 N N . ILE A 1 364 ? 1.052 -15.966 20.287 1.00 76.25 364 ILE A N 1
ATOM 2848 C CA . ILE A 1 364 ? -0.089 -16.856 20.520 1.00 76.25 364 ILE A CA 1
ATOM 2849 C C . ILE A 1 364 ? 0.419 -18.266 20.776 1.00 76.25 364 ILE A C 1
ATOM 2851 O O . ILE A 1 364 ? 1.023 -18.878 19.902 1.00 76.25 364 ILE A O 1
ATOM 2855 N N . ASN A 1 365 ? 0.156 -18.822 21.953 1.00 80.25 365 ASN A N 1
ATOM 2856 C CA . ASN A 1 365 ? 0.454 -20.224 22.205 1.00 80.25 365 ASN A CA 1
ATOM 2857 C C . ASN A 1 365 ? -0.451 -21.114 21.342 1.00 80.25 365 ASN A C 1
ATOM 2859 O O . ASN A 1 365 ? -1.670 -21.032 21.449 1.00 80.25 365 ASN A O 1
ATOM 2863 N N . ILE A 1 366 ? 0.120 -21.980 20.507 1.00 75.12 366 ILE A N 1
ATOM 2864 C CA . ILE A 1 366 ? -0.654 -22.771 19.534 1.00 75.12 366 ILE A CA 1
ATOM 2865 C C . ILE A 1 366 ? -1.542 -23.806 20.244 1.00 75.12 366 ILE A C 1
ATOM 2867 O O . ILE A 1 366 ? -2.683 -24.041 19.845 1.00 75.12 366 ILE A O 1
ATOM 2871 N N . ALA A 1 367 ? -1.050 -24.391 21.339 1.00 76.25 367 ALA A N 1
ATOM 2872 C CA . ALA A 1 367 ? -1.763 -25.435 22.069 1.00 76.25 367 ALA A CA 1
ATOM 2873 C C . ALA A 1 367 ? -2.917 -24.895 22.928 1.00 76.25 367 ALA A C 1
ATOM 2875 O O . ALA A 1 367 ? -3.924 -25.579 23.085 1.00 76.25 367 ALA A O 1
ATOM 2876 N N . SER A 1 368 ? -2.774 -23.698 23.507 1.00 79.62 368 SER A N 1
ATOM 2877 C CA . SER A 1 368 ? -3.793 -23.106 24.388 1.00 79.62 368 SER A CA 1
ATOM 2878 C C . SER A 1 368 ? -4.576 -21.950 23.764 1.00 79.62 368 SER A C 1
ATOM 2880 O O . SER A 1 368 ? -5.562 -21.509 24.348 1.00 79.62 368 SER A O 1
ATOM 2882 N N . GLY A 1 369 ? -4.120 -21.413 22.631 1.00 72.81 369 GLY A N 1
ATOM 2883 C CA . GLY A 1 369 ? -4.637 -20.189 22.015 1.00 72.81 369 GLY A CA 1
ATOM 2884 C C . GLY A 1 369 ? -4.331 -18.907 22.798 1.00 72.81 369 GLY A C 1
ATOM 2885 O O . GLY A 1 369 ? -4.794 -17.836 22.417 1.00 72.81 369 GLY A O 1
ATOM 2886 N N . THR A 1 370 ? -3.585 -18.979 23.905 1.00 80.62 370 THR A N 1
ATOM 2887 C CA . THR A 1 370 ? -3.347 -17.831 24.795 1.00 80.62 370 THR A CA 1
ATOM 2888 C C . THR A 1 370 ? -2.446 -16.792 24.138 1.00 80.62 370 THR A C 1
ATOM 2890 O O . THR A 1 370 ? -1.353 -17.129 23.686 1.00 80.62 370 THR A O 1
ATOM 2893 N N . VAL A 1 371 ? -2.872 -15.528 24.155 1.00 78.25 371 VAL A N 1
ATOM 2894 C CA . VAL A 1 371 ? -2.127 -14.401 23.576 1.00 78.25 371 VAL A CA 1
ATOM 2895 C C . VAL A 1 371 ? -1.295 -13.677 24.641 1.00 78.25 371 VAL A C 1
ATOM 2897 O O . VAL A 1 371 ? -1.775 -13.380 25.735 1.00 78.25 371 VAL A O 1
ATOM 2900 N N . LYS A 1 372 ? -0.046 -13.345 24.308 1.00 81.38 372 LYS A N 1
ATOM 2901 C CA . LYS A 1 372 ? 0.843 -12.466 25.072 1.00 81.38 372 LYS A CA 1
ATOM 2902 C C . LYS A 1 372 ? 1.371 -11.360 24.163 1.00 81.38 372 LYS A C 1
ATOM 2904 O O . LYS A 1 372 ? 2.116 -11.646 23.235 1.00 81.38 372 LYS A O 1
ATOM 2909 N N . ASN A 1 373 ? 1.065 -10.110 24.490 1.00 77.88 373 ASN A N 1
ATOM 2910 C CA . ASN A 1 373 ? 1.570 -8.948 23.760 1.00 77.88 373 ASN A CA 1
ATOM 2911 C C . ASN A 1 373 ? 2.865 -8.431 24.400 1.00 77.88 373 ASN A C 1
ATOM 2913 O O . ASN A 1 373 ? 3.040 -8.486 25.620 1.00 77.88 373 ASN A O 1
ATOM 2917 N N . THR A 1 374 ? 3.817 -7.995 23.585 1.00 74.00 374 THR A N 1
ATOM 2918 C CA . THR A 1 374 ? 5.115 -7.462 24.010 1.00 74.00 374 THR A CA 1
ATOM 2919 C C . THR A 1 374 ? 5.553 -6.394 23.022 1.00 74.00 374 THR A C 1
ATOM 2921 O O . THR A 1 374 ? 5.652 -6.681 21.841 1.00 74.00 374 THR A O 1
ATOM 2924 N N . THR A 1 375 ? 5.863 -5.192 23.494 1.00 76.31 375 THR A N 1
ATOM 2925 C CA . THR A 1 375 ? 6.480 -4.157 22.657 1.00 76.31 375 THR A CA 1
ATOM 2926 C C . THR A 1 375 ? 7.993 -4.269 22.769 1.00 76.31 375 THR A C 1
ATOM 2928 O O . THR A 1 375 ? 8.566 -4.167 23.857 1.00 76.31 375 THR A O 1
ATOM 2931 N N . LEU A 1 376 ? 8.650 -4.500 21.641 1.00 72.12 376 LEU A N 1
ATOM 2932 C CA . LEU A 1 376 ? 10.093 -4.454 21.503 1.00 72.12 376 LEU A CA 1
ATOM 2933 C C . LEU A 1 376 ? 10.471 -3.028 21.123 1.00 72.12 376 LEU A C 1
ATOM 2935 O O . LEU A 1 376 ? 10.411 -2.646 19.958 1.00 72.12 376 LEU A O 1
ATOM 2939 N N . SER A 1 377 ? 10.879 -2.227 22.104 1.00 66.38 377 SER A N 1
ATOM 2940 C CA . SER A 1 377 ? 11.565 -0.974 21.800 1.00 66.38 377 SER A CA 1
ATOM 2941 C C . SER A 1 377 ? 12.935 -1.322 21.241 1.00 66.38 377 SER A C 1
ATOM 2943 O O . SER A 1 377 ? 13.839 -1.691 21.997 1.00 66.38 377 SER A O 1
ATOM 2945 N N . VAL A 1 378 ? 13.118 -1.201 19.928 1.00 62.53 378 VAL A N 1
ATOM 2946 C CA . VAL A 1 378 ? 14.420 -1.443 19.305 1.00 62.53 378 VAL A CA 1
ATOM 2947 C C . VAL A 1 378 ? 15.303 -0.196 19.447 1.00 62.53 378 VAL A C 1
ATOM 2949 O O . VAL A 1 378 ? 15.933 0.269 18.507 1.00 62.53 378 VAL A O 1
ATOM 2952 N N . ASN A 1 379 ? 15.420 0.310 20.683 1.00 52.38 379 ASN A N 1
ATOM 2953 C CA . ASN A 1 379 ? 16.321 1.399 21.093 1.00 52.38 379 ASN A CA 1
ATOM 2954 C C . ASN A 1 379 ? 17.808 1.086 20.808 1.00 52.38 379 ASN A C 1
ATOM 2956 O O . ASN A 1 379 ? 18.684 1.909 21.064 1.00 52.38 379 ASN A O 1
ATOM 2960 N N . THR A 1 380 ? 18.105 -0.131 20.344 1.00 50.34 380 THR A N 1
ATOM 2961 C CA . THR A 1 380 ? 19.439 -0.660 20.055 1.00 50.34 380 THR A CA 1
ATOM 2962 C C . THR A 1 380 ? 19.740 -0.816 18.562 1.00 50.34 380 THR A C 1
ATOM 2964 O O . THR A 1 380 ? 20.864 -1.209 18.238 1.00 50.34 380 THR A O 1
ATOM 2967 N N . LEU A 1 381 ? 18.813 -0.484 17.647 1.00 57.78 381 LEU A N 1
ATOM 2968 C CA . LEU A 1 381 ? 19.182 -0.325 16.235 1.00 57.78 381 LEU A CA 1
ATOM 2969 C C . LEU A 1 381 ? 20.226 0.791 16.162 1.00 57.78 381 LEU A C 1
ATOM 2971 O O . LEU A 1 381 ? 19.967 1.924 16.564 1.00 57.78 381 LEU A O 1
ATOM 2975 N N . GLN A 1 382 ? 21.445 0.459 15.732 1.00 56.06 382 GLN A N 1
ATOM 2976 C CA . GLN A 1 382 ? 22.530 1.435 15.606 1.00 56.06 382 GLN A CA 1
ATOM 2977 C C . GLN A 1 382 ? 22.039 2.651 14.809 1.00 56.06 382 GLN A C 1
ATOM 2979 O O . GLN A 1 382 ? 21.372 2.452 13.793 1.00 56.06 382 GLN A O 1
ATOM 2984 N N . ASN A 1 383 ? 22.374 3.871 15.263 1.00 55.81 383 ASN A N 1
ATOM 2985 C CA . ASN A 1 383 ? 21.984 5.147 14.642 1.00 55.81 383 ASN A CA 1
ATOM 2986 C C . ASN A 1 383 ? 21.929 5.038 13.107 1.00 55.81 383 ASN A C 1
ATOM 2988 O O . ASN A 1 383 ? 22.974 4.950 12.460 1.00 55.81 383 ASN A O 1
ATOM 2992 N N . GLY A 1 384 ? 20.713 5.043 12.548 1.00 67.19 384 GLY A N 1
ATOM 2993 C CA . GLY A 1 384 ? 20.472 4.968 11.105 1.00 67.19 384 GLY A CA 1
ATOM 2994 C C . GLY A 1 384 ? 20.127 3.584 10.545 1.00 67.19 384 GLY A C 1
ATOM 2995 O O . GLY A 1 384 ? 20.240 3.409 9.336 1.00 67.19 384 GLY A O 1
ATOM 2996 N N . SER A 1 385 ? 19.730 2.612 11.376 1.00 74.56 385 SER A N 1
ATOM 2997 C CA . SER A 1 385 ? 19.205 1.317 10.911 1.00 74.56 385 SER A CA 1
ATOM 2998 C C . SER A 1 385 ? 17.694 1.226 11.137 1.00 74.56 385 SER A C 1
ATOM 3000 O O . SER A 1 385 ? 17.224 1.544 12.226 1.00 74.56 385 SER A O 1
ATOM 3002 N N . TRP A 1 386 ? 16.941 0.771 10.139 1.00 75.88 386 TRP A N 1
ATOM 3003 C CA . TRP A 1 386 ? 15.498 0.542 10.200 1.00 75.88 386 TRP A CA 1
ATOM 3004 C C . TRP A 1 386 ? 15.171 -0.957 10.192 1.00 75.88 386 TRP A C 1
ATOM 3006 O O . TRP A 1 386 ? 15.855 -1.778 9.577 1.00 75.88 386 TRP A O 1
ATOM 3016 N N . PHE A 1 387 ? 14.119 -1.339 10.911 1.00 78.81 387 PHE A N 1
ATOM 3017 C CA . PHE A 1 387 ? 13.597 -2.697 10.854 1.00 78.81 387 PHE A CA 1
ATOM 3018 C C . PHE A 1 387 ? 12.961 -2.957 9.483 1.00 78.81 387 PHE A C 1
ATOM 3020 O O . PHE A 1 387 ? 12.153 -2.157 9.014 1.00 78.81 387 PHE A O 1
ATOM 3027 N N . GLN A 1 388 ? 13.297 -4.093 8.871 1.00 78.31 388 GLN A N 1
ATOM 3028 C CA . GLN A 1 388 ? 12.719 -4.530 7.600 1.00 78.31 388 GLN A CA 1
ATOM 3029 C C . GLN A 1 388 ? 11.778 -5.708 7.812 1.00 78.31 388 GLN A C 1
ATOM 3031 O O . GLN A 1 388 ? 10.616 -5.675 7.407 1.00 78.31 388 GLN A O 1
ATOM 3036 N N . ARG A 1 389 ? 12.275 -6.769 8.455 1.00 77.75 389 ARG A N 1
ATOM 3037 C CA . ARG A 1 389 ? 11.538 -8.027 8.553 1.00 77.75 389 ARG A CA 1
ATOM 3038 C C . ARG A 1 389 ? 11.982 -8.855 9.743 1.00 77.75 389 ARG A C 1
ATOM 3040 O O . ARG A 1 389 ? 13.141 -8.818 10.125 1.00 77.75 389 ARG A O 1
ATOM 3047 N N . PHE A 1 390 ? 11.091 -9.648 10.313 1.00 78.25 390 PHE A N 1
ATOM 3048 C CA . PHE A 1 390 ? 11.469 -10.657 11.297 1.00 78.25 390 PHE A CA 1
ATOM 3049 C C . PHE A 1 390 ? 11.681 -11.985 10.562 1.00 78.25 390 PHE A C 1
ATOM 3051 O O . PHE A 1 390 ? 10.937 -12.340 9.653 1.00 78.25 390 PHE A O 1
ATOM 3058 N N . LEU A 1 391 ? 12.757 -12.679 10.916 1.00 79.38 391 LEU A N 1
ATOM 3059 C CA . LEU A 1 391 ? 13.269 -13.863 10.221 1.00 79.38 391 LEU A CA 1
ATOM 3060 C C . LEU A 1 391 ? 12.973 -15.156 10.956 1.00 79.38 391 LEU A C 1
ATOM 3062 O O . LEU A 1 391 ? 12.896 -16.218 10.351 1.00 79.38 391 LEU A O 1
ATOM 3066 N N . GLY A 1 392 ? 12.897 -15.077 12.279 1.00 78.31 392 GLY A N 1
ATOM 3067 C CA . GLY A 1 392 ? 12.704 -16.240 13.111 1.00 78.31 392 GLY A CA 1
ATOM 3068 C C . GLY A 1 392 ? 13.044 -15.982 14.574 1.00 78.31 392 GLY A C 1
ATOM 3069 O O . GLY A 1 392 ? 13.292 -14.860 15.005 1.00 78.31 392 GLY A O 1
ATOM 3070 N N . VAL A 1 393 ? 13.082 -17.064 15.334 1.00 78.06 393 VAL A N 1
ATOM 3071 C CA . VAL A 1 393 ? 13.420 -17.161 16.751 1.00 78.06 393 VAL A CA 1
ATOM 3072 C C . VAL A 1 393 ? 14.437 -18.284 16.837 1.00 78.06 393 VAL A C 1
ATOM 3074 O O . VAL A 1 393 ? 14.224 -19.364 16.281 1.00 78.06 393 VAL A O 1
ATOM 3077 N N . ASP A 1 394 ? 15.560 -18.018 17.486 1.00 81.25 394 ASP A N 1
ATOM 3078 C CA . ASP A 1 394 ? 16.589 -19.025 17.693 1.00 81.25 394 ASP A CA 1
ATOM 3079 C C . ASP A 1 394 ? 16.178 -20.031 18.784 1.00 81.25 394 ASP A C 1
ATOM 3081 O O . ASP A 1 394 ? 15.164 -19.901 19.472 1.00 81.25 394 ASP A O 1
ATOM 3085 N N . THR A 1 395 ? 17.013 -21.043 19.005 1.00 81.50 395 THR A N 1
ATOM 3086 C CA . THR A 1 395 ? 16.771 -22.066 20.034 1.00 81.50 395 THR A CA 1
ATOM 3087 C C . THR A 1 395 ? 16.747 -21.526 21.469 1.00 81.50 395 THR A C 1
ATOM 3089 O O . THR A 1 395 ? 16.338 -22.245 22.377 1.00 81.50 395 THR A O 1
ATOM 3092 N N . ASN A 1 396 ? 17.210 -20.295 21.699 1.00 83.06 396 ASN A N 1
ATOM 3093 C CA . ASN A 1 396 ? 17.219 -19.639 23.006 1.00 83.06 396 ASN A CA 1
ATOM 3094 C C . ASN A 1 396 ? 16.011 -18.708 23.202 1.00 83.06 396 ASN A C 1
ATOM 3096 O O . ASN A 1 396 ? 15.887 -18.095 24.263 1.00 83.06 396 ASN A O 1
ATOM 3100 N N . GLY A 1 397 ? 15.126 -18.588 22.208 1.00 79.69 397 GLY A N 1
ATOM 3101 C CA . GLY A 1 397 ? 13.990 -17.674 22.261 1.00 79.69 397 GLY A CA 1
ATOM 3102 C C . GLY A 1 397 ? 14.324 -16.237 21.851 1.00 79.69 397 GLY A C 1
ATOM 3103 O O . GLY A 1 397 ? 13.526 -15.346 22.130 1.00 79.69 397 GLY A O 1
ATOM 3104 N N . ASN A 1 398 ? 15.481 -15.984 21.229 1.00 85.25 398 ASN A N 1
ATOM 3105 C CA . ASN A 1 398 ? 15.854 -14.659 20.729 1.00 85.25 398 ASN A CA 1
ATOM 3106 C C . ASN A 1 398 ? 15.330 -14.444 19.313 1.00 85.25 398 ASN A C 1
ATOM 3108 O O . ASN A 1 398 ? 15.351 -15.363 18.503 1.00 85.25 398 ASN A O 1
ATOM 3112 N N . PHE A 1 399 ? 14.942 -13.218 18.989 1.00 83.62 399 PHE A N 1
ATOM 3113 C CA . PHE A 1 399 ? 14.429 -12.855 17.674 1.00 83.62 399 PHE A CA 1
ATOM 3114 C C . PHE A 1 399 ? 15.566 -12.600 16.693 1.00 83.62 399 PHE A C 1
ATOM 3116 O O . PHE A 1 399 ? 16.508 -11.873 17.002 1.00 83.62 399 PHE A O 1
ATOM 3123 N N . LEU A 1 400 ? 15.460 -13.167 15.497 1.00 86.06 400 LEU A N 1
ATOM 3124 C CA . LEU A 1 400 ? 16.277 -12.810 14.349 1.00 86.06 400 LEU A CA 1
ATOM 3125 C C . LEU A 1 400 ? 15.489 -11.813 13.509 1.00 86.06 400 LEU A C 1
ATOM 3127 O O . LEU A 1 400 ? 14.373 -12.107 13.084 1.00 86.06 400 LEU A O 1
ATOM 3131 N N . ILE A 1 401 ? 16.065 -10.643 13.264 1.00 85.69 401 ILE A N 1
ATOM 3132 C CA . ILE A 1 401 ? 15.447 -9.573 12.486 1.00 85.69 401 ILE A CA 1
ATOM 3133 C C . ILE A 1 401 ? 16.391 -9.128 11.371 1.00 85.69 401 ILE A C 1
ATOM 3135 O O . ILE A 1 401 ? 17.595 -8.992 11.570 1.00 85.69 401 ILE A O 1
ATOM 3139 N N . LEU A 1 402 ? 15.835 -8.907 10.191 1.00 85.75 402 LEU A N 1
ATOM 3140 C CA . LEU A 1 402 ? 16.457 -8.197 9.093 1.00 85.75 402 LEU A CA 1
ATOM 3141 C C . LEU A 1 402 ? 16.280 -6.706 9.325 1.00 85.75 402 LEU A C 1
ATOM 3143 O O . LEU A 1 402 ? 15.165 -6.211 9.514 1.00 85.75 402 LEU A O 1
ATOM 3147 N N . VAL A 1 403 ? 17.390 -5.999 9.262 1.00 84.50 403 VAL A N 1
ATOM 3148 C CA . VAL A 1 403 ? 17.433 -4.547 9.315 1.00 84.50 403 VAL A CA 1
ATOM 3149 C C . VAL A 1 403 ? 18.155 -4.037 8.089 1.00 84.50 403 VAL A C 1
ATOM 3151 O O . VAL A 1 403 ? 18.938 -4.759 7.471 1.00 84.50 403 VAL A O 1
ATOM 3154 N N . GLU A 1 404 ? 17.924 -2.783 7.757 1.00 83.38 404 GLU A N 1
ATOM 3155 C CA . GLU A 1 404 ? 18.671 -2.086 6.719 1.00 83.38 404 GLU A CA 1
ATOM 3156 C C . GLU A 1 404 ? 19.175 -0.754 7.259 1.00 83.38 404 GLU A C 1
ATOM 3158 O O . GLU A 1 404 ? 18.621 -0.226 8.215 1.00 83.38 404 GLU A O 1
ATOM 3163 N N . ASN A 1 405 ? 20.281 -0.251 6.728 1.00 83.12 405 ASN A N 1
ATOM 3164 C CA . ASN A 1 405 ? 20.843 1.029 7.143 1.00 83.12 405 ASN A CA 1
ATOM 3165 C C . ASN A 1 405 ? 20.571 2.143 6.125 1.00 83.12 405 ASN A C 1
ATOM 3167 O O . ASN A 1 405 ? 20.097 1.905 5.019 1.00 83.12 405 ASN A O 1
ATOM 3171 N N . THR A 1 406 ? 20.967 3.367 6.466 1.00 78.69 406 THR A N 1
ATOM 3172 C CA . THR A 1 406 ? 20.873 4.557 5.598 1.00 78.69 406 THR A CA 1
ATOM 3173 C C . THR A 1 406 ? 21.625 4.454 4.268 1.00 78.69 406 THR A C 1
ATOM 3175 O O . THR A 1 406 ? 21.450 5.304 3.402 1.00 78.69 406 THR A O 1
ATOM 3178 N N . SER A 1 407 ? 22.491 3.453 4.096 1.00 77.88 407 SER A N 1
ATOM 3179 C CA . SER A 1 407 ? 23.183 3.166 2.833 1.00 77.88 407 SER A CA 1
ATOM 3180 C C . SER A 1 407 ? 22.495 2.060 2.030 1.00 77.88 407 SER A C 1
ATOM 3182 O O . SER A 1 407 ? 23.120 1.511 1.124 1.00 77.88 407 SER A O 1
ATOM 3184 N N . PHE A 1 408 ? 21.254 1.705 2.383 1.00 78.56 408 PHE A N 1
ATOM 3185 C CA . PHE A 1 408 ? 20.514 0.585 1.807 1.00 78.56 408 PHE A CA 1
ATOM 3186 C C . PHE A 1 408 ? 21.329 -0.708 1.871 1.00 78.56 408 PHE A C 1
ATOM 3188 O O . PHE A 1 408 ? 21.534 -1.387 0.877 1.00 78.56 408 PHE A O 1
ATOM 3195 N N . ALA A 1 409 ? 21.922 -1.027 3.018 1.00 84.62 409 ALA A N 1
ATOM 3196 C CA . ALA A 1 409 ? 22.593 -2.305 3.227 1.00 84.62 409 ALA A CA 1
ATOM 3197 C C . ALA A 1 409 ? 21.863 -3.092 4.308 1.00 84.62 409 ALA A C 1
ATOM 3199 O O . ALA A 1 409 ? 21.489 -2.523 5.331 1.00 84.62 409 ALA A O 1
ATOM 3200 N N . TYR A 1 410 ? 21.717 -4.399 4.110 1.00 88.19 410 TYR A N 1
ATOM 3201 C CA . TYR A 1 410 ? 21.009 -5.286 5.025 1.00 88.19 410 TYR A CA 1
ATOM 3202 C C . TYR A 1 410 ? 21.941 -5.896 6.073 1.00 88.19 410 TYR A C 1
ATOM 3204 O O . TYR A 1 410 ? 23.097 -6.199 5.782 1.00 88.19 410 TYR A O 1
ATOM 3212 N N . SER A 1 411 ? 21.435 -6.147 7.277 1.00 89.75 411 SER A N 1
ATOM 3213 C CA . SER A 1 411 ? 22.088 -6.956 8.315 1.00 89.75 411 SER A CA 1
ATOM 3214 C C . SER A 1 411 ? 21.051 -7.818 9.031 1.00 89.75 411 SER A C 1
ATOM 3216 O O . SER A 1 411 ? 19.888 -7.431 9.150 1.00 89.75 411 SER A O 1
ATOM 3218 N N . ILE A 1 412 ? 21.468 -8.986 9.519 1.00 91.12 412 ILE A N 1
ATOM 3219 C CA . ILE A 1 412 ? 20.669 -9.799 10.432 1.00 91.12 412 ILE A CA 1
ATOM 3220 C C . ILE A 1 412 ? 21.111 -9.483 11.855 1.00 91.12 412 ILE A C 1
ATOM 3222 O O . ILE A 1 412 ? 22.273 -9.686 12.212 1.00 91.12 412 ILE A O 1
ATOM 3226 N N . MET A 1 413 ? 20.176 -9.018 12.675 1.00 89.75 413 MET A N 1
ATOM 3227 C CA . MET A 1 413 ? 20.370 -8.791 14.100 1.00 89.75 413 MET A CA 1
ATOM 3228 C C . MET A 1 413 ? 19.651 -9.864 14.911 1.00 89.75 413 MET A C 1
ATOM 3230 O O . MET A 1 413 ? 18.512 -10.224 14.630 1.00 89.75 413 MET A O 1
ATOM 3234 N N . THR A 1 414 ? 20.318 -10.355 15.948 1.00 89.50 414 THR A N 1
ATOM 3235 C CA . THR A 1 414 ? 19.716 -11.191 16.985 1.00 89.50 414 THR A CA 1
ATOM 3236 C C . THR A 1 414 ? 19.412 -10.306 18.182 1.00 89.50 414 THR A C 1
ATOM 3238 O O . THR A 1 414 ? 20.324 -9.676 18.722 1.00 89.50 414 THR A O 1
ATOM 3241 N N . VAL A 1 415 ? 18.155 -10.256 18.614 1.00 85.62 415 VAL A N 1
ATOM 3242 C CA . VAL A 1 415 ? 17.700 -9.439 19.745 1.00 85.62 415 VAL A CA 1
ATOM 3243 C C . VAL A 1 415 ? 16.972 -10.297 20.779 1.00 85.62 415 VAL A C 1
ATOM 3245 O O . VAL A 1 415 ? 16.256 -11.236 20.440 1.00 85.62 415 VAL A O 1
ATOM 3248 N N . SER A 1 416 ? 17.158 -10.006 22.064 1.00 84.81 416 SER A N 1
ATOM 3249 C CA . SER A 1 416 ? 16.458 -10.715 23.138 1.00 84.81 416 SER A CA 1
ATOM 3250 C C . SER A 1 416 ? 14.957 -10.378 23.154 1.00 84.81 416 SER A C 1
ATOM 3252 O O . SER A 1 416 ? 14.559 -9.327 22.644 1.00 84.81 416 SER A O 1
ATOM 3254 N N . PRO A 1 417 ? 14.120 -11.162 23.865 1.00 77.88 417 PRO A N 1
ATOM 3255 C CA . PRO A 1 417 ? 12.719 -10.810 24.120 1.00 77.88 417 PRO A CA 1
ATOM 3256 C C . PRO A 1 417 ? 12.485 -9.454 24.796 1.00 77.88 417 PRO A C 1
ATOM 3258 O O . PRO A 1 417 ? 11.368 -8.951 24.806 1.00 77.88 417 PRO A O 1
ATOM 3261 N N . SER A 1 418 ? 13.527 -8.878 25.397 1.00 77.38 418 SER A N 1
ATOM 3262 C CA . SER A 1 418 ? 13.503 -7.550 26.013 1.00 77.38 418 SER A CA 1
ATOM 3263 C C . SER A 1 418 ? 14.014 -6.438 25.087 1.00 77.38 418 SER A C 1
ATOM 3265 O O . SER A 1 418 ? 14.208 -5.325 25.561 1.00 77.38 418 SER A O 1
ATOM 3267 N N . GLY A 1 419 ? 14.297 -6.730 23.812 1.00 76.69 419 GLY A N 1
ATOM 3268 C CA . GLY A 1 419 ? 14.780 -5.756 22.825 1.00 76.69 419 GLY A CA 1
ATOM 3269 C C . GLY A 1 419 ? 16.282 -5.445 22.887 1.00 76.69 419 GLY A C 1
ATOM 3270 O O . GLY A 1 419 ? 16.736 -4.480 22.273 1.00 76.69 419 GLY A O 1
ATOM 3271 N N . ASN A 1 420 ? 17.080 -6.234 23.618 1.00 83.50 420 ASN A N 1
ATOM 3272 C CA . ASN A 1 420 ? 18.529 -6.018 23.687 1.00 83.50 420 ASN A CA 1
ATOM 3273 C C . ASN A 1 420 ? 19.231 -6.698 22.511 1.00 83.50 420 ASN A C 1
ATOM 3275 O O . ASN A 1 420 ? 19.034 -7.893 22.295 1.00 83.50 420 ASN A O 1
ATOM 3279 N N . LEU A 1 421 ? 20.104 -5.974 21.809 1.00 86.94 421 LEU A N 1
ATOM 3280 C CA . LEU A 1 421 ? 20.970 -6.550 20.781 1.00 86.94 421 LEU A CA 1
ATOM 3281 C C . LEU A 1 421 ? 21.932 -7.586 21.388 1.00 86.94 421 LEU A C 1
ATOM 3283 O O . LEU A 1 421 ? 22.676 -7.286 22.320 1.00 86.94 421 LEU A O 1
ATOM 3287 N N . ILE A 1 422 ? 21.925 -8.795 20.829 1.00 89.81 422 ILE A N 1
ATOM 3288 C CA . ILE A 1 422 ? 22.807 -9.911 21.199 1.00 89.81 422 ILE A CA 1
ATOM 3289 C C . ILE A 1 422 ? 23.969 -10.008 20.210 1.00 89.81 422 ILE A C 1
ATOM 3291 O O . ILE A 1 422 ? 25.127 -10.097 20.613 1.00 89.81 422 ILE A O 1
ATOM 3295 N N . SER A 1 423 ? 23.665 -9.970 18.913 1.00 91.50 423 SER A N 1
ATOM 3296 C CA . SER A 1 423 ? 24.652 -10.046 17.834 1.00 91.50 423 SER A CA 1
ATOM 3297 C C . SER A 1 423 ? 24.106 -9.447 16.543 1.00 91.50 423 SER A C 1
ATOM 3299 O O . SER A 1 423 ? 22.896 -9.330 16.377 1.00 91.50 423 SER A O 1
ATOM 3301 N N . SER A 1 424 ? 24.993 -9.104 15.612 1.00 91.38 424 SER A N 1
ATOM 3302 C CA . SER A 1 424 ? 24.626 -8.671 14.262 1.00 91.38 424 SER A CA 1
ATOM 3303 C C . SER A 1 424 ? 25.621 -9.197 13.234 1.00 91.38 424 SER A C 1
ATOM 3305 O O . SER A 1 424 ? 26.820 -9.285 13.516 1.00 91.38 424 SER A O 1
ATOM 3307 N N . THR A 1 425 ? 25.154 -9.503 12.029 1.00 92.56 425 THR A N 1
ATOM 3308 C CA . THR A 1 425 ? 26.039 -9.787 10.893 1.00 92.56 425 THR A CA 1
ATOM 3309 C C . THR A 1 425 ? 26.640 -8.489 10.346 1.00 92.56 425 THR A C 1
ATOM 3311 O O . THR A 1 425 ? 26.079 -7.407 10.561 1.00 92.56 425 THR A O 1
ATOM 3314 N N . PRO A 1 426 ? 27.749 -8.553 9.589 1.00 90.69 426 PRO A N 1
ATOM 3315 C CA . PRO A 1 426 ? 28.160 -7.436 8.749 1.00 90.69 426 PRO A CA 1
ATOM 3316 C C . PRO A 1 426 ? 27.034 -7.004 7.803 1.00 90.69 426 PRO A C 1
ATOM 3318 O O . PRO A 1 426 ? 26.174 -7.811 7.435 1.00 90.69 426 PRO A O 1
ATOM 3321 N N . TYR A 1 427 ? 27.068 -5.732 7.411 1.00 89.06 427 TYR A N 1
ATOM 3322 C CA . TYR A 1 427 ? 26.159 -5.202 6.407 1.00 89.06 427 TYR A CA 1
ATOM 3323 C C . TYR A 1 427 ? 26.507 -5.739 5.017 1.00 89.06 427 TYR A C 1
ATOM 3325 O O . TYR A 1 427 ? 27.671 -5.742 4.612 1.00 89.06 427 TYR A O 1
ATOM 3333 N N . VAL A 1 428 ? 25.479 -6.157 4.288 1.00 89.00 428 VAL A N 1
ATOM 3334 C CA . VAL A 1 428 ? 25.542 -6.628 2.907 1.00 89.00 428 VAL A CA 1
ATOM 3335 C C . VAL A 1 428 ? 24.838 -5.598 2.035 1.00 89.00 428 VAL A C 1
ATOM 3337 O O . VAL A 1 428 ? 23.684 -5.266 2.290 1.00 89.00 428 VAL A O 1
ATOM 3340 N N . GLY A 1 429 ? 25.540 -5.037 1.048 1.00 83.44 429 GLY A N 1
ATOM 3341 C CA . GLY A 1 429 ? 24.995 -3.955 0.222 1.00 83.44 429 GLY A CA 1
ATOM 3342 C C . GLY A 1 429 ? 23.734 -4.385 -0.525 1.00 83.44 429 GLY A C 1
ATOM 3343 O O . GLY A 1 429 ? 23.719 -5.457 -1.140 1.00 83.44 429 GLY A O 1
ATOM 3344 N N . SER A 1 430 ? 22.688 -3.557 -0.498 1.00 75.94 430 SER A N 1
ATOM 3345 C CA . SER A 1 430 ? 21.543 -3.769 -1.372 1.00 75.94 430 SER A CA 1
ATOM 3346 C C . SER A 1 430 ? 21.927 -3.441 -2.806 1.00 75.94 430 SER A C 1
ATOM 3348 O O . SER A 1 430 ? 22.680 -2.513 -3.102 1.00 75.94 430 SER A O 1
ATOM 3350 N N . VAL A 1 431 ? 21.386 -4.239 -3.710 1.00 68.00 431 VAL A N 1
ATOM 3351 C CA . VAL A 1 431 ? 21.444 -4.029 -5.156 1.00 68.00 431 VAL A CA 1
ATOM 3352 C C . VAL A 1 431 ? 20.220 -3.257 -5.658 1.00 68.00 431 VAL A C 1
ATOM 3354 O O . VAL A 1 431 ? 20.156 -2.954 -6.847 1.00 68.00 431 VAL A O 1
ATOM 3357 N N . LYS A 1 432 ? 19.278 -2.901 -4.769 1.00 60.41 432 LYS A N 1
ATOM 3358 C CA . LYS A 1 432 ? 18.094 -2.088 -5.075 1.00 60.41 432 LYS A CA 1
ATOM 3359 C C . LYS A 1 432 ? 17.611 -1.325 -3.817 1.00 60.41 432 LYS A C 1
ATOM 3361 O O . LYS A 1 432 ? 17.267 -1.967 -2.831 1.00 60.41 432 LYS A O 1
ATOM 3366 N N . PRO A 1 433 ? 17.619 0.018 -3.808 1.00 45.75 433 PRO A N 1
ATOM 3367 C CA . PRO A 1 433 ? 17.312 0.809 -2.610 1.00 45.75 433 PRO A CA 1
ATOM 3368 C C . PRO A 1 433 ? 15.810 0.939 -2.289 1.00 45.75 433 PRO A C 1
ATOM 3370 O O . PRO A 1 433 ? 15.465 1.184 -1.140 1.00 45.75 433 PRO A O 1
ATOM 3373 N N . ASP A 1 434 ? 14.916 0.703 -3.256 1.00 49.44 434 ASP A N 1
ATOM 3374 C CA . ASP A 1 434 ? 13.474 0.924 -3.085 1.00 49.44 434 ASP A CA 1
ATOM 3375 C C . ASP A 1 434 ? 12.691 -0.378 -3.303 1.00 49.44 434 ASP A C 1
ATOM 3377 O O . ASP A 1 434 ? 12.417 -0.781 -4.438 1.00 49.44 434 ASP A O 1
ATOM 3381 N N . PHE A 1 435 ? 12.343 -1.066 -2.213 1.00 55.28 435 PHE A N 1
ATOM 3382 C CA . PHE A 1 435 ? 11.516 -2.273 -2.262 1.00 55.28 435 PHE A CA 1
ATOM 3383 C C . PHE A 1 435 ? 10.100 -2.011 -1.745 1.00 55.28 435 PHE A C 1
ATOM 3385 O O . PHE A 1 435 ? 9.894 -1.646 -0.588 1.00 55.28 435 PHE A O 1
ATOM 3392 N N . THR A 1 436 ? 9.106 -2.354 -2.565 1.00 48.38 436 THR A N 1
ATOM 3393 C CA . THR A 1 436 ? 7.881 -2.976 -2.053 1.00 48.38 436 THR A CA 1
ATOM 3394 C C . THR A 1 436 ? 8.156 -4.474 -2.024 1.00 48.38 436 THR A C 1
ATOM 3396 O O . THR A 1 436 ? 8.173 -5.127 -3.060 1.00 48.38 436 THR A O 1
ATOM 3399 N N . TRP A 1 437 ? 8.459 -5.026 -0.847 1.00 48.75 437 TRP A N 1
ATOM 3400 C CA . TRP A 1 437 ? 8.685 -6.464 -0.692 1.00 48.75 437 TRP A CA 1
ATOM 3401 C C . TRP A 1 437 ? 7.388 -7.210 -1.024 1.00 48.75 437 TRP A C 1
ATOM 3403 O O . TRP A 1 437 ? 6.537 -7.381 -0.149 1.00 48.75 437 TRP A O 1
ATOM 3413 N N . TYR A 1 438 ? 7.218 -7.645 -2.276 1.00 49.62 438 TYR A N 1
ATOM 3414 C CA . TYR A 1 438 ? 6.137 -8.556 -2.633 1.00 49.62 438 TYR A CA 1
ATOM 3415 C C . TYR A 1 438 ? 6.363 -9.858 -1.863 1.00 49.62 438 TYR A C 1
ATOM 3417 O O . TYR A 1 438 ? 7.367 -10.552 -2.006 1.00 49.62 438 TYR A O 1
ATOM 3425 N N . LEU A 1 439 ? 5.450 -10.106 -0.928 1.00 54.56 439 LEU A N 1
ATOM 3426 C CA . LEU A 1 439 ? 5.677 -10.941 0.251 1.00 54.56 439 LEU A CA 1
ATOM 3427 C C . LEU A 1 439 ? 5.843 -12.432 -0.090 1.00 54.56 439 LEU A C 1
ATOM 3429 O O . LEU A 1 439 ? 6.338 -13.186 0.738 1.00 54.56 439 LEU A O 1
ATOM 3433 N N . THR A 1 440 ? 5.453 -12.838 -1.297 1.00 61.78 440 THR A N 1
ATOM 3434 C CA . THR A 1 440 ? 5.115 -14.205 -1.725 1.00 61.78 440 THR A CA 1
ATOM 3435 C C . THR A 1 440 ? 6.309 -15.098 -2.060 1.00 61.78 440 THR A C 1
ATOM 3437 O O . THR A 1 440 ? 6.118 -16.277 -2.360 1.00 61.78 440 THR A O 1
ATOM 3440 N N . SER A 1 441 ? 7.524 -14.546 -2.014 1.00 72.06 441 SER A N 1
ATOM 3441 C CA . SER A 1 441 ? 8.749 -15.201 -2.506 1.00 72.06 441 SER A CA 1
ATOM 3442 C C . SER A 1 441 ? 9.943 -14.984 -1.582 1.00 72.06 441 SER A C 1
ATOM 3444 O O . SER A 1 441 ? 11.098 -15.070 -1.991 1.00 72.06 441 SER A O 1
ATOM 3446 N N . TYR A 1 442 ? 9.690 -14.644 -0.325 1.00 78.19 442 TYR A N 1
ATOM 3447 C CA . TYR A 1 442 ? 10.735 -14.395 0.655 1.00 78.19 442 TYR A CA 1
ATOM 3448 C C . TYR A 1 442 ? 11.046 -15.648 1.471 1.00 78.19 442 TYR A C 1
ATOM 3450 O O . TYR A 1 442 ? 10.122 -16.259 2.002 1.00 78.19 442 TYR A O 1
ATOM 3458 N N . GLN A 1 443 ? 12.328 -15.961 1.690 1.00 81.19 443 GLN A N 1
ATOM 3459 C CA . GLN A 1 443 ? 12.707 -16.999 2.653 1.00 81.19 443 GLN A CA 1
ATOM 3460 C C . GLN A 1 443 ? 14.076 -16.769 3.295 1.00 81.19 443 GLN A C 1
ATOM 3462 O O . GLN A 1 443 ? 15.033 -16.376 2.624 1.00 81.19 443 GLN A O 1
ATOM 3467 N N . TYR A 1 444 ? 14.182 -17.084 4.587 1.00 85.25 444 TYR A N 1
ATOM 3468 C CA . TYR A 1 444 ? 15.444 -17.126 5.325 1.00 85.25 444 TYR A CA 1
ATOM 3469 C C . TYR A 1 444 ? 15.951 -18.570 5.472 1.00 85.25 444 TYR A C 1
ATOM 3471 O O . TYR A 1 444 ? 15.252 -19.443 5.978 1.00 85.25 444 TYR A O 1
ATOM 3479 N N . ASP A 1 445 ? 17.190 -18.826 5.049 1.00 87.25 445 ASP A N 1
ATOM 3480 C CA . ASP A 1 445 ? 17.913 -20.077 5.300 1.00 87.25 445 ASP A CA 1
ATOM 3481 C C . ASP A 1 445 ? 18.921 -19.860 6.422 1.00 87.25 445 ASP A C 1
ATOM 3483 O O . ASP A 1 445 ? 20.004 -19.299 6.220 1.00 87.25 445 ASP A O 1
ATOM 3487 N N . SER A 1 446 ? 18.564 -20.341 7.609 1.00 84.00 446 SER A N 1
ATOM 3488 C CA . SER A 1 446 ? 19.403 -20.262 8.802 1.00 84.00 446 SER A CA 1
ATOM 3489 C C . SER A 1 446 ? 20.701 -21.067 8.687 1.00 84.00 446 SER A C 1
ATOM 3491 O O . SER A 1 446 ? 21.689 -20.699 9.319 1.00 84.00 446 SER A O 1
ATOM 3493 N N . ASN A 1 447 ? 20.758 -22.112 7.850 1.00 85.94 447 ASN A N 1
ATOM 3494 C CA . ASN A 1 447 ? 21.972 -22.918 7.679 1.00 85.94 447 ASN A CA 1
ATOM 3495 C C . ASN A 1 447 ? 23.037 -22.177 6.865 1.00 85.94 447 ASN A C 1
ATOM 3497 O O . ASN A 1 447 ? 24.227 -22.282 7.163 1.00 85.94 447 ASN A O 1
ATOM 3501 N N . ARG A 1 448 ? 22.622 -21.430 5.835 1.00 88.25 448 ARG A N 1
ATOM 3502 C CA . ARG A 1 448 ? 23.520 -20.565 5.045 1.00 88.25 448 ARG A CA 1
ATOM 3503 C C . ARG A 1 448 ? 23.608 -19.142 5.566 1.00 88.25 448 ARG A C 1
ATOM 3505 O O . ARG A 1 448 ? 24.406 -18.364 5.051 1.00 88.25 448 ARG A O 1
ATOM 3512 N N . ASN A 1 449 ? 22.774 -18.794 6.540 1.00 90.62 449 ASN A N 1
ATOM 3513 C CA . ASN A 1 449 ? 22.552 -17.425 6.971 1.00 90.62 449 ASN A CA 1
ATOM 3514 C C . ASN A 1 449 ? 22.299 -16.501 5.767 1.00 90.62 449 ASN A C 1
ATOM 3516 O O . ASN A 1 449 ? 23.012 -15.522 5.549 1.00 90.62 449 ASN A O 1
ATOM 3520 N N . SER A 1 450 ? 21.345 -16.891 4.923 1.00 91.62 450 SER A N 1
ATOM 3521 C CA . SER A 1 450 ? 21.055 -16.223 3.654 1.00 91.62 450 SER A CA 1
ATOM 3522 C C . SER A 1 450 ? 19.571 -15.919 3.526 1.00 91.62 450 SER A C 1
ATOM 3524 O O . SER A 1 450 ? 18.733 -16.702 3.965 1.00 91.62 450 SER A O 1
ATOM 3526 N N . VAL A 1 451 ? 19.256 -14.788 2.904 1.00 89.81 451 VAL A N 1
ATOM 3527 C CA . VAL A 1 451 ? 17.889 -14.395 2.561 1.00 89.81 451 VAL A CA 1
ATOM 3528 C C . VAL A 1 451 ? 17.715 -14.464 1.052 1.00 89.81 451 VAL A C 1
ATOM 3530 O O . VAL A 1 451 ? 18.550 -13.956 0.302 1.00 89.81 451 VAL A O 1
ATOM 3533 N N . TYR A 1 452 ? 16.617 -15.075 0.624 1.00 89.06 452 TYR A N 1
ATOM 3534 C CA . TYR A 1 452 ? 16.216 -15.191 -0.769 1.00 89.06 452 TYR A CA 1
ATOM 3535 C C . TYR A 1 452 ? 14.935 -14.402 -1.014 1.00 89.06 452 TYR A C 1
ATOM 3537 O O . TYR A 1 452 ? 14.027 -14.422 -0.181 1.00 89.06 452 TYR A O 1
ATOM 3545 N N . LEU A 1 453 ? 14.857 -13.750 -2.168 1.00 85.94 453 LEU A N 1
ATOM 3546 C CA . LEU A 1 453 ? 13.674 -13.028 -2.621 1.00 85.94 453 LEU A CA 1
ATOM 3547 C C . LEU A 1 453 ? 13.563 -13.150 -4.137 1.00 85.94 453 LEU A C 1
ATOM 3549 O O . LEU A 1 453 ? 14.544 -12.875 -4.822 1.00 85.94 453 LEU A O 1
ATOM 3553 N N . ILE A 1 454 ? 12.388 -13.495 -4.665 1.00 84.19 454 ILE A N 1
ATOM 3554 C CA . ILE A 1 454 ? 12.090 -13.231 -6.078 1.00 84.19 454 ILE A CA 1
ATOM 3555 C C . ILE A 1 454 ? 11.289 -11.944 -6.210 1.00 84.19 454 ILE A C 1
ATOM 3557 O O . ILE A 1 454 ? 10.307 -11.741 -5.505 1.00 84.19 454 ILE A O 1
ATOM 3561 N N . GLU A 1 455 ? 11.704 -11.103 -7.147 1.00 78.88 455 GLU A N 1
ATOM 3562 C CA . GLU A 1 455 ? 10.976 -9.912 -7.568 1.00 78.88 455 GLU A CA 1
ATOM 3563 C C . GLU A 1 455 ? 11.242 -9.658 -9.057 1.00 78.88 455 GLU A C 1
ATOM 3565 O O . GLU A 1 455 ? 12.210 -10.171 -9.609 1.00 78.88 455 GLU A O 1
ATOM 3570 N N . GLY A 1 456 ? 10.431 -8.846 -9.724 1.00 69.50 456 GLY A N 1
ATOM 3571 C CA . GLY A 1 456 ? 10.688 -8.424 -11.098 1.00 69.50 456 GLY A CA 1
ATOM 3572 C C . GLY A 1 456 ? 9.438 -7.859 -11.747 1.00 69.50 456 GLY A C 1
ATOM 3573 O O . GLY A 1 456 ? 8.336 -8.291 -11.433 1.00 69.50 456 GLY A O 1
ATOM 3574 N N . GLY A 1 457 ? 9.602 -6.868 -12.620 1.00 61.81 457 GLY A N 1
ATOM 3575 C CA . GLY A 1 457 ? 8.494 -6.296 -13.382 1.00 61.81 457 GLY A CA 1
ATOM 3576 C C . GLY A 1 457 ? 8.405 -6.879 -14.795 1.00 61.81 457 GLY A C 1
ATOM 3577 O O . GLY A 1 457 ? 9.339 -7.556 -15.238 1.00 61.81 457 GLY A O 1
ATOM 3578 N N . PRO A 1 458 ? 7.345 -6.532 -15.547 1.00 59.88 458 PRO A N 1
ATOM 3579 C CA . PRO A 1 458 ? 7.189 -6.917 -16.952 1.00 59.88 458 PRO A CA 1
ATOM 3580 C C . PRO A 1 458 ? 8.405 -6.572 -17.829 1.00 59.88 458 PRO A C 1
ATOM 3582 O O . PRO A 1 458 ? 8.661 -7.241 -18.824 1.00 59.88 458 PRO A O 1
ATOM 3585 N N . GLU A 1 459 ? 9.174 -5.541 -17.456 1.00 63.19 459 GLU A N 1
ATOM 3586 C CA . GLU A 1 459 ? 10.321 -5.046 -18.228 1.00 63.19 459 GLU A CA 1
ATOM 3587 C C . GLU A 1 459 ? 11.640 -5.789 -17.955 1.00 63.19 459 GLU A C 1
ATOM 3589 O O . GLU A 1 459 ? 12.469 -5.922 -18.854 1.00 63.19 459 GLU A O 1
ATOM 3594 N N . THR A 1 460 ? 11.868 -6.266 -16.726 1.00 68.88 460 THR A N 1
ATOM 3595 C CA . THR A 1 460 ? 13.143 -6.898 -16.324 1.00 68.88 460 THR A CA 1
ATOM 3596 C C . THR A 1 460 ? 13.066 -8.418 -16.241 1.00 68.88 460 THR A C 1
ATOM 3598 O O . THR A 1 460 ? 14.106 -9.075 -16.139 1.00 68.88 460 THR A O 1
ATOM 3601 N N . GLY A 1 461 ? 11.849 -8.969 -16.248 1.00 77.19 461 GLY A N 1
ATOM 3602 C CA . GLY A 1 461 ? 11.582 -10.351 -15.870 1.00 77.19 461 GLY A CA 1
ATOM 3603 C C . GLY A 1 461 ? 11.841 -10.610 -14.378 1.00 77.19 461 GLY A C 1
ATOM 3604 O O . GLY A 1 461 ? 12.352 -9.730 -13.669 1.00 77.19 461 GLY A O 1
ATOM 3605 N N . PRO A 1 462 ? 11.493 -11.810 -13.884 1.00 85.00 462 PRO A N 1
ATOM 3606 C CA . PRO A 1 462 ? 11.729 -12.192 -12.500 1.00 85.00 462 PRO A CA 1
ATOM 3607 C C . PRO A 1 462 ? 13.221 -12.402 -12.223 1.00 85.00 462 PRO A C 1
ATOM 3609 O O . PRO A 1 462 ? 13.966 -12.988 -13.010 1.00 85.00 462 PRO A O 1
ATOM 3612 N N . GLN A 1 463 ? 13.661 -11.936 -11.065 1.00 88.19 463 GLN A N 1
ATOM 3613 C CA . GLN A 1 463 ? 15.027 -11.994 -10.574 1.00 88.19 463 GLN A CA 1
ATOM 3614 C C . GLN A 1 463 ? 15.034 -12.583 -9.165 1.00 88.19 463 GLN A C 1
ATOM 3616 O O . GLN A 1 463 ? 14.287 -12.144 -8.297 1.00 88.19 463 GLN A O 1
ATOM 3621 N N . LEU A 1 464 ? 15.912 -13.556 -8.927 1.00 90.62 464 LEU A N 1
ATOM 3622 C CA . LEU A 1 464 ? 16.210 -14.076 -7.598 1.00 90.62 464 LEU A CA 1
ATOM 3623 C C . LEU A 1 464 ? 17.360 -13.270 -6.983 1.00 90.62 464 LEU A C 1
ATOM 3625 O O . LEU A 1 464 ? 18.508 -13.338 -7.435 1.00 90.62 464 LEU A O 1
ATOM 3629 N N . PHE A 1 465 ? 17.044 -12.538 -5.925 1.00 89.75 465 PHE A N 1
ATOM 3630 C CA . PHE A 1 465 ? 17.987 -11.857 -5.054 1.00 89.75 465 PHE A CA 1
ATOM 3631 C C . PHE A 1 465 ? 18.446 -12.807 -3.952 1.00 89.75 465 PHE A C 1
ATOM 3633 O O . PHE A 1 465 ? 17.634 -13.463 -3.296 1.00 89.75 465 PHE A O 1
ATOM 3640 N N . VAL A 1 466 ? 19.760 -12.869 -3.742 1.00 92.31 466 VAL A N 1
ATOM 3641 C CA . VAL A 1 466 ? 20.385 -13.649 -2.670 1.00 92.31 466 VAL A CA 1
ATOM 3642 C C . VAL A 1 466 ? 21.261 -12.723 -1.842 1.00 92.31 466 VAL A C 1
ATOM 3644 O O . VAL A 1 466 ? 22.284 -12.240 -2.332 1.00 92.31 466 VAL A O 1
ATOM 3647 N N . TYR A 1 467 ? 20.873 -12.510 -0.589 1.00 92.12 467 TYR A N 1
ATOM 3648 C CA . TYR A 1 467 ? 21.657 -11.790 0.410 1.00 92.12 467 TYR A CA 1
ATOM 3649 C C . TYR A 1 467 ? 22.346 -12.811 1.315 1.00 92.12 467 TYR A C 1
ATOM 3651 O O . TYR A 1 467 ? 21.712 -13.413 2.180 1.00 92.12 467 TYR A O 1
ATOM 3659 N N . ASP A 1 468 ? 23.634 -13.042 1.079 1.00 92.62 468 ASP A N 1
ATOM 3660 C CA . ASP A 1 468 ? 24.456 -14.011 1.801 1.00 92.62 468 ASP A CA 1
ATOM 3661 C C . ASP A 1 468 ? 25.246 -13.299 2.904 1.00 92.62 468 ASP A C 1
ATOM 3663 O O . ASP A 1 468 ? 26.307 -12.708 2.671 1.00 92.62 468 ASP A O 1
ATOM 3667 N N . PHE A 1 469 ? 24.721 -13.356 4.127 1.00 92.69 469 PHE A N 1
ATOM 3668 C CA . PHE A 1 469 ? 25.339 -12.733 5.297 1.00 92.69 469 PHE A CA 1
ATOM 3669 C C . PHE A 1 469 ? 26.519 -13.547 5.841 1.00 92.69 469 PHE A C 1
ATOM 3671 O O . PHE A 1 469 ? 27.310 -13.022 6.625 1.00 92.69 469 PHE A O 1
ATOM 3678 N N . GLY A 1 470 ? 26.658 -14.816 5.440 1.00 90.00 470 GLY A N 1
ATOM 3679 C CA . GLY A 1 470 ? 27.809 -15.653 5.778 1.00 90.00 470 GLY A CA 1
ATOM 3680 C C . GLY A 1 470 ? 29.077 -15.245 5.024 1.00 90.00 470 GLY A C 1
ATOM 3681 O O . GLY A 1 470 ? 30.174 -15.328 5.576 1.00 90.00 470 GLY A O 1
ATOM 3682 N N . HIS A 1 471 ? 28.927 -14.754 3.791 1.00 89.44 471 HIS A N 1
ATOM 3683 C CA . HIS A 1 471 ? 30.036 -14.322 2.928 1.00 89.44 471 HIS A CA 1
ATOM 3684 C C . HIS A 1 471 ? 30.058 -12.813 2.647 1.00 89.44 471 HIS A C 1
ATOM 3686 O O . HIS A 1 471 ? 30.902 -12.348 1.879 1.00 89.44 471 HIS A O 1
ATOM 3692 N N . SER A 1 472 ? 29.148 -12.053 3.257 1.00 88.50 472 SER A N 1
ATOM 3693 C CA . SER A 1 472 ? 28.952 -10.619 3.027 1.00 88.50 472 SER A CA 1
ATOM 3694 C C . SER A 1 472 ? 28.758 -10.262 1.547 1.00 88.50 472 SER A C 1
ATOM 3696 O O . SER A 1 472 ? 29.398 -9.344 1.030 1.00 88.50 472 SER A O 1
ATOM 3698 N N . ALA A 1 473 ? 27.917 -11.021 0.845 1.00 89.50 473 ALA A N 1
ATOM 3699 C CA . ALA A 1 473 ? 27.773 -10.933 -0.604 1.00 89.50 473 ALA A CA 1
ATOM 3700 C C . ALA A 1 473 ? 26.309 -10.848 -1.043 1.00 89.50 473 ALA A C 1
ATOM 3702 O O . ALA A 1 473 ? 25.430 -11.470 -0.454 1.00 89.50 473 ALA A O 1
ATOM 3703 N N . THR A 1 474 ? 26.082 -10.141 -2.149 1.00 90.31 474 THR A N 1
ATOM 3704 C CA . THR A 1 474 ? 24.776 -10.051 -2.811 1.00 90.31 474 THR A CA 1
ATOM 3705 C C . THR A 1 474 ? 24.872 -10.644 -4.206 1.00 90.31 474 THR A C 1
ATOM 3707 O O . THR A 1 474 ? 25.849 -10.404 -4.919 1.00 90.31 474 THR A O 1
ATOM 3710 N N . LYS A 1 475 ? 23.864 -11.416 -4.614 1.00 90.50 475 LYS A N 1
ATOM 3711 C CA . LYS A 1 475 ? 23.741 -11.939 -5.980 1.00 90.50 475 LYS A CA 1
ATOM 3712 C C . LYS A 1 475 ? 22.367 -11.605 -6.542 1.00 90.50 475 LYS A C 1
ATOM 3714 O O . LYS A 1 475 ? 21.370 -11.725 -5.839 1.00 90.50 475 LYS A O 1
ATOM 3719 N N . VAL A 1 476 ? 22.344 -11.237 -7.819 1.00 90.62 476 VAL A N 1
ATOM 3720 C CA . VAL A 1 476 ? 21.124 -11.077 -8.616 1.00 90.62 476 VAL A CA 1
ATOM 3721 C C . VAL A 1 476 ? 21.173 -12.108 -9.727 1.00 90.62 476 VAL A C 1
ATOM 3723 O O . VAL A 1 476 ? 22.154 -12.178 -10.469 1.00 90.62 476 VAL A O 1
ATOM 3726 N N . ILE A 1 477 ? 20.140 -12.932 -9.808 1.00 91.06 477 ILE A N 1
ATOM 3727 C CA . ILE A 1 477 ? 20.033 -14.013 -10.780 1.00 91.06 477 ILE A CA 1
ATOM 3728 C C . ILE A 1 477 ? 18.782 -13.755 -11.609 1.00 91.06 477 ILE A C 1
ATOM 3730 O O . ILE A 1 477 ? 17.677 -13.828 -11.083 1.00 91.06 477 ILE A O 1
ATOM 3734 N N . THR A 1 478 ? 18.941 -13.475 -12.900 1.00 89.88 478 THR A N 1
ATOM 3735 C CA . THR A 1 478 ? 17.799 -13.395 -13.818 1.00 89.88 478 THR A CA 1
ATOM 3736 C C . THR A 1 478 ? 17.212 -14.786 -14.024 1.00 89.88 478 THR A C 1
ATOM 3738 O O . THR A 1 478 ? 17.937 -15.715 -14.388 1.00 89.88 478 THR A O 1
ATOM 3741 N N . LEU A 1 479 ? 15.910 -14.921 -13.799 1.00 89.50 479 LEU A N 1
ATOM 3742 C CA . LEU A 1 479 ? 15.164 -16.151 -14.018 1.00 89.50 479 LEU A CA 1
ATOM 3743 C C . LEU A 1 479 ? 14.481 -16.089 -15.384 1.00 89.50 479 LEU A C 1
ATOM 3745 O O . LEU A 1 479 ? 13.898 -15.077 -15.768 1.00 89.50 479 LEU A O 1
ATOM 3749 N N . ALA A 1 480 ? 14.545 -17.187 -16.126 1.00 88.25 480 ALA A N 1
ATOM 3750 C CA . ALA A 1 480 ? 13.776 -17.355 -17.344 1.00 88.25 480 ALA A CA 1
ATOM 3751 C C . ALA A 1 480 ? 12.349 -17.778 -16.978 1.00 88.25 480 ALA A C 1
ATOM 3753 O O . ALA A 1 480 ? 12.154 -18.853 -16.408 1.00 88.25 480 ALA A O 1
ATOM 3754 N N . MET A 1 481 ? 11.373 -16.949 -17.337 1.00 83.25 481 MET A N 1
ATOM 3755 C CA . MET A 1 481 ? 9.941 -17.246 -17.281 1.00 83.25 481 MET A CA 1
ATOM 3756 C C . MET A 1 481 ? 9.305 -16.884 -18.625 1.00 83.25 481 MET A C 1
ATOM 3758 O O . MET A 1 481 ? 9.876 -16.067 -19.356 1.00 83.25 481 MET A O 1
ATOM 3762 N N . PRO A 1 482 ? 8.183 -17.511 -19.014 1.00 76.12 482 PRO A N 1
ATOM 3763 C CA . PRO A 1 482 ? 7.520 -17.151 -20.257 1.00 76.12 482 PRO A CA 1
ATOM 3764 C C . PRO A 1 482 ? 6.960 -15.717 -20.161 1.00 76.12 482 PRO A C 1
ATOM 3766 O O . PRO A 1 482 ? 6.698 -15.222 -19.068 1.00 76.12 482 PRO A O 1
ATOM 3769 N N . GLU A 1 483 ? 6.804 -15.033 -21.296 1.00 69.81 483 GLU A N 1
ATOM 3770 C CA . GLU A 1 483 ? 6.249 -13.668 -21.333 1.00 69.81 483 GLU A CA 1
ATOM 3771 C C . GLU A 1 483 ? 4.771 -13.643 -20.897 1.00 69.81 483 GLU A C 1
ATOM 3773 O O . GLU A 1 483 ? 4.027 -14.581 -21.190 1.00 69.81 483 GLU A O 1
ATOM 3778 N N . GLY A 1 484 ? 4.340 -12.554 -20.245 1.00 64.06 484 GLY A N 1
ATOM 3779 C CA . GLY A 1 484 ? 2.944 -12.355 -19.818 1.00 64.06 484 GLY A CA 1
ATOM 3780 C C . GLY A 1 484 ? 2.563 -13.100 -18.537 1.00 64.06 484 GLY A C 1
ATOM 3781 O O . GLY A 1 484 ? 1.471 -13.654 -18.459 1.00 64.06 484 GLY A O 1
ATOM 3782 N N . TYR A 1 485 ? 3.497 -13.177 -17.591 1.00 60.69 485 TYR A N 1
ATOM 3783 C CA . TYR A 1 485 ? 3.289 -13.763 -16.273 1.00 60.69 485 TYR A CA 1
ATOM 3784 C C . TYR A 1 485 ? 3.544 -12.716 -15.183 1.00 60.69 485 TYR A C 1
ATOM 3786 O O . TYR A 1 485 ? 4.331 -11.779 -15.377 1.00 60.69 485 TYR A O 1
ATOM 3794 N N . SER A 1 486 ? 2.865 -12.902 -14.053 1.00 67.50 486 SER A N 1
ATOM 3795 C CA . SER A 1 486 ? 2.942 -12.069 -12.856 1.00 67.50 486 SER A CA 1
ATOM 3796 C C . SER A 1 486 ? 4.287 -12.202 -12.105 1.00 67.50 486 SER A C 1
ATOM 3798 O O . SER A 1 486 ? 5.289 -12.673 -12.642 1.00 67.50 486 SER A O 1
ATOM 3800 N N . ILE A 1 487 ? 4.365 -11.719 -10.859 1.00 75.62 487 ILE A N 1
ATOM 3801 C CA . ILE A 1 487 ? 5.535 -11.971 -10.003 1.00 75.62 487 ILE A CA 1
ATOM 3802 C C . ILE A 1 487 ? 5.406 -13.402 -9.456 1.00 75.62 487 ILE A C 1
ATOM 3804 O O . ILE A 1 487 ? 4.496 -13.645 -8.658 1.00 75.62 487 ILE A O 1
ATOM 3808 N N . PRO A 1 488 ? 6.310 -14.341 -9.802 1.00 84.31 488 PRO A N 1
ATOM 3809 C CA . PRO A 1 488 ? 6.186 -15.725 -9.365 1.00 84.31 488 PRO A CA 1
ATOM 3810 C C . PRO A 1 488 ? 6.379 -15.837 -7.852 1.00 84.31 488 PRO A C 1
ATOM 3812 O O . PRO A 1 488 ? 7.248 -15.176 -7.274 1.00 84.31 488 PRO A O 1
ATOM 3815 N N . SER A 1 489 ? 5.622 -16.739 -7.225 1.00 86.69 489 SER A N 1
ATOM 3816 C CA . SER A 1 489 ? 5.850 -17.150 -5.838 1.00 86.69 489 SER A CA 1
ATOM 3817 C C . SER A 1 489 ? 7.011 -18.140 -5.762 1.00 86.69 489 SER A C 1
ATOM 3819 O O . SER A 1 489 ? 7.193 -18.955 -6.669 1.00 86.69 489 SER A O 1
ATOM 3821 N N . GLY A 1 490 ? 7.801 -18.103 -4.687 1.00 88.31 490 GLY A N 1
ATOM 3822 C CA . GLY A 1 490 ? 8.998 -18.930 -4.574 1.00 88.31 490 GLY A CA 1
ATOM 3823 C C . GLY A 1 490 ? 9.324 -19.435 -3.174 1.00 88.31 490 GLY A C 1
ATOM 3824 O O . GLY A 1 490 ? 8.983 -18.811 -2.173 1.00 88.31 490 GLY A O 1
ATOM 3825 N N . CYS A 1 491 ? 10.028 -20.569 -3.120 1.00 88.31 491 CYS A N 1
ATOM 3826 C CA . CYS A 1 491 ? 10.516 -21.177 -1.887 1.00 88.31 491 CYS A CA 1
ATOM 3827 C C . CYS A 1 491 ? 11.826 -21.964 -2.083 1.00 88.31 491 CYS A C 1
ATOM 3829 O O . CYS A 1 491 ? 12.019 -22.709 -3.044 1.00 88.31 491 CYS A O 1
ATOM 3831 N N . PHE A 1 492 ? 12.719 -21.855 -1.113 1.00 89.94 492 PHE A N 1
ATOM 3832 C CA . PHE A 1 492 ? 13.916 -22.651 -0.911 1.00 89.94 492 PHE A CA 1
ATOM 3833 C C . PHE A 1 492 ? 13.611 -24.006 -0.246 1.00 89.94 492 PHE A C 1
ATOM 3835 O O . PHE A 1 492 ? 12.980 -24.075 0.808 1.00 89.94 492 PHE A O 1
ATOM 3842 N N . ASP A 1 493 ? 14.135 -25.091 -0.820 1.00 88.69 493 ASP A N 1
ATOM 3843 C CA . ASP A 1 493 ? 13.874 -26.481 -0.401 1.00 88.69 493 ASP A CA 1
ATOM 3844 C C . ASP A 1 493 ? 14.603 -26.936 0.878 1.00 88.69 493 ASP A C 1
ATOM 3846 O O . ASP A 1 493 ? 14.572 -28.114 1.251 1.00 88.69 493 ASP A O 1
ATOM 3850 N N . GLY A 1 494 ? 15.321 -26.024 1.536 1.00 84.06 494 GLY A N 1
ATOM 3851 C CA . GLY A 1 494 ? 16.166 -26.331 2.691 1.00 84.06 494 GLY A CA 1
ATOM 3852 C C . GLY A 1 494 ? 17.462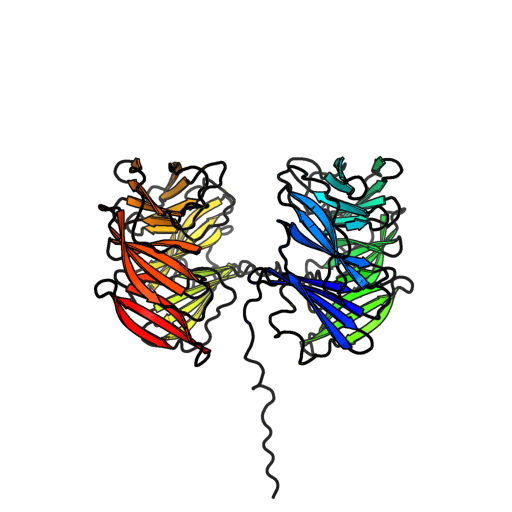 -27.070 2.334 1.00 84.06 494 GLY A C 1
ATOM 3853 O O . GLY A 1 494 ? 18.230 -27.421 3.229 1.00 84.06 494 GLY A O 1
ATOM 3854 N N . GLN A 1 495 ? 17.725 -27.325 1.049 1.00 88.31 495 GLN A N 1
ATOM 3855 C CA . GLN A 1 495 ? 18.889 -28.063 0.572 1.00 88.31 495 GLN A CA 1
ATOM 3856 C C . GLN A 1 495 ? 19.719 -27.239 -0.390 1.00 88.31 495 GLN A C 1
ATOM 3858 O O . GLN A 1 495 ? 20.740 -26.728 0.041 1.00 88.31 495 GLN A O 1
ATOM 3863 N N . ASN A 1 496 ? 19.347 -27.125 -1.663 1.00 92.38 496 ASN A N 1
ATOM 3864 C CA . ASN A 1 496 ? 20.163 -26.489 -2.704 1.00 92.38 496 ASN A CA 1
ATOM 3865 C C . ASN A 1 496 ? 19.345 -25.846 -3.824 1.00 92.38 496 ASN A C 1
ATOM 3867 O O . ASN A 1 496 ? 19.949 -25.291 -4.742 1.00 92.38 496 ASN A O 1
ATOM 3871 N N . ASN A 1 497 ? 18.017 -25.925 -3.791 1.00 94.19 497 ASN A N 1
ATOM 3872 C CA . ASN A 1 497 ? 17.190 -25.440 -4.884 1.00 94.19 497 ASN A CA 1
ATOM 3873 C C . ASN A 1 497 ? 16.191 -24.413 -4.376 1.00 94.19 497 ASN A C 1
ATOM 3875 O O . ASN A 1 497 ? 15.531 -24.607 -3.357 1.00 94.19 497 ASN A O 1
ATOM 3879 N N . TYR A 1 498 ? 16.086 -23.325 -5.123 1.00 94.12 498 TYR A N 1
ATOM 3880 C CA . TYR A 1 498 ? 15.050 -22.330 -4.946 1.00 94.12 498 TYR A CA 1
ATOM 3881 C C . TYR A 1 498 ? 13.999 -22.545 -6.038 1.00 94.12 498 TYR A C 1
ATOM 3883 O O . TYR A 1 498 ? 14.271 -22.300 -7.213 1.00 94.12 498 TYR A O 1
ATOM 3891 N N . TYR A 1 499 ? 12.838 -23.065 -5.659 1.00 94.06 499 TYR A N 1
ATOM 3892 C CA . TYR A 1 499 ? 11.694 -23.304 -6.534 1.00 94.06 499 TYR A CA 1
ATOM 3893 C C . TYR A 1 499 ? 10.879 -22.030 -6.704 1.00 94.06 499 TYR A C 1
ATOM 3895 O O . TYR A 1 499 ? 10.775 -21.229 -5.780 1.00 94.06 499 TYR A O 1
ATOM 3903 N N . PHE A 1 500 ? 10.284 -21.863 -7.876 1.00 92.31 500 PHE A N 1
ATOM 3904 C CA . PHE A 1 500 ? 9.380 -20.763 -8.165 1.00 92.31 500 PHE A CA 1
ATOM 3905 C C . PHE A 1 500 ? 8.296 -21.197 -9.141 1.00 92.31 500 PHE A C 1
ATOM 3907 O O . PHE A 1 500 ? 8.550 -21.978 -10.063 1.00 92.31 500 PHE A O 1
ATOM 3914 N N . MET A 1 501 ? 7.085 -20.713 -8.895 1.00 90.44 501 MET A N 1
ATOM 3915 C CA . MET A 1 501 ? 5.889 -21.032 -9.656 1.00 90.44 501 MET A CA 1
ATOM 3916 C C . MET A 1 501 ? 5.126 -19.767 -9.979 1.00 90.44 501 MET A C 1
ATOM 3918 O O . MET A 1 501 ? 5.087 -18.823 -9.192 1.00 90.44 501 MET A O 1
ATOM 3922 N N . ASP A 1 502 ? 4.487 -19.801 -11.135 1.00 87.06 502 ASP A N 1
ATOM 3923 C CA . ASP A 1 502 ? 3.630 -18.731 -11.608 1.00 87.06 502 ASP A CA 1
ATOM 3924 C C . ASP A 1 502 ? 2.384 -19.302 -12.267 1.00 87.06 502 ASP A C 1
ATOM 3926 O O . ASP A 1 502 ? 2.334 -20.487 -12.627 1.00 87.06 502 ASP A O 1
ATOM 3930 N N . VAL A 1 503 ? 1.390 -18.441 -12.422 1.00 81.75 503 VAL A N 1
ATOM 3931 C CA . VAL A 1 503 ? 0.114 -18.746 -13.051 1.00 81.75 503 VAL A CA 1
ATOM 3932 C C . VAL A 1 503 ? 0.021 -17.925 -14.327 1.00 81.75 503 VAL A C 1
ATOM 3934 O O . VAL A 1 503 ? 0.308 -16.736 -14.324 1.00 81.75 503 VAL A O 1
ATOM 3937 N N . SER A 1 504 ? -0.352 -18.551 -15.441 1.00 71.56 504 SER A N 1
ATOM 3938 C CA . SER A 1 504 ? -0.533 -17.804 -16.688 1.00 71.56 504 SER A CA 1
ATOM 3939 C C . SER A 1 504 ? -1.712 -16.836 -16.573 1.00 71.56 504 SER A C 1
ATOM 3941 O O . SER A 1 504 ? -2.843 -17.284 -16.357 1.00 71.56 504 SER A O 1
ATOM 3943 N N . ASP A 1 505 ? -1.441 -15.547 -16.810 1.00 61.06 505 ASP A N 1
ATOM 3944 C CA . ASP A 1 505 ? -2.382 -14.424 -16.653 1.00 61.06 505 ASP A CA 1
ATOM 3945 C C . ASP A 1 505 ? -3.689 -14.577 -17.454 1.00 61.06 505 ASP A C 1
ATOM 3947 O O . ASP A 1 505 ? -4.708 -13.981 -17.114 1.00 61.06 505 ASP A O 1
ATOM 3951 N N . ASN A 1 506 ? -3.692 -15.377 -18.524 1.00 60.56 506 ASN A N 1
ATOM 3952 C CA . ASN A 1 506 ? -4.843 -15.457 -19.425 1.00 60.56 506 ASN A CA 1
ATOM 3953 C C . ASN A 1 506 ? -5.957 -16.398 -18.940 1.00 60.56 506 ASN A C 1
ATOM 3955 O O . ASN A 1 506 ? -7.110 -16.179 -19.298 1.00 60.56 506 ASN A O 1
ATOM 3959 N N . ASP A 1 507 ? -5.639 -17.428 -18.145 1.00 64.62 507 ASP A N 1
ATOM 3960 C CA . ASP A 1 507 ? -6.600 -18.502 -17.837 1.00 64.62 507 ASP A CA 1
ATOM 3961 C C . ASP A 1 507 ? -6.624 -18.944 -16.364 1.00 64.62 507 ASP A C 1
ATOM 3963 O O . ASP A 1 507 ? -7.422 -19.823 -16.022 1.00 64.62 507 ASP A O 1
ATOM 3967 N N . ASN A 1 508 ? -5.750 -18.417 -15.492 1.00 72.06 508 ASN A N 1
ATOM 3968 C CA . ASN A 1 508 ? -5.676 -18.776 -14.063 1.00 72.06 508 ASN A CA 1
ATOM 3969 C C . ASN A 1 508 ? -5.669 -20.297 -13.772 1.00 72.06 508 ASN A C 1
ATOM 3971 O O . ASN A 1 508 ? -6.104 -20.769 -12.719 1.00 72.06 508 ASN A O 1
ATOM 3975 N N . SER A 1 509 ? -5.214 -21.091 -14.743 1.00 77.62 509 SER A N 1
ATOM 3976 C CA . SER A 1 509 ? -5.339 -22.556 -14.754 1.00 77.62 509 SER A CA 1
ATOM 3977 C C . SER A 1 509 ? -4.093 -23.272 -15.272 1.00 77.62 509 SER A C 1
ATOM 3979 O O . SER A 1 509 ? -4.014 -24.500 -15.205 1.00 77.62 509 SER A O 1
ATOM 3981 N N . ILE A 1 510 ? -3.104 -22.519 -15.761 1.00 84.88 510 ILE A N 1
ATOM 3982 C CA . ILE A 1 510 ? -1.812 -23.044 -16.198 1.00 84.88 510 ILE A CA 1
ATOM 3983 C C . ILE A 1 510 ? -0.772 -22.630 -15.163 1.00 84.88 510 ILE A C 1
ATOM 3985 O O . ILE A 1 510 ? -0.392 -21.464 -15.096 1.00 84.88 510 ILE A O 1
ATOM 3989 N N . PHE A 1 511 ? -0.314 -23.605 -14.381 1.00 89.94 511 PHE A N 1
ATOM 3990 C CA . PHE A 1 511 ? 0.727 -23.431 -13.373 1.00 89.94 511 PHE A CA 1
ATOM 3991 C C . PHE A 1 511 ? 2.056 -23.886 -13.955 1.00 89.94 511 PHE A C 1
ATOM 3993 O O . PHE A 1 511 ? 2.178 -25.030 -14.401 1.00 89.94 511 PHE A O 1
ATOM 4000 N N . VAL A 1 512 ? 3.057 -23.015 -13.946 1.00 91.31 512 VAL A N 1
ATOM 4001 C CA . VAL A 1 512 ? 4.413 -23.343 -14.397 1.00 91.31 512 VAL A CA 1
ATOM 4002 C C . VAL A 1 512 ? 5.347 -23.391 -13.199 1.00 91.31 512 VAL A C 1
ATOM 4004 O O . VAL A 1 512 ? 5.268 -22.537 -12.328 1.00 91.31 512 VAL A O 1
ATOM 4007 N N . LEU A 1 513 ? 6.225 -24.389 -13.139 1.00 93.50 513 LEU A N 1
ATOM 4008 C CA . LEU A 1 513 ? 7.213 -24.562 -12.075 1.00 93.50 513 LEU A CA 1
ATOM 4009 C C . LEU A 1 513 ? 8.613 -24.643 -12.677 1.00 93.50 513 LEU A C 1
ATOM 4011 O O . LEU A 1 513 ? 8.842 -25.299 -13.695 1.00 93.50 513 LEU A O 1
ATOM 4015 N N . SER A 1 514 ? 9.566 -24.015 -12.004 1.00 94.62 514 SER A N 1
ATOM 4016 C CA . SER A 1 514 ? 10.992 -24.157 -12.268 1.00 94.62 514 SER A CA 1
ATOM 4017 C C . SER A 1 514 ? 11.758 -24.040 -10.950 1.00 94.62 514 SER A C 1
ATOM 4019 O O . SER A 1 514 ? 11.201 -23.666 -9.918 1.00 94.62 514 SER A O 1
ATOM 4021 N N . TYR A 1 515 ? 13.046 -24.374 -10.956 1.00 95.31 515 TYR A N 1
ATOM 4022 C CA . TYR A 1 515 ? 13.928 -24.080 -9.835 1.00 95.31 515 TYR A CA 1
ATOM 4023 C C . TYR A 1 515 ? 15.285 -23.572 -10.300 1.00 95.31 515 TYR A C 1
ATOM 4025 O O . TYR A 1 515 ? 15.771 -23.914 -11.378 1.00 95.31 515 TYR A O 1
ATOM 4033 N N . TYR A 1 516 ? 15.917 -22.765 -9.457 1.00 96.44 516 TYR A N 1
ATOM 4034 C CA . TYR A 1 516 ? 17.315 -22.397 -9.586 1.00 96.44 516 TYR A CA 1
ATOM 4035 C C . TYR A 1 516 ? 18.151 -23.199 -8.591 1.00 96.44 516 TYR A C 1
ATOM 4037 O O . TYR A 1 516 ? 17.912 -23.171 -7.383 1.00 96.44 516 TYR A O 1
ATOM 4045 N N . SER A 1 517 ? 19.146 -23.923 -9.096 1.00 96.19 517 SER A N 1
ATOM 4046 C CA . SER A 1 517 ? 20.058 -24.700 -8.267 1.00 96.19 517 SER A CA 1
ATOM 4047 C C . SER A 1 517 ? 21.212 -23.826 -7.785 1.00 96.19 517 SER A C 1
ATOM 4049 O O . SER A 1 517 ? 22.085 -23.441 -8.561 1.00 96.19 517 SER A O 1
ATOM 4051 N N . LEU A 1 518 ? 21.277 -23.582 -6.478 1.00 91.31 518 LEU A N 1
ATOM 4052 C CA . LEU A 1 518 ? 22.386 -22.882 -5.823 1.00 91.31 518 LEU A CA 1
ATOM 4053 C C . LEU A 1 518 ? 23.687 -23.702 -5.839 1.00 91.31 518 LEU A C 1
ATOM 4055 O O . LEU A 1 518 ? 24.766 -23.142 -5.666 1.00 91.31 518 LEU A O 1
ATOM 4059 N N . ALA A 1 519 ? 23.598 -25.020 -6.053 1.00 92.62 519 ALA A N 1
ATOM 4060 C CA . ALA A 1 519 ? 24.761 -25.902 -6.146 1.00 92.62 519 ALA A CA 1
ATOM 4061 C C . ALA A 1 519 ? 25.420 -25.871 -7.534 1.00 92.62 519 ALA A C 1
ATOM 4063 O O . ALA A 1 519 ? 26.645 -25.917 -7.635 1.00 92.62 519 ALA A O 1
ATOM 4064 N N . THR A 1 520 ? 24.616 -25.818 -8.599 1.00 95.44 520 THR A N 1
ATOM 4065 C CA . THR A 1 520 ? 25.111 -25.869 -9.989 1.00 95.44 520 THR A CA 1
ATOM 4066 C C . THR A 1 520 ? 25.087 -24.516 -10.694 1.00 95.44 520 THR A C 1
ATOM 4068 O O . THR A 1 520 ? 25.689 -24.385 -11.756 1.00 95.44 520 THR A O 1
ATOM 4071 N N . TYR A 1 521 ? 24.444 -23.511 -10.092 1.00 93.94 521 TYR A N 1
ATOM 4072 C CA . TYR A 1 521 ? 24.223 -22.181 -10.662 1.00 93.94 521 TYR A CA 1
ATOM 4073 C C . TYR A 1 521 ? 23.472 -22.223 -11.997 1.00 93.94 521 TYR A C 1
ATOM 4075 O O . TYR A 1 521 ? 23.776 -21.481 -12.930 1.00 93.94 521 TYR A O 1
ATOM 4083 N N . GLN A 1 522 ? 22.510 -23.140 -12.099 1.00 95.94 522 GLN A N 1
ATOM 4084 C CA . GLN A 1 522 ? 21.699 -23.345 -13.292 1.00 95.94 522 GLN A CA 1
ATOM 4085 C C . GLN A 1 522 ? 20.220 -23.401 -12.931 1.00 95.94 522 GLN A C 1
ATOM 4087 O O . GLN A 1 522 ? 19.835 -23.964 -11.902 1.00 95.94 522 GLN A O 1
ATOM 4092 N N . GLN A 1 523 ? 19.401 -22.829 -13.808 1.00 95.94 523 GLN A N 1
ATOM 4093 C CA . GLN A 1 523 ? 17.956 -22.984 -13.770 1.00 95.94 523 GLN A CA 1
ATOM 4094 C C . GLN A 1 523 ? 17.552 -24.294 -14.458 1.00 95.94 523 GLN A C 1
ATOM 4096 O O . GLN A 1 523 ? 18.126 -24.666 -15.485 1.00 95.94 523 GLN A O 1
ATOM 4101 N N . SER A 1 524 ? 16.563 -24.989 -13.901 1.00 95.75 524 SER A N 1
ATOM 4102 C CA . SER A 1 524 ? 15.918 -26.126 -14.553 1.00 95.75 524 SER A CA 1
ATOM 4103 C C . SER A 1 524 ? 15.090 -25.695 -15.767 1.00 95.75 524 SER A C 1
ATOM 4105 O O . SER A 1 524 ? 14.762 -24.524 -15.949 1.00 95.75 524 SER A O 1
ATOM 4107 N N . SER A 1 525 ? 14.685 -26.659 -16.593 1.00 93.94 525 SER A N 1
ATOM 4108 C CA . SER A 1 525 ? 13.602 -26.422 -17.549 1.00 93.94 525 SER A CA 1
ATOM 4109 C C . SER A 1 525 ? 12.303 -26.083 -16.814 1.00 93.94 525 SER A C 1
ATOM 4111 O O . SER A 1 525 ? 12.035 -26.641 -15.748 1.00 93.94 525 SER A O 1
ATOM 4113 N N . ILE A 1 526 ? 11.491 -25.222 -17.421 1.00 93.38 526 ILE A N 1
ATOM 4114 C CA . ILE A 1 526 ? 10.135 -24.913 -16.963 1.00 93.38 526 ILE A CA 1
ATOM 4115 C C . ILE A 1 526 ? 9.224 -26.098 -17.291 1.00 93.38 526 ILE A C 1
ATOM 4117 O O . ILE A 1 526 ? 9.286 -26.643 -18.396 1.00 93.38 526 ILE A O 1
ATOM 4121 N N . VAL A 1 527 ? 8.383 -26.495 -16.338 1.00 93.38 527 VAL A N 1
ATOM 4122 C CA . VAL A 1 527 ? 7.409 -27.583 -16.493 1.00 93.38 527 VAL A CA 1
ATOM 4123 C C . VAL A 1 527 ? 6.008 -27.110 -16.121 1.00 93.38 527 VAL A C 1
ATOM 4125 O O . VAL A 1 527 ? 5.847 -26.308 -15.205 1.00 93.38 527 VAL A O 1
ATOM 4128 N N . ASN A 1 528 ? 4.987 -27.627 -16.806 1.00 92.94 528 ASN A N 1
ATOM 4129 C CA . ASN A 1 528 ? 3.593 -27.374 -16.442 1.00 92.94 528 ASN A CA 1
ATOM 4130 C C . ASN A 1 528 ? 3.189 -28.317 -15.309 1.00 92.94 528 ASN A C 1
ATOM 4132 O O . ASN A 1 528 ? 3.293 -29.536 -15.461 1.00 92.94 528 ASN A O 1
ATOM 4136 N N . VAL A 1 529 ? 2.695 -27.762 -14.207 1.00 93.75 529 VAL A N 1
ATOM 4137 C CA . VAL A 1 529 ? 2.171 -28.532 -13.082 1.00 93.75 529 VAL A CA 1
ATOM 4138 C C . VAL A 1 529 ? 0.692 -28.813 -13.306 1.00 93.75 529 VAL A C 1
ATOM 4140 O O . VAL A 1 529 ? -0.116 -27.906 -13.488 1.00 93.75 529 VAL A O 1
ATOM 4143 N N . THR A 1 530 ? 0.328 -30.092 -13.284 1.00 93.38 530 THR A N 1
ATOM 4144 C CA . THR A 1 530 ? -1.068 -30.536 -13.413 1.00 93.38 530 THR A CA 1
ATOM 4145 C C . THR A 1 530 ? -1.658 -30.911 -12.055 1.00 93.38 530 THR A C 1
ATOM 4147 O O . THR A 1 530 ? -0.925 -31.261 -11.138 1.00 93.38 530 THR A O 1
ATOM 4150 N N . GLY A 1 531 ? -2.986 -30.858 -11.908 1.00 89.62 531 GLY A N 1
ATOM 4151 C CA . GLY A 1 531 ? -3.680 -31.278 -10.679 1.00 89.62 531 GLY A CA 1
ATOM 4152 C C . GLY A 1 531 ? -3.991 -30.158 -9.680 1.00 89.62 531 GLY A C 1
ATOM 4153 O O . GLY A 1 531 ? -4.663 -30.419 -8.686 1.00 89.62 531 GLY A O 1
ATOM 4154 N N . ILE A 1 532 ? -3.569 -28.920 -9.958 1.00 90.38 532 ILE A N 1
ATOM 4155 C CA . ILE A 1 532 ? -4.010 -27.725 -9.227 1.00 90.38 532 ILE A CA 1
ATOM 4156 C C . ILE A 1 532 ? -5.302 -27.210 -9.876 1.00 90.38 532 ILE A C 1
ATOM 4158 O O . ILE A 1 532 ? -5.368 -27.067 -11.098 1.00 90.38 532 ILE A O 1
ATOM 4162 N N . ALA A 1 533 ? -6.343 -26.966 -9.077 1.00 86.06 533 ALA A N 1
ATOM 4163 C CA . ALA A 1 533 ? -7.578 -26.363 -9.577 1.00 86.06 533 ALA A CA 1
ATOM 4164 C C . ALA A 1 533 ? -7.356 -24.888 -9.981 1.00 86.06 533 ALA A C 1
ATOM 4166 O O . ALA A 1 533 ? -6.524 -24.220 -9.358 1.00 86.06 533 ALA A O 1
ATOM 4167 N N . PRO A 1 534 ? -8.108 -24.360 -10.971 1.00 82.75 534 PRO A N 1
ATOM 4168 C CA . PRO A 1 534 ? -8.064 -22.939 -11.302 1.00 82.75 534 PRO A CA 1
ATOM 4169 C C . PRO A 1 534 ? -8.329 -22.082 -10.065 1.00 82.75 534 PRO A C 1
ATOM 4171 O O . PRO A 1 534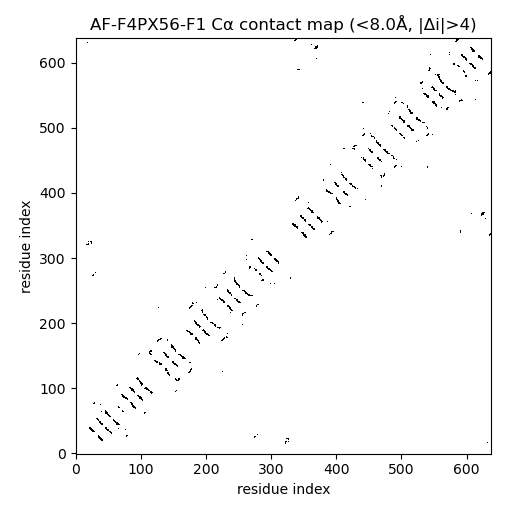 ? -9.253 -22.372 -9.300 1.00 82.75 534 PRO A O 1
ATOM 4174 N N . ASN A 1 535 ? -7.513 -21.055 -9.856 1.00 76.31 535 ASN A N 1
ATOM 4175 C CA . ASN A 1 535 ? -7.540 -20.261 -8.633 1.00 76.31 535 ASN A CA 1
ATOM 4176 C C . ASN A 1 535 ? -7.204 -18.793 -8.901 1.00 76.31 535 ASN A C 1
ATOM 4178 O O . ASN A 1 535 ? -6.829 -18.418 -10.005 1.00 76.31 535 ASN A O 1
ATOM 4182 N N . LEU A 1 536 ? -7.420 -17.953 -7.894 1.00 67.44 536 LEU A N 1
ATOM 4183 C CA . LEU A 1 536 ? -7.141 -16.522 -7.974 1.00 67.44 536 LEU A CA 1
ATOM 4184 C C . LEU A 1 536 ? -5.674 -16.215 -7.677 1.00 67.44 536 LEU A C 1
ATOM 4186 O O . LEU A 1 536 ? -5.102 -15.349 -8.321 1.00 67.44 536 LEU A O 1
ATOM 4190 N N . ASP A 1 537 ? -5.092 -16.933 -6.715 1.00 77.56 537 ASP A N 1
ATOM 4191 C CA . ASP A 1 537 ? -3.742 -16.703 -6.211 1.00 77.56 537 ASP A CA 1
ATOM 4192 C C . ASP A 1 537 ? -3.093 -18.045 -5.833 1.00 77.56 537 ASP A C 1
ATOM 4194 O O . ASP A 1 537 ? -3.763 -18.934 -5.289 1.00 77.56 537 ASP A O 1
ATOM 4198 N N . THR A 1 538 ? -1.784 -18.181 -6.069 1.00 82.00 538 THR A N 1
ATOM 4199 C CA . THR A 1 538 ? -0.986 -19.362 -5.699 1.00 82.00 538 THR A CA 1
ATOM 4200 C C . THR A 1 538 ? 0.331 -18.961 -5.044 1.00 82.00 538 THR A C 1
ATOM 4202 O O . THR A 1 538 ? 1.023 -18.062 -5.513 1.00 82.00 538 THR A O 1
ATOM 4205 N N . TYR A 1 539 ? 0.697 -19.669 -3.975 1.00 84.50 539 TYR A N 1
ATOM 4206 C CA . TYR A 1 539 ? 1.908 -19.417 -3.202 1.00 84.50 539 TYR A CA 1
ATOM 4207 C C . TYR A 1 539 ? 2.657 -20.719 -2.929 1.00 84.50 539 TYR A C 1
ATOM 4209 O O . TYR A 1 539 ? 2.043 -21.706 -2.517 1.00 84.50 539 TYR A O 1
ATOM 4217 N N . LEU A 1 540 ? 3.971 -20.720 -3.144 1.00 86.88 540 LEU A N 1
ATOM 4218 C CA . LEU A 1 540 ? 4.849 -21.859 -2.910 1.00 86.88 540 LEU A CA 1
ATOM 4219 C C . LEU A 1 540 ? 5.520 -21.813 -1.548 1.00 86.88 540 LEU A C 1
ATOM 4221 O O . LEU A 1 540 ? 6.029 -20.778 -1.127 1.00 86.88 540 LEU A O 1
ATOM 4225 N N . PHE A 1 541 ? 5.632 -22.985 -0.928 1.00 83.81 541 PHE A N 1
ATOM 4226 C CA . PHE A 1 541 ? 6.351 -23.171 0.328 1.00 83.81 541 PHE A CA 1
ATOM 4227 C C . PHE A 1 541 ? 7.103 -24.490 0.336 1.00 83.81 541 PHE A C 1
ATOM 4229 O O . PHE A 1 541 ? 6.746 -25.441 -0.362 1.00 83.81 541 PHE A O 1
ATOM 4236 N N . SER A 1 542 ? 8.109 -24.564 1.201 1.00 85.75 542 SER A N 1
ATOM 4237 C CA . SER A 1 542 ? 8.793 -25.807 1.517 1.00 85.75 542 SER A CA 1
ATOM 4238 C C . SER A 1 542 ? 8.607 -26.127 2.992 1.00 85.75 542 SER A C 1
ATOM 4240 O O . SER A 1 542 ? 9.007 -25.362 3.864 1.00 85.75 542 SER A O 1
ATOM 4242 N N . ALA A 1 543 ? 8.052 -27.296 3.266 1.00 83.81 543 ALA A N 1
ATOM 4243 C CA . ALA A 1 543 ? 7.982 -27.907 4.588 1.00 83.81 543 ALA A CA 1
ATOM 4244 C C . ALA A 1 543 ? 8.451 -29.351 4.437 1.00 83.81 543 ALA A C 1
ATOM 4246 O O . ALA A 1 543 ? 8.466 -29.845 3.322 1.00 83.81 543 ALA A O 1
ATOM 4247 N N . ASN A 1 544 ? 8.915 -30.015 5.495 1.00 82.81 544 ASN A N 1
ATOM 4248 C CA . ASN A 1 544 ? 9.319 -31.430 5.499 1.00 82.81 544 ASN A CA 1
ATOM 4249 C C . ASN A 1 544 ? 10.164 -31.920 4.293 1.00 82.81 544 ASN A C 1
ATOM 4251 O O . ASN A 1 544 ? 10.150 -33.105 3.959 1.00 82.81 544 ASN A O 1
ATOM 4255 N N . LYS A 1 545 ? 10.967 -31.024 3.688 1.00 84.44 545 LYS A N 1
ATOM 4256 C CA . LYS A 1 545 ? 11.749 -31.232 2.446 1.00 84.44 545 LYS A CA 1
ATOM 4257 C C . LYS A 1 545 ? 10.902 -31.527 1.196 1.00 84.44 545 LYS A C 1
ATOM 4259 O O . LYS A 1 545 ? 11.406 -32.111 0.238 1.00 84.44 545 LYS A O 1
ATOM 4264 N N . GLN A 1 546 ? 9.633 -31.155 1.216 1.00 90.44 546 GLN A N 1
ATOM 4265 C CA . GLN A 1 546 ? 8.686 -31.243 0.116 1.00 90.44 546 GLN A CA 1
ATOM 4266 C C . GLN A 1 546 ? 8.202 -29.844 -0.264 1.00 90.44 546 GLN A C 1
ATOM 4268 O O . GLN A 1 546 ? 8.266 -28.911 0.534 1.00 90.44 546 GLN A O 1
ATOM 4273 N N . ILE A 1 547 ? 7.715 -29.712 -1.495 1.00 92.56 547 ILE A N 1
ATOM 4274 C CA . ILE A 1 547 ? 7.205 -28.451 -2.026 1.00 92.56 547 ILE A CA 1
ATOM 4275 C C . ILE A 1 547 ? 5.683 -28.489 -1.992 1.00 92.56 547 ILE A C 1
ATOM 4277 O O . ILE A 1 547 ? 5.073 -29.458 -2.441 1.00 92.56 547 ILE A O 1
ATOM 4281 N N . TYR A 1 548 ? 5.076 -27.429 -1.479 1.00 91.81 548 TYR A N 1
ATOM 4282 C CA . TYR A 1 548 ? 3.633 -27.267 -1.403 1.00 91.81 548 TYR A CA 1
ATOM 4283 C C . TYR A 1 548 ? 3.204 -26.006 -2.139 1.00 91.81 548 TYR A C 1
ATOM 4285 O O . TYR A 1 548 ? 3.946 -25.028 -2.182 1.00 91.81 548 TYR A O 1
ATOM 4293 N N . ALA A 1 549 ? 1.984 -26.024 -2.665 1.00 90.56 549 ALA A N 1
ATOM 4294 C CA . ALA A 1 549 ? 1.295 -24.844 -3.158 1.00 90.56 549 ALA A CA 1
ATOM 4295 C C . ALA A 1 549 ? 0.040 -24.605 -2.315 1.00 90.56 549 ALA A C 1
ATOM 4297 O O . ALA A 1 549 ? -0.801 -25.496 -2.186 1.00 90.56 549 ALA A O 1
ATOM 4298 N N . VAL A 1 550 ? -0.109 -23.408 -1.756 1.00 87.06 550 VAL A N 1
ATOM 4299 C CA . VAL A 1 550 ? -1.400 -22.946 -1.241 1.00 87.06 550 VAL A CA 1
ATOM 4300 C C . VAL A 1 550 ? -2.065 -22.107 -2.306 1.00 87.06 550 VAL A C 1
ATOM 4302 O O . VAL A 1 550 ? -1.440 -21.235 -2.900 1.00 87.06 550 VAL A O 1
ATOM 4305 N N . THR A 1 551 ? -3.347 -22.354 -2.508 1.00 85.44 551 THR A N 1
ATOM 4306 C CA . THR A 1 551 ? -4.151 -21.689 -3.522 1.00 85.44 551 THR A CA 1
ATOM 4307 C C . THR A 1 551 ? -5.403 -21.085 -2.915 1.00 85.44 551 THR A C 1
ATOM 4309 O O . THR A 1 551 ? -5.945 -21.586 -1.918 1.00 85.44 551 THR A O 1
ATOM 4312 N N . ARG A 1 552 ? -5.864 -20.017 -3.560 1.00 77.94 552 ARG A N 1
ATOM 4313 C CA . ARG A 1 552 ? -7.100 -19.316 -3.242 1.00 77.94 552 ARG A CA 1
ATOM 4314 C C . ARG A 1 552 ? -8.169 -19.619 -4.286 1.00 77.94 552 ARG A C 1
ATOM 4316 O O . ARG A 1 552 ? -8.191 -19.014 -5.355 1.00 77.94 552 ARG A O 1
ATOM 4323 N N . ASN A 1 553 ? -9.098 -20.515 -3.965 1.00 69.75 553 ASN A N 1
ATOM 4324 C CA . ASN A 1 553 ? -10.175 -20.880 -4.899 1.00 69.75 553 ASN A CA 1
ATOM 4325 C C . ASN A 1 553 ? -11.343 -19.873 -4.883 1.00 69.75 553 ASN A C 1
ATOM 4327 O O . ASN A 1 553 ? -12.108 -19.787 -5.838 1.00 69.75 553 ASN A O 1
ATOM 4331 N N . SER A 1 554 ? -11.508 -19.133 -3.784 1.00 72.31 554 SER A N 1
ATOM 4332 C CA . SER A 1 554 ? -12.504 -18.070 -3.595 1.00 72.31 554 SER A CA 1
ATOM 4333 C C . SER A 1 554 ? -11.997 -17.094 -2.520 1.00 72.31 554 SER A C 1
ATOM 4335 O O . SER A 1 554 ? -10.981 -17.386 -1.883 1.00 72.31 554 SER A O 1
ATOM 4337 N N . PRO A 1 555 ? -12.665 -15.952 -2.261 1.00 68.00 555 PRO A N 1
ATOM 4338 C CA . PRO A 1 555 ? -12.204 -14.987 -1.269 1.00 68.00 555 PRO A CA 1
ATOM 4339 C C . PRO A 1 555 ? -11.865 -15.569 0.105 1.00 68.00 555 PRO A C 1
ATOM 4341 O O . PRO A 1 555 ? -10.895 -15.093 0.686 1.00 68.00 555 PRO A O 1
ATOM 4344 N N . ASN A 1 556 ? -12.577 -16.613 0.547 1.00 71.19 556 ASN A N 1
ATOM 4345 C CA . ASN A 1 556 ? -12.407 -17.249 1.857 1.00 71.19 556 ASN A CA 1
ATOM 4346 C C . ASN A 1 556 ? -12.078 -18.755 1.769 1.00 71.19 556 ASN A C 1
ATOM 4348 O O . ASN A 1 556 ? -12.092 -19.439 2.787 1.00 71.19 556 ASN A O 1
ATOM 4352 N N . ALA A 1 557 ? -11.817 -19.307 0.579 1.00 79.62 557 ALA A N 1
ATOM 4353 C CA . ALA A 1 557 ? -11.504 -20.730 0.424 1.00 79.62 557 ALA A CA 1
ATOM 4354 C C . ALA A 1 557 ? -10.000 -20.959 0.257 1.00 79.62 557 ALA A C 1
ATOM 4356 O O . ALA A 1 557 ? -9.337 -20.309 -0.556 1.00 79.62 557 ALA A O 1
ATOM 4357 N N . LEU A 1 558 ? -9.495 -21.950 0.984 1.00 84.50 558 LEU A N 1
ATOM 4358 C CA . LEU A 1 558 ? -8.094 -22.332 1.055 1.00 84.50 558 LEU A CA 1
ATOM 4359 C C . LEU A 1 558 ? -7.914 -23.754 0.522 1.00 84.50 558 LEU A C 1
ATOM 4361 O O . LEU A 1 558 ? -8.667 -24.666 0.867 1.00 84.50 558 LEU A O 1
ATOM 4365 N N . SER A 1 559 ? -6.891 -23.991 -0.295 1.00 89.00 559 SER A N 1
ATOM 4366 C CA . SER A 1 559 ? -6.490 -25.352 -0.671 1.00 89.00 559 SER A CA 1
ATOM 4367 C C . SER A 1 559 ? -4.981 -25.502 -0.691 1.00 89.00 559 SER A C 1
ATOM 4369 O O . SER A 1 559 ? -4.285 -24.692 -1.295 1.00 89.00 559 SER A O 1
ATOM 4371 N N . LEU A 1 560 ? -4.496 -26.549 -0.033 1.00 90.44 560 LEU A N 1
ATOM 4372 C CA . LEU A 1 560 ? -3.096 -26.930 0.059 1.00 90.44 560 LEU A CA 1
ATOM 4373 C C . LEU A 1 560 ? -2.846 -28.146 -0.833 1.00 90.44 560 LEU A C 1
ATOM 4375 O O . LEU A 1 560 ? -3.520 -29.172 -0.715 1.00 90.44 560 LEU A O 1
ATOM 4379 N N . TYR A 1 561 ? -1.846 -28.036 -1.696 1.00 93.44 561 TYR A N 1
ATOM 4380 C CA . TYR A 1 561 ? -1.413 -29.078 -2.611 1.00 93.44 561 TYR A CA 1
ATOM 4381 C C . TYR A 1 561 ? 0.034 -29.465 -2.321 1.00 93.44 561 TYR A C 1
ATOM 4383 O O . TYR A 1 561 ? 0.887 -28.595 -2.176 1.00 93.44 561 TYR A O 1
ATOM 4391 N N . LEU A 1 562 ? 0.328 -30.762 -2.294 1.00 94.88 562 LEU A N 1
ATOM 4392 C CA . LEU A 1 562 ? 1.691 -31.290 -2.347 1.00 94.88 562 LEU A CA 1
ATOM 4393 C C . LEU A 1 562 ? 2.130 -31.390 -3.811 1.00 94.88 562 LEU A C 1
ATOM 4395 O O . LEU A 1 562 ? 1.433 -32.007 -4.620 1.00 94.88 562 LEU A O 1
ATOM 4399 N N . ILE A 1 563 ? 3.283 -30.813 -4.139 1.00 95.81 563 ILE A N 1
ATOM 4400 C CA . ILE A 1 563 ? 3.850 -30.790 -5.487 1.00 95.81 563 ILE A CA 1
ATOM 4401 C C . ILE A 1 563 ? 4.906 -31.891 -5.626 1.00 95.81 563 ILE A C 1
ATOM 4403 O O . ILE A 1 563 ? 5.946 -31.870 -4.966 1.00 95.81 563 ILE A O 1
ATOM 4407 N N . ASP A 1 564 ? 4.666 -32.835 -6.535 1.00 95.88 564 ASP A N 1
ATOM 4408 C CA . ASP A 1 564 ? 5.696 -33.746 -7.030 1.00 95.88 564 ASP A CA 1
ATOM 4409 C C . ASP A 1 564 ? 6.538 -33.005 -8.075 1.00 95.88 564 ASP A C 1
ATOM 4411 O O . ASP A 1 564 ? 6.130 -32.815 -9.225 1.00 95.88 564 ASP A O 1
ATOM 4415 N N . THR A 1 565 ? 7.727 -32.571 -7.661 1.00 93.50 565 THR A N 1
ATOM 4416 C CA . THR A 1 565 ? 8.652 -31.798 -8.499 1.00 93.50 565 THR A CA 1
ATOM 4417 C C . THR A 1 565 ? 9.313 -32.627 -9.602 1.00 93.50 565 THR A C 1
ATOM 4419 O O . THR A 1 565 ? 9.875 -32.053 -10.532 1.00 93.50 565 THR A O 1
ATOM 4422 N N . VAL A 1 566 ? 9.243 -33.962 -9.534 1.00 92.00 566 VAL A N 1
ATOM 4423 C CA . VAL A 1 566 ? 9.788 -34.870 -10.554 1.00 92.00 566 VAL A CA 1
ATOM 4424 C C . VAL A 1 566 ? 8.750 -35.135 -11.640 1.00 92.00 566 VAL A C 1
ATOM 4426 O O . VAL A 1 566 ? 9.086 -35.145 -12.823 1.00 92.00 566 VAL A O 1
ATOM 4429 N N . GLN A 1 567 ? 7.494 -35.354 -11.248 1.00 94.31 567 GLN A N 1
ATOM 4430 C CA . GLN A 1 567 ? 6.399 -35.652 -12.176 1.00 94.31 567 GLN A CA 1
ATOM 4431 C C . GLN A 1 567 ? 5.661 -34.404 -12.676 1.00 94.31 567 GLN A C 1
ATOM 4433 O O . GLN A 1 567 ? 4.893 -34.510 -13.630 1.00 94.31 567 GLN A O 1
ATOM 4438 N N . ALA A 1 568 ? 5.891 -33.239 -12.060 1.00 93.31 568 ALA A N 1
ATOM 4439 C CA . ALA A 1 568 ? 5.136 -32.008 -12.299 1.00 93.31 568 ALA A CA 1
ATOM 4440 C C . ALA A 1 568 ? 3.619 -32.209 -12.091 1.00 93.31 568 ALA A C 1
ATOM 4442 O O . ALA A 1 568 ? 2.775 -31.804 -12.894 1.00 93.31 568 ALA A O 1
ATOM 4443 N N . THR A 1 569 ? 3.265 -32.863 -10.986 1.00 96.12 569 THR A N 1
ATOM 4444 C CA . THR A 1 569 ? 1.874 -33.114 -10.587 1.00 96.12 569 THR A CA 1
ATOM 4445 C C . THR A 1 569 ? 1.626 -32.617 -9.172 1.00 96.12 569 THR A C 1
ATOM 4447 O O . THR A 1 569 ? 2.501 -32.723 -8.318 1.00 96.12 569 THR A O 1
ATOM 4450 N N . ALA A 1 570 ? 0.421 -32.135 -8.903 1.00 96.31 570 ALA A N 1
ATOM 4451 C CA . ALA A 1 570 ? -0.023 -31.673 -7.600 1.00 96.31 570 ALA A CA 1
ATOM 4452 C C . ALA A 1 570 ? -1.120 -32.589 -7.044 1.00 96.31 570 ALA A C 1
ATOM 4454 O O . ALA A 1 570 ? -2.023 -33.007 -7.769 1.00 96.31 570 ALA A O 1
ATOM 4455 N N . THR A 1 571 ? -1.057 -32.886 -5.747 1.00 95.75 571 THR A N 1
ATOM 4456 C CA . THR A 1 571 ? -2.088 -33.644 -5.024 1.00 95.75 571 THR A CA 1
ATOM 4457 C C . THR A 1 571 ? -2.687 -32.769 -3.935 1.00 95.75 571 THR A C 1
ATOM 4459 O O . THR A 1 571 ? -1.948 -32.272 -3.090 1.00 95.75 571 THR A O 1
ATOM 4462 N N . LEU A 1 572 ? -4.012 -32.599 -3.926 1.00 93.50 572 LEU A N 1
ATOM 4463 C CA . LEU A 1 572 ? -4.711 -31.894 -2.849 1.00 93.50 572 LEU A CA 1
ATOM 4464 C C . LEU A 1 572 ? -4.512 -32.652 -1.530 1.00 93.50 572 LEU A C 1
ATOM 4466 O O . LEU A 1 572 ? -4.945 -33.798 -1.402 1.00 93.50 572 LEU A O 1
ATOM 4470 N N . THR A 1 573 ? -3.858 -32.019 -0.560 1.00 91.50 573 THR A N 1
ATOM 4471 C CA . THR A 1 573 ? -3.619 -32.595 0.771 1.00 91.50 573 THR A CA 1
ATOM 4472 C C . THR A 1 573 ? -4.603 -32.073 1.803 1.00 91.50 573 THR A C 1
ATOM 4474 O O . THR A 1 573 ? -4.984 -32.812 2.708 1.00 91.50 573 THR A O 1
ATOM 4477 N N . TYR A 1 574 ? -5.048 -30.825 1.660 1.00 90.50 574 TYR A N 1
ATOM 4478 C CA . TYR A 1 574 ? -6.007 -30.209 2.566 1.00 90.50 574 TYR A CA 1
ATOM 4479 C C . TYR A 1 574 ? -6.822 -29.120 1.865 1.00 90.50 574 TYR A C 1
ATOM 4481 O O . TYR A 1 574 ? -6.316 -28.424 0.988 1.00 90.50 574 TYR A O 1
ATOM 4489 N N . SER A 1 575 ? -8.075 -28.938 2.275 1.00 89.56 575 SER A N 1
ATOM 4490 C CA . SER A 1 575 ? -8.912 -27.830 1.818 1.00 89.56 575 SER A CA 1
ATOM 4491 C C . SER A 1 575 ? -9.849 -27.364 2.920 1.00 89.56 575 SER A C 1
ATOM 4493 O O . SER A 1 575 ? -10.473 -28.197 3.579 1.00 89.56 575 SER A O 1
ATOM 4495 N N . ASP A 1 576 ? -10.009 -26.051 3.033 1.00 85.50 576 ASP A N 1
ATOM 4496 C CA . ASP A 1 576 ? -11.044 -25.408 3.835 1.00 85.50 576 ASP A CA 1
ATOM 4497 C C . ASP A 1 576 ? -11.914 -24.553 2.906 1.00 85.50 576 ASP A C 1
ATOM 4499 O O . ASP A 1 576 ? -11.408 -23.716 2.155 1.00 85.50 576 ASP A O 1
ATOM 4503 N N . ALA A 1 577 ? -13.217 -24.823 2.892 1.00 81.62 577 ALA A N 1
ATOM 4504 C CA . ALA A 1 577 ? -14.144 -24.197 1.954 1.00 81.62 577 ALA A CA 1
ATOM 4505 C C . ALA A 1 577 ? -14.516 -22.763 2.357 1.00 81.62 577 ALA A C 1
ATOM 4507 O O . ALA A 1 577 ? -14.923 -21.989 1.490 1.00 81.62 577 ALA A O 1
ATOM 4508 N N . ASP A 1 578 ? -14.393 -22.427 3.644 1.00 80.75 578 ASP A N 1
ATOM 4509 C CA . ASP A 1 578 ? -14.667 -21.092 4.169 1.00 80.75 578 ASP A CA 1
ATOM 4510 C C . ASP A 1 578 ? -13.923 -20.881 5.492 1.00 80.75 578 ASP A C 1
ATOM 4512 O O . ASP A 1 578 ? -14.376 -21.286 6.562 1.00 80.75 578 ASP A O 1
ATOM 4516 N N . THR A 1 579 ? -12.785 -20.200 5.421 1.00 74.69 579 THR A N 1
ATOM 4517 C CA . THR A 1 579 ? -12.009 -19.800 6.598 1.00 74.69 579 THR A CA 1
ATOM 4518 C C . THR A 1 579 ? -12.647 -18.626 7.345 1.00 74.69 579 THR A C 1
ATOM 4520 O O . THR A 1 579 ? -12.116 -18.216 8.378 1.00 74.69 579 THR A O 1
ATOM 4523 N N . GLY A 1 580 ? -13.722 -18.030 6.808 1.00 69.19 580 GLY A N 1
ATOM 4524 C CA . GLY A 1 580 ? -14.365 -16.816 7.313 1.00 69.19 580 GLY A CA 1
ATOM 4525 C C . GLY A 1 580 ? -13.477 -15.570 7.300 1.00 69.19 580 GLY A C 1
ATOM 4526 O O . GLY A 1 580 ? -13.880 -14.526 7.811 1.00 69.19 580 GLY A O 1
ATOM 4527 N N . LEU A 1 581 ? -12.281 -15.659 6.714 1.00 64.75 581 LEU A N 1
ATOM 4528 C CA . LEU A 1 581 ? -11.354 -14.551 6.546 1.00 64.75 581 LEU A CA 1
ATOM 4529 C C . LEU A 1 581 ? -11.047 -14.381 5.059 1.00 64.75 581 LEU A C 1
ATOM 4531 O O . LEU A 1 581 ? -10.753 -15.381 4.394 1.00 64.75 581 LEU A O 1
ATOM 4535 N N . PRO A 1 582 ? -11.063 -13.139 4.530 1.00 56.78 582 PRO A N 1
ATOM 4536 C CA . PRO A 1 582 ? -10.520 -12.895 3.206 1.00 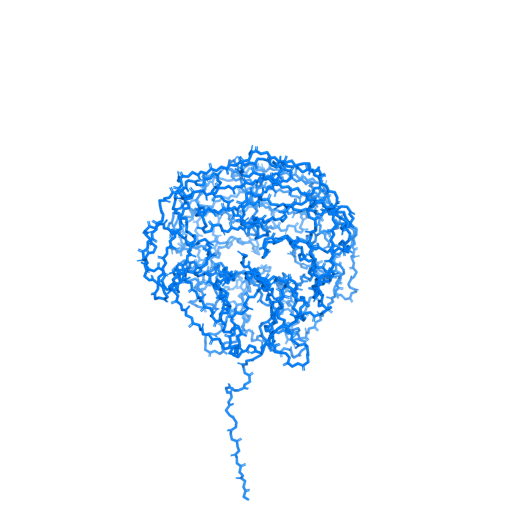56.78 582 PRO A CA 1
ATOM 4537 C C . PRO A 1 582 ? -9.084 -13.413 3.181 1.00 56.78 582 PRO A C 1
ATOM 4539 O O . PRO A 1 582 ? -8.372 -13.314 4.180 1.00 56.78 582 PRO A O 1
ATOM 4542 N N . PHE A 1 583 ? -8.679 -14.001 2.058 1.00 50.78 583 PHE A N 1
ATOM 4543 C CA . PHE A 1 583 ? -7.353 -14.574 1.862 1.00 50.78 583 PHE A CA 1
ATOM 4544 C C . PHE A 1 583 ? -6.271 -13.496 2.050 1.00 50.78 583 PHE A C 1
ATOM 4546 O O . PHE A 1 583 ? -5.834 -12.825 1.121 1.00 50.78 583 PHE A O 1
ATOM 4553 N N . SER A 1 584 ? -5.870 -13.312 3.300 1.00 48.81 584 SER A N 1
ATOM 4554 C CA . SER A 1 584 ? -4.787 -12.464 3.763 1.00 48.81 584 SER A CA 1
ATOM 4555 C C . SER A 1 584 ? -3.912 -13.322 4.667 1.00 48.81 584 SER A C 1
ATOM 4557 O O . SER A 1 584 ? -3.850 -13.125 5.872 1.00 48.81 584 SER A O 1
ATOM 4559 N N . LEU A 1 585 ? -3.344 -14.367 4.056 1.00 55.38 585 LEU A N 1
ATOM 4560 C CA . LEU A 1 585 ? -2.191 -15.179 4.468 1.00 55.38 585 LEU A CA 1
ATOM 4561 C C . LEU A 1 585 ? -1.893 -15.237 5.982 1.00 55.38 585 LEU A C 1
ATOM 4563 O O . LEU A 1 585 ? -0.780 -14.948 6.403 1.00 55.38 585 LEU A O 1
ATOM 4567 N N . ASN A 1 586 ? -2.854 -15.691 6.788 1.00 59.28 586 ASN A N 1
ATOM 4568 C CA . ASN A 1 586 ? -2.629 -16.112 8.173 1.00 59.28 586 ASN A CA 1
ATOM 4569 C C . ASN A 1 586 ? -2.238 -17.593 8.199 1.00 59.28 586 ASN A C 1
ATOM 4571 O O . ASN A 1 586 ? -2.979 -18.419 8.723 1.00 59.28 586 ASN A O 1
ATOM 4575 N N . LEU A 1 587 ? -1.162 -17.944 7.504 1.00 64.88 587 LEU A N 1
ATOM 4576 C CA . LEU A 1 587 ? -0.770 -19.320 7.221 1.00 64.88 587 LEU A CA 1
ATOM 4577 C C . LEU A 1 587 ? 0.710 -19.475 7.568 1.00 64.88 587 LEU A C 1
ATOM 4579 O O . LEU A 1 587 ? 1.507 -18.599 7.238 1.00 64.88 587 LEU A O 1
ATOM 4583 N N . TRP A 1 588 ? 1.080 -20.583 8.197 1.00 69.06 588 TRP A N 1
ATOM 4584 C CA . TRP A 1 588 ? 2.437 -20.837 8.669 1.00 69.06 588 TRP A CA 1
ATOM 4585 C C . TRP A 1 588 ? 2.835 -22.275 8.398 1.00 69.06 588 TRP A C 1
ATOM 4587 O O . TRP A 1 588 ? 2.025 -23.189 8.541 1.00 69.06 588 TRP A O 1
ATOM 4597 N N . PHE A 1 589 ? 4.105 -22.480 8.074 1.00 69.69 589 PHE A N 1
ATOM 4598 C CA . PHE A 1 589 ? 4.689 -23.802 7.928 1.00 69.69 589 PHE A CA 1
ATOM 4599 C C . PHE A 1 589 ? 5.831 -23.935 8.919 1.00 69.69 589 PHE A C 1
ATOM 4601 O O . PHE A 1 589 ? 6.708 -23.082 8.980 1.00 69.69 589 PHE A O 1
ATOM 4608 N N . VAL A 1 590 ? 5.825 -24.993 9.721 1.00 66.38 590 VAL A N 1
ATOM 4609 C CA . VAL A 1 590 ? 6.924 -25.249 10.652 1.00 66.38 590 VAL A CA 1
ATOM 4610 C C . VAL A 1 590 ? 7.215 -26.735 10.672 1.00 66.38 590 VAL A C 1
ATOM 4612 O O . VAL A 1 590 ? 6.390 -27.527 11.125 1.00 66.38 590 VAL A O 1
ATOM 4615 N N . ASP A 1 591 ? 8.400 -27.109 10.194 1.00 72.75 591 ASP A N 1
ATOM 4616 C CA . ASP A 1 591 ? 8.839 -28.493 10.007 1.00 72.75 591 ASP A CA 1
ATOM 4617 C C . ASP A 1 591 ? 7.835 -29.341 9.216 1.00 72.75 591 ASP A C 1
ATOM 4619 O O . ASP A 1 591 ? 7.896 -29.399 7.994 1.00 72.75 591 ASP A O 1
ATOM 4623 N N . ASN A 1 592 ? 6.927 -30.010 9.926 1.00 82.62 592 ASN A N 1
ATOM 4624 C CA . ASN A 1 592 ? 5.924 -30.931 9.404 1.00 82.62 592 ASN A CA 1
ATOM 4625 C C . ASN A 1 592 ? 4.499 -30.401 9.583 1.00 82.62 592 ASN A C 1
ATOM 4627 O O . ASN A 1 592 ? 3.556 -31.156 9.389 1.00 82.62 592 ASN A O 1
ATOM 4631 N N . TYR A 1 593 ? 4.321 -29.157 10.016 1.00 81.38 593 TYR A N 1
ATOM 4632 C CA . TYR A 1 593 ? 3.011 -28.614 10.341 1.00 81.38 593 TYR A CA 1
ATOM 4633 C C . TYR A 1 593 ? 2.653 -27.458 9.428 1.00 81.38 593 TYR A C 1
ATOM 4635 O O . TYR A 1 593 ? 3.496 -26.621 9.119 1.00 81.38 593 TYR A O 1
ATOM 4643 N N . PHE A 1 594 ? 1.381 -27.403 9.063 1.00 83.44 594 PHE A N 1
ATOM 4644 C CA . PHE A 1 594 ? 0.737 -26.264 8.439 1.00 83.44 594 PHE A CA 1
ATOM 4645 C C . PHE A 1 594 ? -0.280 -25.691 9.421 1.00 83.44 594 PHE A C 1
ATOM 4647 O O . PHE A 1 594 ? -1.199 -26.387 9.844 1.00 83.44 594 PHE A O 1
ATOM 4654 N N . VAL A 1 595 ? -0.094 -24.447 9.833 1.00 79.31 595 VAL A N 1
ATOM 4655 C CA . VAL A 1 595 ? -0.965 -23.757 10.782 1.00 79.31 595 VAL A CA 1
ATOM 4656 C C . VAL A 1 595 ? -1.688 -22.650 10.039 1.00 79.31 595 VAL A C 1
ATOM 4658 O O . VAL A 1 595 ? -1.081 -21.993 9.199 1.00 79.31 595 VAL A O 1
ATOM 4661 N N . TYR A 1 596 ? -2.952 -22.400 10.356 1.00 79.25 596 TYR A N 1
ATOM 4662 C CA . TYR A 1 596 ? -3.649 -21.237 9.834 1.00 79.25 596 TYR A CA 1
ATOM 4663 C C . TYR A 1 596 ? -4.681 -20.653 10.788 1.00 79.25 596 TYR A C 1
ATOM 4665 O O . TYR A 1 596 ? -5.195 -21.352 11.661 1.00 79.25 596 TYR A O 1
ATOM 4673 N N . LEU A 1 597 ? -4.962 -19.358 10.629 1.00 77.56 597 LEU A N 1
ATOM 4674 C CA . LEU A 1 597 ? -6.021 -18.660 11.352 1.00 77.56 597 LEU A CA 1
ATOM 4675 C C . LEU A 1 597 ? -7.302 -18.648 10.520 1.00 77.56 597 LEU A C 1
ATOM 4677 O O . LEU A 1 597 ? -7.282 -18.288 9.343 1.00 77.56 597 LEU A O 1
ATOM 4681 N N . SER A 1 598 ? -8.416 -18.965 11.164 1.00 80.62 598 SER A N 1
ATOM 4682 C CA . SER A 1 598 ? -9.767 -18.856 10.613 1.00 80.62 598 SER A CA 1
ATOM 4683 C C . SER A 1 598 ? -10.670 -18.072 11.562 1.00 80.62 598 SER A C 1
ATOM 4685 O O . SER A 1 598 ? -10.468 -18.108 12.777 1.00 80.62 598 SER A O 1
ATOM 4687 N N . LEU A 1 599 ? -11.689 -17.410 11.025 1.00 79.06 599 LEU A N 1
ATOM 4688 C CA . LEU A 1 599 ? -12.771 -16.785 11.777 1.00 79.06 599 LEU A CA 1
ATOM 4689 C C . LEU A 1 599 ? -14.028 -17.635 11.611 1.00 79.06 599 LEU A C 1
ATOM 4691 O O . LEU A 1 599 ? -14.528 -17.820 10.507 1.00 79.06 599 LEU A O 1
ATOM 4695 N N . SER A 1 600 ? -14.561 -18.156 12.710 1.00 75.31 600 SER A N 1
ATOM 4696 C CA . SER A 1 600 ? -15.802 -18.924 12.641 1.00 75.31 600 SER A CA 1
ATOM 4697 C C . SER A 1 600 ? -16.993 -17.979 12.496 1.00 75.31 600 SER A C 1
ATOM 4699 O O . SER A 1 600 ? -17.252 -17.127 13.347 1.00 75.31 600 SER A O 1
ATOM 4701 N N . SER A 1 601 ? -17.773 -18.179 11.436 1.00 69.00 601 SER A N 1
ATOM 4702 C CA . SER A 1 601 ? -19.015 -17.437 11.188 1.00 69.00 601 SER A CA 1
ATOM 4703 C C . SER A 1 601 ? -20.107 -17.719 12.229 1.00 69.00 601 SER A C 1
ATOM 4705 O O . SER A 1 601 ? -21.061 -16.952 12.346 1.00 69.00 601 SER A O 1
ATOM 4707 N N . SER A 1 602 ? -19.978 -18.802 13.004 1.00 71.50 602 SER A N 1
ATOM 4708 C CA . SER A 1 602 ? -20.987 -19.231 13.980 1.00 71.50 602 SER A CA 1
ATOM 4709 C C . SER A 1 602 ? -20.895 -18.517 15.333 1.00 71.50 602 SER A C 1
ATOM 4711 O O . SER A 1 602 ? -21.917 -18.293 15.980 1.00 71.50 602 SER A O 1
ATOM 4713 N N . ASP A 1 603 ? -19.688 -18.148 15.758 1.00 71.94 603 ASP A N 1
ATOM 4714 C CA . ASP A 1 603 ? -19.401 -17.564 17.076 1.00 71.94 603 ASP A CA 1
ATOM 4715 C C . ASP A 1 603 ? -18.548 -16.285 17.003 1.00 71.94 603 ASP A C 1
ATOM 4717 O O . ASP A 1 603 ? -18.297 -15.642 18.028 1.00 71.94 603 ASP A O 1
ATOM 4721 N N . ASN A 1 604 ? -18.142 -15.893 15.791 1.00 70.38 604 ASN A N 1
ATOM 4722 C CA . ASN A 1 604 ? -17.279 -14.752 15.515 1.00 70.38 604 ASN A CA 1
ATOM 4723 C C . ASN A 1 604 ? -15.963 -14.808 16.314 1.00 70.38 604 ASN A C 1
ATOM 4725 O O . ASN A 1 604 ? -15.480 -13.786 16.806 1.00 70.38 604 ASN A O 1
ATOM 4729 N N . GLN A 1 605 ? -15.424 -16.018 16.507 1.00 74.75 605 GLN A N 1
ATOM 4730 C CA . GLN A 1 605 ? -14.165 -16.261 17.210 1.00 74.75 605 GLN A CA 1
ATOM 4731 C C . GLN A 1 605 ? -13.059 -16.686 16.248 1.00 74.75 605 GLN A C 1
ATOM 4733 O O . GLN A 1 605 ? -13.294 -17.400 15.270 1.00 74.75 605 GLN A O 1
ATOM 4738 N N . TYR A 1 606 ? -11.834 -16.271 16.565 1.00 80.56 606 TYR A N 1
ATOM 4739 C CA . TYR A 1 606 ? -10.638 -16.708 15.859 1.00 80.56 606 TYR A CA 1
ATOM 4740 C C . TYR A 1 606 ? -10.191 -18.086 16.342 1.00 80.56 606 TYR A C 1
ATOM 4742 O O . TYR A 1 606 ? -10.134 -18.351 17.546 1.00 80.56 606 TYR A O 1
ATOM 4750 N N . TYR A 1 607 ? -9.805 -18.935 15.397 1.00 81.94 607 TYR A N 1
ATOM 4751 C CA . TYR A 1 607 ? -9.280 -20.271 15.642 1.00 81.94 607 TYR A CA 1
ATOM 4752 C C . TYR A 1 607 ? -7.948 -20.451 14.931 1.00 81.94 607 TYR A C 1
ATOM 4754 O O . TYR A 1 607 ? -7.820 -20.108 13.759 1.00 81.94 607 TYR A O 1
ATOM 4762 N N . LEU A 1 608 ? -6.975 -21.020 15.638 1.00 82.00 608 LEU A N 1
ATOM 4763 C CA . LEU A 1 608 ? -5.742 -21.530 15.051 1.00 82.00 608 LEU A CA 1
ATOM 4764 C C . LEU A 1 608 ? -5.903 -23.020 14.783 1.00 82.00 608 LEU A C 1
ATOM 4766 O O . LEU A 1 608 ? -6.035 -23.806 15.722 1.00 82.00 608 LEU A O 1
ATOM 4770 N N . THR A 1 609 ? -5.860 -23.401 13.514 1.00 84.00 609 THR A N 1
ATOM 4771 C CA . THR A 1 609 ? -5.924 -24.790 13.063 1.00 84.00 609 THR A CA 1
ATOM 4772 C C . THR A 1 609 ? -4.524 -25.244 12.670 1.00 84.00 609 THR A C 1
ATOM 4774 O O . THR A 1 609 ? -3.871 -24.597 11.865 1.00 84.00 609 THR A O 1
ATOM 4777 N N . THR A 1 610 ? -4.052 -26.354 13.235 1.00 84.75 610 THR A N 1
ATOM 4778 C CA . THR A 1 610 ? -2.758 -26.976 12.919 1.00 84.75 610 THR A CA 1
ATOM 4779 C C . THR A 1 610 ? -2.982 -28.323 12.255 1.00 84.75 610 THR A C 1
ATOM 4781 O O . THR A 1 610 ? -3.662 -29.189 12.806 1.00 84.75 610 THR A O 1
ATOM 4784 N N . ILE A 1 611 ? -2.359 -28.517 11.102 1.00 86.56 611 ILE A N 1
ATOM 4785 C CA . ILE A 1 611 ? -2.402 -29.721 10.280 1.00 86.56 611 ILE A CA 1
ATOM 4786 C C . ILE A 1 611 ? -1.013 -30.344 10.274 1.00 86.56 611 ILE A C 1
ATOM 4788 O O . ILE A 1 611 ? -0.030 -29.663 10.005 1.00 86.56 611 ILE A O 1
ATOM 4792 N N . ASP A 1 612 ? -0.923 -31.636 10.567 1.00 87.50 612 ASP A N 1
ATOM 4793 C CA . ASP A 1 612 ? 0.300 -32.409 10.353 1.00 87.50 612 ASP A CA 1
ATOM 4794 C C . ASP A 1 612 ? 0.374 -32.832 8.885 1.00 87.50 612 ASP A C 1
ATOM 4796 O O . ASP A 1 612 ? -0.467 -33.588 8.408 1.00 87.50 612 ASP A O 1
ATOM 4800 N N . LEU A 1 613 ? 1.392 -32.357 8.176 1.00 87.56 613 LEU A N 1
ATOM 4801 C CA . LEU A 1 613 ? 1.638 -32.604 6.756 1.00 87.56 613 LEU A CA 1
ATOM 4802 C C . LEU A 1 613 ? 2.044 -34.051 6.457 1.00 87.56 613 LEU A C 1
ATOM 4804 O O . LEU A 1 613 ? 1.937 -34.494 5.318 1.00 87.56 613 LEU A O 1
ATOM 4808 N N . ASN A 1 614 ? 2.487 -34.821 7.455 1.00 86.56 614 ASN A N 1
ATOM 4809 C CA . ASN A 1 614 ? 2.771 -36.242 7.243 1.00 86.56 614 ASN A CA 1
ATOM 4810 C C . ASN A 1 614 ? 1.488 -37.077 7.177 1.00 86.56 614 ASN A C 1
ATOM 4812 O O . ASN A 1 614 ? 1.419 -38.055 6.432 1.00 86.56 614 ASN A O 1
ATOM 4816 N N . SER A 1 615 ? 0.482 -36.718 7.979 1.00 87.19 615 SER A N 1
ATOM 4817 C CA . SER A 1 615 ? -0.806 -37.421 8.046 1.00 87.19 615 SER A CA 1
ATOM 4818 C C . SER A 1 615 ? -1.929 -36.719 7.277 1.00 87.19 615 SER A C 1
ATOM 4820 O O . SER A 1 615 ? -2.971 -37.328 7.025 1.00 87.19 615 SER A O 1
ATOM 4822 N N . ASN A 1 616 ? -1.725 -35.458 6.893 1.00 85.19 616 ASN A N 1
ATOM 4823 C CA . ASN A 1 616 ? -2.732 -34.542 6.357 1.00 85.19 616 ASN A CA 1
ATOM 4824 C C . ASN A 1 616 ? -3.974 -34.434 7.258 1.00 85.19 616 ASN A C 1
ATOM 4826 O O . ASN A 1 616 ? -5.101 -34.342 6.773 1.00 85.19 616 ASN A O 1
ATOM 4830 N N . GLN A 1 617 ? -3.781 -34.504 8.579 1.00 87.25 617 GLN A N 1
ATOM 4831 C CA . GLN A 1 617 ? -4.856 -34.415 9.571 1.00 87.25 617 GLN A CA 1
ATOM 4832 C C . GLN A 1 617 ? -4.703 -33.172 10.441 1.00 87.25 617 GLN A C 1
ATOM 4834 O O . GLN A 1 617 ? -3.591 -32.767 10.779 1.00 87.25 617 GLN A O 1
ATOM 4839 N N . ILE A 1 618 ? -5.837 -32.610 10.864 1.00 88.19 618 ILE A N 1
ATOM 4840 C CA . ILE A 1 618 ? -5.867 -31.577 11.900 1.00 88.19 618 ILE A CA 1
ATOM 4841 C C . ILE A 1 618 ? -5.436 -32.222 13.223 1.00 88.19 618 ILE A C 1
ATOM 4843 O O . ILE A 1 618 ? -6.094 -33.134 13.721 1.00 88.19 618 ILE A O 1
ATOM 4847 N N . VAL A 1 619 ? -4.332 -31.745 13.792 1.00 87.25 619 VAL A N 1
ATOM 4848 C CA . VAL A 1 619 ? -3.785 -32.220 15.075 1.00 87.25 619 VAL A CA 1
ATOM 4849 C C . VAL A 1 619 ? -4.095 -31.277 16.233 1.00 87.25 619 VAL A C 1
ATOM 4851 O O . VAL A 1 619 ? -4.028 -31.680 17.392 1.00 87.25 619 VAL A O 1
ATOM 4854 N N . SER A 1 620 ? -4.451 -30.027 15.937 1.00 84.19 620 SER A N 1
ATOM 4855 C CA . SER A 1 620 ? -4.902 -29.059 16.932 1.00 84.19 620 SER A CA 1
ATOM 4856 C C . SER A 1 620 ? -5.836 -28.041 16.293 1.00 84.19 620 SER A C 1
ATOM 4858 O O . SER A 1 620 ? -5.619 -27.618 15.160 1.00 84.19 620 SER A O 1
ATOM 4860 N N . GLN A 1 621 ? -6.864 -27.648 17.037 1.00 86.38 621 GLN A N 1
ATOM 4861 C CA . GLN A 1 621 ? -7.678 -26.484 16.738 1.00 86.38 621 GLN A CA 1
ATOM 4862 C C . GLN A 1 621 ? -7.975 -25.772 18.056 1.00 86.38 621 GLN A C 1
ATOM 4864 O O . GLN A 1 621 ? -8.655 -26.323 18.924 1.00 86.38 621 GLN A O 1
ATOM 4869 N N . SER A 1 622 ? -7.434 -24.569 18.213 1.00 82.31 622 SER A N 1
ATOM 4870 C CA . SER A 1 622 ? -7.501 -23.806 19.461 1.00 82.31 622 SER A CA 1
ATOM 4871 C C . SER A 1 622 ? -8.188 -22.474 19.211 1.00 82.31 622 SER A C 1
ATOM 4873 O O . SER A 1 622 ? -7.778 -21.725 18.324 1.00 82.31 622 SER A O 1
ATOM 4875 N N . GLN A 1 623 ? -9.208 -22.154 20.008 1.00 81.69 623 GLN A N 1
ATOM 4876 C CA . GLN A 1 623 ? -9.770 -20.805 20.030 1.00 81.69 623 GLN A CA 1
ATOM 4877 C C . GLN A 1 623 ? -8.703 -19.838 20.547 1.00 81.69 623 GLN A C 1
ATOM 4879 O O . GLN A 1 623 ? -8.088 -20.089 21.585 1.00 81.69 623 GLN A O 1
ATOM 4884 N N . VAL A 1 624 ? -8.504 -18.724 19.855 1.00 78.38 624 VAL A N 1
ATOM 4885 C CA . VAL A 1 624 ? -7.581 -17.680 20.291 1.00 78.38 624 VAL A CA 1
ATOM 4886 C C . VAL A 1 624 ? -8.179 -16.936 21.485 1.00 78.38 624 VAL A C 1
ATOM 4888 O O . VAL A 1 624 ? -9.272 -16.379 21.418 1.00 78.38 624 VAL A O 1
ATOM 4891 N N . GLN A 1 625 ? -7.456 -16.946 22.603 1.00 74.88 625 GLN A N 1
ATOM 4892 C CA . GLN A 1 625 ? -7.874 -16.376 23.878 1.00 74.88 625 GLN A CA 1
ATOM 4893 C C . GLN A 1 625 ? -7.119 -15.072 24.134 1.00 74.88 625 GLN A C 1
ATOM 4895 O O . GLN A 1 625 ? -5.993 -15.075 24.641 1.00 74.88 625 GLN A O 1
ATOM 4900 N N . GLY A 1 626 ? -7.754 -13.953 23.790 1.00 64.19 626 GLY A N 1
ATOM 4901 C CA . GLY A 1 626 ? -7.222 -12.609 24.002 1.00 64.19 626 GLY A CA 1
ATOM 4902 C C . GLY A 1 626 ? -7.497 -11.686 22.822 1.00 64.19 626 GLY A C 1
ATOM 4903 O O . GLY A 1 626 ? -8.051 -12.101 21.807 1.00 64.19 626 GLY A O 1
ATOM 4904 N N . GLN A 1 627 ? -7.105 -10.421 22.963 1.00 60.38 627 GLN A N 1
ATOM 4905 C CA . GLN A 1 627 ? -7.067 -9.507 21.827 1.00 60.38 627 GLN A CA 1
ATOM 4906 C C . GLN A 1 627 ? -5.800 -9.783 21.023 1.00 60.38 627 GLN A C 1
ATOM 4908 O O . GLN A 1 627 ? -4.690 -9.560 21.513 1.00 60.38 627 GLN A O 1
ATOM 4913 N N . VAL A 1 628 ? -5.987 -10.281 19.805 1.00 57.44 628 VAL A N 1
ATOM 4914 C CA . VAL A 1 628 ? -4.968 -10.205 18.761 1.00 57.44 628 VAL A CA 1
ATOM 4915 C C . VAL A 1 628 ? -5.234 -8.927 18.000 1.00 57.44 628 VAL A C 1
ATOM 4917 O O . VAL A 1 628 ? -6.366 -8.687 17.577 1.00 57.44 628 VAL A O 1
ATOM 4920 N N . ASP A 1 629 ? -4.202 -8.111 17.860 1.00 53.75 629 ASP A N 1
ATOM 4921 C CA . ASP A 1 629 ? -4.308 -6.903 17.071 1.00 53.75 629 ASP A CA 1
ATOM 4922 C C . ASP A 1 629 ? -4.189 -7.265 15.583 1.00 53.75 629 ASP A C 1
ATOM 4924 O O . ASP A 1 629 ? -3.095 -7.444 15.053 1.00 53.75 629 ASP A O 1
ATOM 4928 N N . ILE A 1 630 ? -5.333 -7.505 14.937 1.00 50.75 630 ILE A N 1
ATOM 4929 C CA . ILE A 1 630 ? -5.430 -7.891 13.521 1.00 50.75 630 ILE A CA 1
ATOM 4930 C C . ILE A 1 630 ? -5.967 -6.679 12.752 1.00 50.75 630 ILE A C 1
ATOM 4932 O O . ILE A 1 630 ? -7.084 -6.682 12.235 1.00 50.75 630 ILE A O 1
ATOM 4936 N N . HIS A 1 631 ? -5.213 -5.581 12.747 1.00 41.66 631 HIS A N 1
ATOM 4937 C CA . HIS A 1 631 ? -5.552 -4.416 11.936 1.00 41.66 631 HIS A CA 1
ATOM 4938 C C . HIS A 1 631 ? -5.114 -4.658 10.476 1.00 41.66 631 HIS A C 1
ATOM 4940 O O . HIS A 1 631 ? -3.933 -4.596 10.163 1.00 41.66 631 HIS A O 1
ATOM 4946 N N . SER A 1 632 ? -6.068 -4.850 9.556 1.00 33.78 632 SER A N 1
ATOM 4947 C CA . SER A 1 632 ? -5.851 -4.874 8.090 1.00 33.78 632 SER A CA 1
ATOM 4948 C C . SER A 1 632 ? -5.304 -6.190 7.475 1.00 33.78 632 SER A C 1
ATOM 4950 O O . SER A 1 632 ? -4.546 -6.921 8.118 1.00 33.78 632 SER A O 1
ATOM 4952 N N . PRO A 1 633 ? -5.678 -6.538 6.219 1.00 29.28 633 PRO A N 1
ATOM 4953 C CA . PRO A 1 633 ? -5.393 -7.830 5.609 1.00 29.28 633 PRO A CA 1
ATOM 4954 C C . PRO A 1 633 ? -4.015 -7.827 4.937 1.00 29.28 633 PRO A C 1
ATOM 4956 O O . PRO A 1 633 ? -3.924 -7.778 3.715 1.00 29.28 633 PRO A O 1
ATOM 4959 N N . THR A 1 634 ? -2.926 -7.909 5.704 1.00 29.56 634 THR A N 1
ATOM 4960 C CA . THR A 1 634 ? -1.583 -8.107 5.125 1.00 29.56 634 THR A CA 1
ATOM 4961 C C . THR A 1 634 ? -0.640 -8.917 6.027 1.00 29.56 634 THR A C 1
ATOM 4963 O O . THR A 1 634 ? -0.031 -8.349 6.923 1.00 29.56 634 THR A O 1
ATOM 4966 N N . SER A 1 635 ? -0.405 -10.192 5.667 1.00 36.34 635 SER A N 1
ATOM 4967 C CA . SER A 1 635 ? 0.934 -10.837 5.542 1.00 36.34 635 SER A CA 1
ATOM 4968 C C . SER A 1 635 ? 1.511 -11.837 6.581 1.00 36.34 635 SER A C 1
ATOM 4970 O O . SER A 1 635 ? 2.227 -11.469 7.496 1.00 36.34 635 SER A O 1
ATOM 4972 N N . GLY A 1 636 ? 1.430 -13.144 6.309 1.00 25.64 636 GLY A N 1
ATOM 4973 C CA . GLY A 1 636 ? 2.277 -14.200 6.907 1.00 25.64 636 GLY A CA 1
ATOM 4974 C C . GLY A 1 636 ? 3.792 -14.074 6.625 1.00 25.64 636 GLY A C 1
ATOM 4975 O O . GLY A 1 636 ? 4.187 -13.523 5.597 1.00 25.64 636 GLY A O 1
ATOM 4976 N N . VAL A 1 637 ? 4.647 -14.626 7.496 1.00 26.42 637 VAL A N 1
ATOM 4977 C CA . VAL A 1 637 ? 6.080 -14.927 7.257 1.00 26.42 637 VAL A CA 1
ATOM 4978 C C . VAL A 1 637 ? 6.278 -16.439 7.234 1.00 26.42 637 VAL A C 1
ATOM 4980 O O . VAL A 1 637 ? 5.628 -17.180 7.979 1.00 26.42 637 VAL A O 1
ATOM 4983 N N . TYR A 1 638 ? 7.180 -16.831 6.335 1.00 31.89 638 TYR A N 1
ATOM 4984 C CA . TYR A 1 638 ? 7.432 -18.164 5.801 1.00 31.89 638 TYR A CA 1
ATOM 4985 C C . TYR A 1 638 ? 8.691 -18.806 6.365 1.00 31.89 638 TYR A C 1
ATOM 4987 O O . TYR A 1 638 ? 9.727 -18.100 6.433 1.00 31.89 638 TYR A O 1
#

Secondary structure (DSSP, 8-state):
--------TTSS---------EEEEEEE-STTSEEEEEEEETTTTEEEEEEEETTT--EEEEEEES-STTEEEEEEEEE-TT--EEEEEEETTS-EEEEEE-TTT--EEEPPPEE------PEE-TTS-EEETTTTEEEEEEEESEEEEEEEEETTTTEEEEEE---PPPSSPPEEEE-SSSEEEEEEE-STTS--EEEEEEETTTTEEPPPEEEBSSPSSEEEEEEEETTEEEEEEEESSSTT-EEEEEEETTTTEEEEEEEES--SSTT---EEEETTEEEEEEE-TTT--EEEEEEETTTTEEEEEEE----TTS--TTSS-----TT--EEEEEEE-SSSSEEEEEEEETTTTEEEEEEEETTT-BEEEEEEE-TTS-TTEEEEEEEEE-TTSPEEEEEEETTSEEEEEEE-TTS-EEEEPPPEE-S-S-----GGGEEEETTTTEEEEEE--TTT--EEEEEETTTTEEEEEEPP--SSB---EEEE-SSSEEEEEEEBTTTS--EEEEEEETTTTEEPPPEEEBSPPP-SEEEEEEETTEEEEEEEEETTEEEEEEEETTTTEEEEEEEES--SS-S---EEEETTEEEEEEE-TTT--EEEEEEETTTTEEEEEEE-BS-----SS--B--

Nearest PDB structures (foldseek):
  4l9o-assembly1_A  TM=4.364E-01  e=9.169E-06  Komagataella pastoris
  5y31-assembly2_D  TM=3.685E-01  e=9.169E-06  Homo sapiens
  5y2z-assembly3_F  TM=3.573E-01  e=1.054E-05  Homo sapiens
  8hq2-assembly2_E  TM=3.742E-01  e=2.437E-05  Homo sapiens
  4l9o-assembly2_B  TM=3.904E-01  e=7.634E-04  Komagataella pastoris

Solvent-accessible surface area (backbone atoms only — not comparable to full-atom values): 34837 Å² total; per-residue (Å²): 138,88,82,85,79,84,77,71,89,82,80,80,80,85,84,88,85,54,81,50,80,33,59,40,52,70,46,64,48,74,81,77,47,36,38,34,35,35,32,34,37,75,87,77,36,29,31,39,38,36,38,32,26,64,82,78,66,49,75,49,73,36,66,31,70,46,67,65,89,62,34,44,78,74,44,80,68,49,58,51,99,82,63,24,40,30,30,36,26,28,41,84,76,56,17,41,24,54,38,38,30,34,64,89,77,50,42,75,76,47,87,54,46,52,10,56,49,80,92,70,88,54,55,81,46,83,64,15,54,38,70,42,78,89,66,40,27,39,37,34,44,34,42,50,102,64,56,42,29,41,39,36,33,31,30,76,76,43,37,66,50,81,45,82,47,95,58,79,82,74,87,49,81,60,17,20,27,52,40,86,79,51,38,41,36,37,38,35,42,79,46,97,63,29,58,43,36,38,36,34,35,39,27,71,82,76,72,43,69,53,74,79,40,67,46,40,68,66,64,64,34,30,52,67,44,39,41,41,38,71,69,38,46,32,39,40,29,31,27,70,87,47,44,30,21,37,36,36,21,44,41,42,81,90,76,32,39,33,45,80,52,47,76,42,84,62,27,64,42,60,77,60,82,58,54,39,71,44,60,53,34,41,34,36,64,30,34,40,84,89,77,74,45,50,30,45,37,33,27,33,61,85,80,47,40,78,77,45,75,43,71,65,73,82,55,94,80,62,69,66,86,43,62,71,72,64,72,85,57,92,72,57,67,65,53,46,43,27,38,54,40,66,78,76,56,43,39,36,35,33,31,39,35,71,78,77,50,26,33,43,34,39,35,30,28,54,81,69,13,42,54,45,80,46,74,27,54,43,86,60,54,57,96,60,44,44,86,72,44,74,66,33,41,49,100,85,62,28,39,32,30,37,29,32,34,84,80,38,21,38,29,49,34,34,25,40,86,81,26,45,74,74,49,66,48,63,68,25,66,52,93,65,84,82,75,83,78,65,72,53,11,48,40,66,40,80,90,61,42,28,39,38,35,42,49,49,51,94,88,77,40,45,28,41,37,36,43,30,50,72,76,55,38,66,47,80,40,84,49,92,72,75,88,75,49,73,72,45,12,20,29,55,48,88,76,49,37,39,35,36,35,41,48,38,71,88,70,39,55,49,34,38,39,35,35,40,28,74,81,76,75,44,70,55,75,76,41,66,42,41,69,63,76,61,37,82,46,68,38,38,42,52,40,76,78,42,44,33,36,42,34,26,67,46,64,31,19,44,35,36,25,44,44,41,85,87,79,34,36,33,44,80,55,46,72,43,82,65,33,64,39,68,80,36,48,51,48,39,66,42,62,50,33,41,35,34,62,28,32,40,87,88,77,76,43,47,31,41,39,31,27,33,65,86,77,56,39,79,77,45,74,18,58,50,47,66,88,74,91,77,78,60,82,51,43,46,39,99

Sequence (638 aa):
MKMNFKLSPYLLFLVAAVCSIYSSMVVTATPPSNLYMYSVDRLLILVGLTKINLETGAVNSTTLPMFQDDIWLQRFLGVDANDNFKLLAMNHSGGFGVLTVSPQSGELLNTPSYAGPISTTYEWYDTSYQYDSGRNAVYLIVTGAGAPRLLEYNLADSSTNIVQLSMSELYNIPSGCFDGVDNYYFMNIIDDNFSAFQLSSYSFASQQQSNNVNVTGISPNSDTYLYCANKQVYVLAYNTINPTNLTLYLLDTSQATATPIYSNVDTGLMNSLNLWFIDNYFVLLTLSSDTQEFYLTTVDLNIKQVVSTTLVQRAESMMSADTIFSFCLEGERKSIYYVAATPPSNLYIYTNNYSDHSIDLSTINIASGTVKNTTLSVNTLQNGSWFQRFLGVDTNGNFLILVENTSFAYSIMTVSPSGNLISSTPYVGSVKPDFTWYLTSYQYDSNRNSVYLIEGGPETGPQLFVYDFGHSATKVITLAMPEGYSIPSGCFDGQNNYYFMDVSDNDNSIFVLSYYSLATYQQSSIVNVTGIAPNLDTYLFSANKQIYAVTRNSPNALSLYLIDTVQATATLTYSDADTGLPFSLNLWFVDNYFVYLSLSSSDNQYYLTTIDLNSNQIVSQSQVQGQVDIHSPTSGVY

Organism: Cavenderia fasciculata (NCBI:txid261658)

pLDDT: mean 73.16, std 19.13, range [20.11, 96.88]